Protein AF-A0A7X9HST7-F1 (afdb_monomer_lite)

Structure (mmCIF, N/CA/C/O backbone):
data_AF-A0A7X9HST7-F1
#
_entry.id   AF-A0A7X9HST7-F1
#
loop_
_atom_site.group_PDB
_atom_site.id
_atom_site.type_symbol
_atom_site.label_atom_id
_atom_site.label_alt_id
_atom_site.label_comp_id
_atom_site.label_asym_id
_atom_site.label_entity_id
_atom_site.label_seq_id
_atom_site.pdbx_PDB_ins_code
_atom_site.Cartn_x
_atom_site.Cartn_y
_atom_site.Cartn_z
_atom_site.occupancy
_atom_site.B_iso_or_equiv
_atom_site.auth_seq_id
_atom_site.auth_comp_id
_atom_site.auth_asym_id
_atom_site.auth_atom_id
_atom_site.pdbx_PDB_model_num
ATOM 1 N N . MET A 1 1 ? -14.115 -13.837 6.244 1.00 42.06 1 MET A N 1
ATOM 2 C CA . MET A 1 1 ? -14.097 -12.363 6.410 1.00 42.06 1 MET A CA 1
ATOM 3 C C . MET A 1 1 ? -14.943 -12.024 7.604 1.00 42.06 1 MET A C 1
ATOM 5 O O . MET A 1 1 ? -16.069 -12.496 7.652 1.00 42.06 1 MET A O 1
ATOM 9 N N . ILE A 1 2 ? -14.432 -11.227 8.535 1.00 48.19 2 ILE A N 1
ATOM 10 C CA . ILE A 1 2 ? -15.215 -10.800 9.693 1.00 48.19 2 ILE A CA 1
ATOM 11 C C . ILE A 1 2 ? -15.432 -9.290 9.585 1.00 48.19 2 ILE A C 1
ATOM 13 O O . ILE A 1 2 ? -14.471 -8.522 9.553 1.00 48.19 2 ILE A O 1
ATOM 17 N N . GLN A 1 3 ? -16.691 -8.875 9.450 1.00 43.06 3 GLN A N 1
ATOM 18 C CA . GLN A 1 3 ? -17.091 -7.478 9.312 1.00 43.06 3 GLN A CA 1
ATOM 19 C C . GLN A 1 3 ? -17.489 -6.921 10.677 1.00 43.06 3 GLN A C 1
ATOM 21 O O . GLN A 1 3 ? -18.607 -7.125 11.137 1.00 43.06 3 GLN A O 1
ATOM 26 N N . TYR A 1 4 ? -16.569 -6.204 11.310 1.00 44.66 4 TYR A N 1
ATOM 27 C CA . TYR A 1 4 ? -16.804 -5.494 12.568 1.00 44.66 4 TYR A CA 1
ATOM 28 C C . TYR A 1 4 ? -17.033 -3.998 12.326 1.00 44.66 4 TYR A C 1
ATOM 30 O O . TYR A 1 4 ? -16.438 -3.456 11.394 1.00 44.66 4 TYR A O 1
ATOM 38 N N . PRO A 1 5 ? -17.785 -3.284 13.181 1.00 41.62 5 PRO A N 1
ATOM 39 C CA . PRO A 1 5 ? -17.751 -1.824 13.212 1.00 41.62 5 PRO A CA 1
ATOM 40 C C . PRO A 1 5 ? -16.315 -1.298 13.440 1.00 41.62 5 PRO A C 1
ATOM 42 O O . PRO A 1 5 ? -15.538 -1.916 14.177 1.00 41.62 5 PRO A O 1
ATOM 45 N N . PRO A 1 6 ? -15.909 -0.160 12.844 1.00 42.94 6 PRO A N 1
ATOM 46 C CA . PRO A 1 6 ? -14.613 0.443 13.146 1.00 42.94 6 PRO A CA 1
ATOM 47 C C . PRO A 1 6 ? -14.480 0.741 14.645 1.00 42.94 6 PRO A C 1
ATOM 49 O O . PRO A 1 6 ? -15.376 1.330 15.241 1.00 42.94 6 PRO A O 1
ATOM 52 N N . GLY A 1 7 ? -13.350 0.361 15.244 1.00 51.12 7 GLY A N 1
ATOM 53 C CA . GLY A 1 7 ? -13.056 0.634 16.655 1.00 51.12 7 GLY A CA 1
ATOM 54 C C . GLY A 1 7 ? -13.628 -0.355 17.675 1.00 51.12 7 GLY A C 1
ATOM 55 O O . GLY A 1 7 ? -13.391 -0.167 18.859 1.00 51.12 7 GLY A O 1
ATOM 56 N N . SER A 1 8 ? -14.283 -1.440 17.254 1.00 54.62 8 SER A N 1
ATOM 57 C CA . SER A 1 8 ? -14.872 -2.443 18.161 1.00 54.62 8 SER A CA 1
ATOM 58 C C . SER A 1 8 ? -13.874 -3.465 18.742 1.00 54.62 8 SER A C 1
ATOM 60 O O . SER A 1 8 ? -14.265 -4.575 19.087 1.00 54.62 8 SER A O 1
ATOM 62 N N . GLY A 1 9 ? -12.569 -3.178 18.734 1.00 66.19 9 GLY A N 1
ATOM 63 C CA . GLY A 1 9 ? -11.552 -4.123 19.225 1.00 66.19 9 GLY A CA 1
ATOM 64 C C . GLY A 1 9 ? -11.321 -5.379 18.364 1.00 66.19 9 GLY A C 1
ATOM 65 O O . GLY A 1 9 ? -10.657 -6.302 18.825 1.00 66.19 9 GLY A O 1
ATOM 66 N N . LYS A 1 10 ? -11.799 -5.421 17.108 1.00 75.44 10 LYS A N 1
ATOM 67 C CA . LYS A 1 10 ? -11.722 -6.600 16.209 1.00 75.44 10 LYS A CA 1
ATOM 68 C C . LYS A 1 10 ? -10.347 -7.261 16.117 1.00 75.44 10 LYS A C 1
ATOM 70 O O . LYS A 1 10 ? -10.236 -8.480 16.105 1.00 75.44 10 LYS A O 1
ATOM 75 N N . THR A 1 11 ? -9.304 -6.440 16.049 1.00 83.31 11 THR A N 1
ATOM 76 C CA . THR A 1 11 ? -7.919 -6.886 15.929 1.00 83.31 11 THR A CA 1
ATOM 77 C C . THR A 1 11 ? -7.500 -7.694 17.150 1.00 83.31 11 THR A C 1
ATOM 79 O O . THR A 1 11 ? -6.898 -8.746 16.993 1.00 83.31 11 THR A O 1
ATOM 82 N N . TYR A 1 12 ? -7.864 -7.232 18.347 1.00 79.06 12 TYR A N 1
ATOM 83 C CA . TYR A 1 12 ? -7.538 -7.896 19.606 1.00 79.06 12 TYR A CA 1
ATOM 84 C C . TYR A 1 12 ? -8.317 -9.187 19.769 1.00 79.06 12 TYR A C 1
ATOM 86 O O . TYR A 1 12 ? -7.696 -10.218 19.967 1.00 79.06 12 TYR A O 1
ATOM 94 N N . GLY A 1 13 ? -9.642 -9.144 19.597 1.00 82.00 13 GLY A N 1
ATOM 95 C CA . GLY A 1 13 ? -10.474 -10.338 19.763 1.00 82.00 13 GLY A CA 1
ATOM 96 C C . GLY A 1 13 ? -10.041 -11.478 18.840 1.00 82.00 13 GLY A C 1
ATOM 97 O O . GLY A 1 13 ? -9.936 -12.615 19.275 1.00 82.00 13 GLY A O 1
ATOM 98 N N . VAL A 1 14 ? -9.700 -11.169 17.583 1.00 88.69 14 VAL A N 1
ATOM 99 C CA . VAL A 1 14 ? -9.199 -12.185 16.646 1.00 88.69 14 VAL A CA 1
ATOM 100 C C . VAL A 1 14 ? -7.804 -12.671 17.031 1.00 88.69 14 VAL A C 1
ATOM 102 O O . VAL A 1 14 ? -7.573 -13.871 17.037 1.00 88.69 14 VAL A O 1
ATOM 105 N N . VAL A 1 15 ? -6.865 -11.776 17.350 1.00 90.56 15 VAL A N 1
ATOM 106 C CA . VAL A 1 15 ? -5.498 -12.183 17.726 1.00 90.56 15 VAL A CA 1
ATOM 107 C C . VAL A 1 15 ? -5.496 -13.012 19.012 1.00 90.56 15 VAL A C 1
ATOM 109 O O . VAL A 1 15 ? -4.818 -14.031 19.071 1.00 90.56 15 VAL A O 1
ATOM 112 N N . GLU A 1 16 ? -6.263 -12.598 20.017 1.00 89.38 16 GLU A N 1
ATOM 113 C CA . GLU A 1 16 ? -6.387 -13.283 21.301 1.00 89.38 16 GLU A CA 1
ATOM 114 C C . GLU A 1 16 ? -6.991 -14.679 21.141 1.00 89.38 16 GLU A C 1
ATOM 116 O O . GLU A 1 16 ? -6.398 -15.639 21.625 1.00 89.38 16 GLU A O 1
ATOM 121 N N . GLU A 1 17 ? -8.093 -14.810 20.399 1.00 91.12 17 GLU A N 1
ATOM 122 C CA . GLU A 1 17 ? -8.722 -16.107 20.132 1.00 91.12 17 GLU A CA 1
ATOM 123 C C . GLU A 1 17 ? -7.764 -17.059 19.402 1.00 91.12 17 GLU A C 1
ATOM 125 O O . GLU A 1 17 ? -7.604 -18.212 19.794 1.00 91.12 17 GLU A O 1
ATOM 130 N N . LEU A 1 18 ? -7.068 -16.573 18.367 1.00 93.75 18 LEU A N 1
ATOM 131 C CA . LEU A 1 18 ? -6.114 -17.395 17.619 1.00 93.75 18 LEU A CA 1
ATOM 132 C C . LEU A 1 18 ? -4.949 -17.870 18.499 1.00 93.75 18 LEU A C 1
ATOM 134 O O . LEU A 1 18 ? -4.512 -19.010 18.366 1.00 93.75 18 LEU A O 1
ATOM 138 N N . ILE A 1 19 ? -4.459 -17.021 19.407 1.00 90.75 19 ILE A N 1
ATOM 139 C CA . ILE A 1 19 ? -3.407 -17.393 20.363 1.00 90.75 19 ILE A CA 1
ATOM 140 C C . ILE A 1 19 ? -3.924 -18.417 21.377 1.00 90.75 19 ILE A C 1
ATOM 142 O O . ILE A 1 19 ? -3.220 -19.382 21.663 1.00 90.75 19 ILE A O 1
ATOM 146 N N . GLN A 1 20 ? -5.137 -18.235 21.907 1.00 92.31 20 GLN A N 1
ATOM 147 C CA . GLN A 1 20 ? -5.748 -19.178 22.851 1.00 92.31 20 GLN A CA 1
ATOM 148 C C . GLN A 1 20 ? -5.973 -20.562 22.230 1.00 92.31 20 GLN A C 1
ATOM 150 O O . GLN A 1 20 ? -5.865 -21.567 22.928 1.00 92.31 20 GLN A O 1
ATOM 155 N N . GLN A 1 21 ? -6.239 -20.617 20.924 1.00 94.00 21 GLN A N 1
ATOM 156 C CA . GLN A 1 21 ? -6.354 -21.861 20.161 1.00 94.00 21 GLN A CA 1
ATOM 157 C C . GLN A 1 21 ? -5.010 -22.410 19.651 1.00 94.00 21 GLN A C 1
ATOM 159 O O . GLN A 1 21 ? -5.005 -23.368 18.881 1.00 94.00 21 GLN A O 1
ATOM 164 N N . GLU A 1 22 ? -3.882 -21.818 20.056 1.00 91.88 22 GLU A N 1
ATOM 165 C CA . GLU A 1 22 ? -2.527 -22.217 19.642 1.00 91.88 22 GLU A CA 1
ATOM 166 C C . GLU A 1 22 ? -2.311 -22.209 18.114 1.00 91.88 22 GLU A C 1
ATOM 168 O O . GLU A 1 22 ? -1.472 -22.938 17.585 1.00 91.88 22 GLU A O 1
ATOM 173 N N . ILE A 1 23 ? -3.045 -21.359 17.388 1.00 92.56 23 ILE A N 1
ATOM 174 C CA . ILE A 1 23 ? -2.934 -21.226 15.932 1.00 92.56 23 ILE A CA 1
ATOM 175 C C . ILE A 1 23 ? -1.682 -20.411 15.584 1.00 92.56 23 ILE A C 1
ATOM 177 O O . ILE A 1 23 ? -1.434 -19.338 16.145 1.00 92.56 23 ILE A O 1
ATOM 181 N N . VAL A 1 24 ? -0.906 -20.881 14.605 1.00 91.88 24 VAL A N 1
ATOM 182 C CA . VAL A 1 24 ? 0.293 -20.204 14.103 1.00 91.88 24 VAL A CA 1
ATOM 183 C C . VAL A 1 24 ? -0.069 -19.356 12.887 1.00 91.88 24 VAL A C 1
ATOM 185 O O . VAL A 1 24 ? -0.385 -19.872 11.816 1.00 91.88 24 VAL A O 1
ATOM 188 N N . PHE A 1 25 ? -0.010 -18.028 13.016 1.00 93.44 25 PHE A N 1
ATOM 189 C CA . PHE A 1 25 ? -0.487 -17.122 11.963 1.00 93.44 25 PHE A CA 1
ATOM 190 C C . PHE A 1 25 ? 0.425 -15.926 11.687 1.00 93.44 25 PHE A C 1
ATOM 192 O O . PHE A 1 25 ? 1.195 -15.465 12.532 1.00 93.44 25 PHE A O 1
ATOM 199 N N . GLY A 1 26 ? 0.296 -15.384 10.475 1.00 92.94 26 GLY A N 1
ATOM 200 C CA . GLY A 1 26 ? 0.871 -14.096 10.093 1.00 92.94 26 GLY A CA 1
ATOM 201 C C . GLY A 1 26 ? -0.184 -12.993 10.140 1.00 92.94 26 GLY A C 1
ATOM 202 O O . GLY A 1 26 ? -1.179 -13.065 9.420 1.00 92.94 26 GLY A O 1
ATOM 203 N N . PHE A 1 27 ? 0.027 -11.962 10.955 1.00 94.19 27 PHE A N 1
ATOM 204 C CA . PHE A 1 27 ? -0.846 -10.791 11.040 1.00 94.19 27 PHE A CA 1
ATOM 205 C C . PHE A 1 27 ? -0.297 -9.629 10.207 1.00 94.19 27 PHE A C 1
ATOM 207 O O . PHE A 1 27 ? 0.830 -9.179 10.411 1.00 94.19 27 PHE A O 1
ATOM 214 N N . PHE A 1 28 ? -1.110 -9.081 9.310 1.00 93.38 28 PHE A N 1
ATOM 215 C CA . PHE A 1 28 ? -0.734 -8.003 8.406 1.00 93.38 28 PHE A CA 1
ATOM 216 C C . PHE A 1 28 ? -1.540 -6.741 8.697 1.00 93.38 28 PHE A C 1
ATOM 218 O O . PHE A 1 28 ? -2.763 -6.775 8.644 1.00 93.38 28 PHE A O 1
ATOM 225 N N . GLY A 1 29 ? -0.864 -5.620 8.964 1.00 91.38 29 GLY A N 1
ATOM 226 C CA . GLY A 1 29 ? -1.526 -4.326 9.186 1.00 91.38 29 GLY A CA 1
ATOM 227 C C . GLY A 1 29 ? -0.858 -3.146 8.487 1.00 91.38 29 GLY A C 1
ATOM 228 O O . GLY A 1 29 ? 0.124 -3.280 7.766 1.00 91.38 29 GLY A O 1
ATOM 229 N N . ALA A 1 30 ? -1.385 -1.939 8.679 1.00 86.56 30 ALA A N 1
ATOM 230 C CA . ALA A 1 30 ? -1.004 -0.807 7.831 1.00 86.56 30 ALA A CA 1
ATOM 231 C C . ALA A 1 30 ? 0.373 -0.180 8.138 1.00 86.56 30 ALA A C 1
ATOM 233 O O . ALA A 1 30 ? 1.013 0.364 7.235 1.00 86.56 30 ALA A O 1
ATOM 234 N N . VAL A 1 31 ? 0.809 -0.166 9.406 1.00 87.44 31 VAL A N 1
ATOM 235 C CA . VAL A 1 31 ? 1.975 0.620 9.856 1.00 87.44 31 VAL A CA 1
ATOM 236 C C . VAL A 1 31 ? 2.760 -0.112 10.939 1.00 87.44 31 VAL A C 1
ATOM 238 O O . VAL A 1 31 ? 2.178 -0.532 11.935 1.00 87.44 31 VAL A O 1
ATOM 241 N N . HIS A 1 32 ? 4.091 -0.150 10.797 1.00 88.44 32 HIS A N 1
ATOM 242 C CA . HIS A 1 32 ? 5.001 -0.812 11.740 1.00 88.44 32 HIS A CA 1
ATOM 243 C C . HIS A 1 32 ? 4.776 -0.370 13.184 1.00 88.44 32 HIS A C 1
ATOM 245 O O . HIS A 1 32 ? 4.517 -1.208 14.033 1.00 88.44 32 HIS A O 1
ATOM 251 N N . LYS A 1 33 ? 4.818 0.940 13.457 1.00 86.88 33 LYS A N 1
ATOM 252 C CA . LYS A 1 33 ? 4.668 1.472 14.818 1.00 86.88 33 LYS A CA 1
ATOM 253 C C . LYS A 1 33 ? 3.374 0.994 15.487 1.00 86.88 33 LYS A C 1
ATOM 255 O O . LYS A 1 33 ? 3.399 0.524 16.614 1.00 86.88 33 LYS A O 1
ATOM 260 N N . THR A 1 34 ? 2.257 1.075 14.763 1.00 84.75 34 THR A N 1
ATOM 261 C CA . THR A 1 34 ? 0.947 0.652 15.269 1.00 84.75 34 THR A CA 1
ATOM 262 C C . THR A 1 34 ? 0.918 -0.845 15.554 1.00 84.75 34 THR A C 1
ATOM 264 O O . THR A 1 34 ? 0.410 -1.232 16.595 1.00 84.75 34 THR A O 1
ATOM 267 N N . LEU A 1 35 ? 1.471 -1.677 14.670 1.00 88.62 35 LEU A N 1
ATOM 268 C CA . LEU A 1 35 ? 1.558 -3.124 14.885 1.00 88.62 35 LEU A CA 1
ATOM 269 C C . LEU A 1 35 ? 2.467 -3.486 16.059 1.00 88.62 35 LEU A C 1
ATOM 271 O O . LEU A 1 35 ? 2.142 -4.373 16.842 1.00 88.62 35 LEU A O 1
ATOM 275 N N . GLU A 1 36 ? 3.594 -2.791 16.185 1.00 88.75 36 GLU A N 1
ATOM 276 C CA . GLU A 1 36 ? 4.566 -3.026 17.244 1.00 88.75 36 GLU A CA 1
ATOM 277 C C . GLU A 1 36 ? 3.963 -2.735 18.622 1.00 88.75 36 GLU A C 1
ATOM 279 O O . GLU A 1 36 ? 4.034 -3.567 19.522 1.00 88.75 36 GLU A O 1
ATOM 284 N N . GLU A 1 37 ? 3.345 -1.561 18.771 1.00 85.94 37 GLU A N 1
ATOM 285 C CA . GLU A 1 37 ? 2.769 -1.089 20.033 1.00 85.94 37 GLU A CA 1
ATOM 286 C C . GLU A 1 37 ? 1.504 -1.859 20.420 1.00 85.94 37 GLU A C 1
ATOM 288 O O . GLU A 1 37 ? 1.313 -2.153 21.596 1.00 85.94 37 GLU A O 1
ATOM 293 N N . ASN A 1 38 ? 0.652 -2.195 19.447 1.00 83.75 38 ASN A N 1
ATOM 294 C CA . ASN A 1 38 ? -0.680 -2.726 19.733 1.00 83.75 38 ASN A CA 1
ATOM 295 C C . ASN A 1 38 ? -0.777 -4.250 19.667 1.00 83.75 38 ASN A C 1
ATOM 297 O O . ASN A 1 38 ? -1.693 -4.797 20.272 1.00 83.75 38 ASN A O 1
ATOM 301 N N . ILE A 1 39 ? 0.117 -4.927 18.941 1.00 88.31 39 ILE A N 1
ATOM 302 C CA . ILE A 1 39 ? 0.025 -6.377 18.721 1.00 88.31 39 ILE A CA 1
ATOM 303 C C . ILE A 1 39 ? 1.320 -7.067 19.139 1.00 88.31 39 ILE A C 1
ATOM 305 O O . ILE A 1 39 ? 1.310 -7.854 20.078 1.00 88.31 39 ILE A O 1
ATOM 309 N N . SER A 1 40 ? 2.448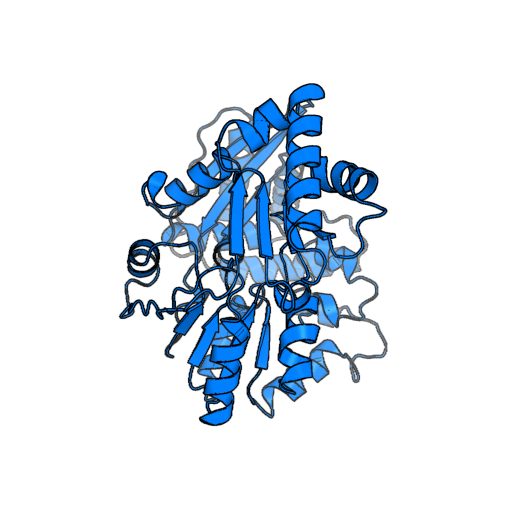 -6.740 18.499 1.00 90.31 40 SER A N 1
ATOM 310 C CA . SER A 1 40 ? 3.725 -7.435 18.731 1.00 90.31 40 SER A CA 1
ATOM 311 C C . SER A 1 40 ? 4.144 -7.422 20.197 1.00 90.31 40 SER A C 1
ATOM 313 O O . SER A 1 40 ? 4.403 -8.481 20.754 1.00 90.31 40 SER A O 1
ATOM 315 N N . LYS A 1 41 ? 4.162 -6.251 20.850 1.00 89.44 41 LYS A N 1
ATOM 316 C CA . LYS A 1 41 ? 4.546 -6.139 22.268 1.00 89.44 41 LYS A CA 1
ATOM 317 C C . LYS A 1 41 ? 3.515 -6.737 23.218 1.00 89.44 41 LYS A C 1
ATOM 319 O O . LYS A 1 41 ? 3.898 -7.299 24.234 1.00 89.44 41 LYS A O 1
ATOM 324 N N . VAL A 1 42 ? 2.231 -6.606 22.893 1.00 88.69 42 VAL A N 1
ATOM 325 C CA . VAL A 1 42 ? 1.127 -7.079 23.743 1.00 88.69 42 VAL A CA 1
ATOM 326 C C . VAL A 1 42 ? 1.110 -8.603 23.802 1.00 88.69 42 VAL A C 1
ATOM 328 O O . VAL A 1 42 ? 0.998 -9.177 24.878 1.00 88.69 42 VAL A O 1
ATOM 331 N N . TYR A 1 43 ? 1.289 -9.248 22.652 1.00 89.19 43 TYR A N 1
ATOM 332 C CA . TYR A 1 43 ? 1.190 -10.697 22.503 1.00 89.19 43 TYR A CA 1
ATOM 333 C C . TYR A 1 43 ? 2.548 -11.388 22.344 1.00 89.19 43 TYR A C 1
ATOM 335 O O . TYR A 1 43 ? 2.608 -12.572 22.034 1.00 89.19 43 TYR A O 1
ATOM 343 N N . SER A 1 44 ? 3.650 -10.655 22.539 1.00 90.50 44 SER A N 1
ATOM 344 C CA . SER A 1 44 ? 5.025 -11.151 22.363 1.00 90.50 44 SER A CA 1
ATOM 345 C C . SER A 1 44 ? 5.274 -11.817 20.997 1.00 90.50 44 SER A C 1
ATOM 347 O O . SER A 1 44 ? 6.039 -12.771 20.887 1.00 90.50 44 SER A O 1
ATOM 349 N N . MET A 1 45 ? 4.623 -11.314 19.944 1.00 90.19 45 MET A N 1
ATOM 350 C CA . MET A 1 45 ? 4.757 -11.831 18.578 1.00 90.19 45 MET A CA 1
ATOM 351 C C . MET A 1 45 ? 5.984 -11.241 17.884 1.00 90.19 45 MET A C 1
ATOM 353 O O . MET A 1 45 ? 6.283 -10.049 18.027 1.00 90.19 45 MET A O 1
ATOM 357 N N . ASN A 1 46 ? 6.632 -12.037 17.035 1.00 90.06 46 ASN A N 1
ATOM 358 C CA . ASN A 1 46 ? 7.755 -11.578 16.219 1.00 90.06 46 ASN A CA 1
ATOM 359 C C . ASN A 1 46 ? 7.304 -10.503 15.220 1.00 90.06 46 ASN A C 1
ATOM 361 O O . ASN A 1 46 ? 6.284 -10.653 14.556 1.00 90.06 46 ASN A O 1
ATOM 365 N N . HIS A 1 47 ? 8.073 -9.426 15.059 1.00 91.69 47 HIS A N 1
ATOM 366 C CA . HIS A 1 47 ? 7.762 -8.373 14.089 1.00 91.69 47 HIS A CA 1
ATOM 367 C C . HIS A 1 47 ? 8.693 -8.463 12.880 1.00 91.69 47 HIS A C 1
ATOM 369 O O . HIS A 1 47 ? 9.905 -8.292 12.991 1.00 91.69 47 HIS A O 1
ATOM 375 N N . LEU A 1 48 ? 8.130 -8.694 11.695 1.00 90.31 48 LEU A N 1
ATOM 376 C CA . LEU A 1 48 ? 8.871 -8.640 10.445 1.00 90.31 48 LEU A CA 1
ATOM 377 C C . LEU A 1 48 ? 9.141 -7.187 10.037 1.00 90.31 48 LEU A C 1
ATOM 379 O O . LEU A 1 48 ? 8.256 -6.492 9.529 1.00 90.31 48 LEU A O 1
ATOM 383 N N . TYR A 1 49 ? 10.388 -6.747 10.192 1.00 89.62 49 TYR A N 1
ATOM 384 C CA . TYR A 1 49 ? 10.845 -5.446 9.715 1.00 89.62 49 TYR A CA 1
ATOM 385 C C . TYR A 1 49 ? 11.382 -5.507 8.284 1.00 89.62 49 TYR A C 1
ATOM 387 O O . TYR A 1 49 ? 12.066 -6.446 7.872 1.00 89.62 49 TYR A O 1
ATOM 395 N N . GLY A 1 50 ? 11.093 -4.457 7.517 1.00 86.31 50 GLY A N 1
ATOM 396 C CA . GLY A 1 50 ? 11.588 -4.312 6.159 1.00 86.31 50 GLY A CA 1
ATOM 397 C C . GLY A 1 50 ? 13.033 -3.817 6.114 1.00 86.31 50 GLY A C 1
ATOM 398 O O . GLY A 1 50 ? 13.605 -3.300 7.081 1.00 86.31 50 GLY A O 1
ATOM 399 N N . LYS A 1 51 ? 13.633 -3.902 4.925 1.00 86.88 51 LYS A N 1
ATOM 400 C CA . LYS A 1 51 ? 14.986 -3.383 4.681 1.00 86.88 51 LYS A CA 1
ATOM 401 C C . LYS A 1 51 ? 15.062 -1.867 4.882 1.00 86.88 51 LYS A C 1
ATOM 403 O O . LYS A 1 51 ? 16.079 -1.355 5.331 1.00 86.88 51 LYS A O 1
ATOM 408 N N . SER A 1 52 ? 13.986 -1.129 4.619 1.00 85.44 52 SER A N 1
ATOM 409 C CA . SER A 1 52 ? 13.901 0.308 4.918 1.00 85.44 52 SER A CA 1
ATOM 410 C C . SER A 1 52 ? 13.994 0.639 6.407 1.00 85.44 52 SER A C 1
ATOM 412 O O . SER A 1 52 ? 14.340 1.763 6.747 1.00 85.44 52 SER A O 1
ATOM 414 N N . GLN A 1 53 ? 13.724 -0.301 7.306 1.00 88.31 53 GLN A N 1
ATOM 415 C CA . GLN A 1 53 ? 13.807 -0.084 8.747 1.00 88.31 53 GLN A CA 1
ATOM 416 C C . GLN A 1 53 ? 15.212 -0.449 9.225 1.00 88.31 53 GLN A C 1
ATOM 418 O O . GLN A 1 53 ? 15.913 0.416 9.740 1.00 88.31 53 GLN A O 1
ATOM 423 N N . LEU A 1 54 ? 15.670 -1.663 8.909 1.00 88.75 54 LEU A N 1
ATOM 424 C CA . LEU A 1 54 ? 16.897 -2.245 9.470 1.00 88.75 54 LEU A CA 1
ATOM 425 C C . LEU A 1 54 ? 18.169 -2.049 8.631 1.00 88.75 54 LEU A C 1
ATOM 427 O O . LEU A 1 54 ? 19.261 -2.413 9.055 1.00 88.75 54 LEU A O 1
ATOM 431 N N . CYS A 1 55 ? 18.078 -1.536 7.399 1.00 87.50 55 CYS A N 1
ATOM 432 C CA . CYS A 1 55 ? 19.285 -1.303 6.605 1.00 87.50 55 CYS A CA 1
ATOM 433 C C . CYS A 1 55 ? 20.131 -0.200 7.249 1.00 87.50 55 CYS A C 1
ATOM 435 O O . CYS A 1 55 ? 19.637 0.905 7.476 1.00 87.50 55 CYS A O 1
ATOM 437 N N . GLN A 1 56 ? 21.408 -0.510 7.465 1.00 85.94 56 GLN A N 1
ATOM 438 C CA . GLN A 1 56 ? 22.428 0.384 8.021 1.00 85.94 56 GLN A CA 1
ATOM 439 C C . GLN A 1 56 ? 23.371 0.945 6.939 1.00 85.94 56 GLN A C 1
ATOM 441 O O . GLN A 1 56 ? 24.357 1.609 7.245 1.00 85.94 56 GLN A O 1
ATOM 446 N N . ASN A 1 57 ? 23.110 0.667 5.654 1.00 83.88 57 ASN A N 1
ATOM 447 C CA . ASN A 1 57 ? 23.931 1.189 4.559 1.00 83.88 57 ASN A CA 1
ATOM 448 C C . ASN A 1 57 ? 23.873 2.733 4.558 1.00 83.88 57 ASN A C 1
ATOM 450 O O . ASN A 1 57 ? 22.769 3.275 4.486 1.00 83.88 57 ASN A O 1
ATOM 454 N N . PRO A 1 58 ? 25.010 3.456 4.550 1.00 83.31 58 PRO A N 1
ATOM 455 C CA . PRO A 1 58 ? 25.016 4.923 4.493 1.00 83.31 58 PRO A CA 1
ATOM 456 C C . PRO A 1 58 ? 24.281 5.509 3.278 1.00 83.31 58 PRO A C 1
ATOM 458 O O . PRO A 1 58 ? 23.806 6.637 3.319 1.00 83.31 58 PRO A O 1
ATOM 461 N N . LEU A 1 59 ? 24.157 4.742 2.189 1.00 83.62 59 LEU A N 1
ATOM 462 C CA . LEU A 1 59 ? 23.424 5.129 0.982 1.00 83.62 59 LEU A CA 1
ATOM 463 C C . LEU A 1 59 ? 21.942 4.721 1.010 1.00 83.62 59 LEU A C 1
ATOM 465 O O . LEU A 1 59 ? 21.285 4.790 -0.025 1.00 83.62 59 LEU A O 1
ATOM 469 N N . LYS A 1 60 ? 21.403 4.265 2.148 1.00 86.50 60 LYS A N 1
ATOM 470 C CA . LYS A 1 60 ? 20.032 3.741 2.279 1.00 86.50 60 LYS A CA 1
ATOM 471 C C . LYS A 1 60 ? 18.970 4.676 1.708 1.00 86.50 60 LYS A C 1
ATOM 473 O O . LYS A 1 60 ? 18.150 4.212 0.923 1.00 86.50 60 LYS A O 1
ATOM 478 N N . GLU A 1 61 ? 18.984 5.953 2.089 1.00 87.19 61 GLU A N 1
ATOM 479 C CA . GLU A 1 61 ? 17.992 6.937 1.629 1.00 87.19 61 GLU A CA 1
ATOM 480 C C . GLU A 1 61 ? 18.059 7.095 0.109 1.00 87.19 61 GLU A C 1
ATOM 482 O O . GLU A 1 61 ? 17.068 6.876 -0.582 1.00 87.19 61 GLU A O 1
ATOM 487 N N . LYS A 1 62 ? 19.267 7.299 -0.430 1.00 84.50 62 LYS A N 1
ATOM 488 C CA . LYS A 1 62 ? 19.499 7.391 -1.875 1.00 84.50 62 LYS A CA 1
ATOM 489 C C . LYS A 1 62 ? 19.048 6.128 -2.620 1.00 84.50 62 LYS A C 1
ATOM 491 O O . LYS A 1 62 ? 18.371 6.215 -3.638 1.00 84.50 62 LYS A O 1
ATOM 496 N N . LEU A 1 63 ? 19.396 4.943 -2.118 1.00 85.56 63 LEU A N 1
ATOM 497 C CA . LEU A 1 63 ? 18.979 3.665 -2.703 1.00 85.56 63 LEU A CA 1
ATOM 498 C C . LEU A 1 63 ? 17.457 3.485 -2.650 1.00 85.56 63 LEU A C 1
ATOM 500 O O . LEU A 1 63 ? 16.880 2.931 -3.585 1.00 85.56 63 LEU A O 1
ATOM 504 N N . SER A 1 64 ? 16.809 3.942 -1.578 1.00 86.69 64 SER A N 1
ATOM 505 C CA . SER A 1 64 ? 15.353 3.922 -1.431 1.00 86.69 64 SER A CA 1
ATOM 506 C C . SER A 1 64 ? 14.685 4.829 -2.464 1.00 86.69 64 SER A C 1
ATOM 508 O O . SER A 1 64 ? 13.814 4.367 -3.201 1.00 86.69 64 SER A O 1
ATOM 510 N N . ASP A 1 65 ? 15.151 6.072 -2.590 1.00 84.38 65 ASP A N 1
ATOM 511 C CA . ASP A 1 65 ? 14.623 7.060 -3.542 1.00 84.38 65 ASP A CA 1
ATOM 512 C C . ASP A 1 65 ? 14.761 6.601 -4.998 1.00 84.38 65 ASP A C 1
ATOM 514 O O . ASP A 1 65 ? 13.879 6.832 -5.830 1.00 84.38 65 ASP A O 1
ATOM 518 N N . MET A 1 66 ? 15.847 5.888 -5.298 1.00 83.38 66 MET A N 1
ATOM 519 C CA . MET A 1 66 ? 16.098 5.303 -6.614 1.00 83.38 66 MET A CA 1
ATOM 520 C C . MET A 1 66 ? 15.294 4.019 -6.876 1.00 83.38 66 MET A C 1
ATOM 522 O O . MET A 1 66 ? 15.247 3.559 -8.016 1.00 83.38 66 MET A O 1
ATOM 526 N N . GLY A 1 67 ? 14.668 3.423 -5.854 1.00 83.50 67 GLY A N 1
ATOM 527 C CA . GLY A 1 67 ? 14.007 2.116 -5.948 1.00 83.50 67 GLY A CA 1
ATOM 528 C C . GLY A 1 67 ? 14.970 0.924 -5.994 1.00 83.50 67 GLY A C 1
ATOM 529 O O . GLY A 1 67 ? 14.560 -0.176 -6.341 1.00 83.50 67 GLY A O 1
ATOM 530 N N . LEU A 1 68 ? 16.240 1.125 -5.636 1.00 85.62 68 LEU A N 1
ATOM 531 C CA . LEU A 1 68 ? 17.289 0.102 -5.655 1.00 85.62 68 LEU A CA 1
ATOM 532 C C . LEU A 1 68 ? 17.541 -0.530 -4.283 1.00 85.62 68 LEU A C 1
ATOM 534 O O . LEU A 1 68 ? 18.341 -1.459 -4.181 1.00 85.62 68 LEU A O 1
ATOM 538 N N . LEU A 1 69 ? 16.885 -0.059 -3.216 1.00 84.75 69 LEU A N 1
ATOM 539 C CA . LEU A 1 69 ? 17.105 -0.595 -1.871 1.00 84.75 69 LEU A CA 1
ATOM 540 C C . LEU A 1 69 ? 16.801 -2.097 -1.792 1.00 84.75 69 LEU A C 1
ATOM 542 O O . LEU A 1 69 ? 17.522 -2.817 -1.111 1.00 84.75 69 LEU A O 1
ATOM 546 N N . SER A 1 70 ? 15.785 -2.595 -2.495 1.00 79.44 70 SER A N 1
ATOM 547 C CA . SER A 1 70 ? 15.449 -4.025 -2.560 1.00 79.44 70 SER A CA 1
ATOM 548 C C . SER A 1 70 ? 16.350 -4.831 -3.505 1.00 79.44 70 SER A C 1
ATOM 550 O O . SER A 1 70 ? 16.379 -6.055 -3.402 1.00 79.44 70 SER A O 1
ATOM 552 N N . CYS A 1 71 ? 17.134 -4.182 -4.375 1.00 79.12 71 CYS A N 1
ATOM 553 C CA . CYS A 1 71 ? 18.015 -4.864 -5.321 1.00 79.12 71 CYS A CA 1
ATOM 554 C C . CYS A 1 71 ? 19.085 -5.681 -4.567 1.00 79.12 71 CYS A C 1
ATOM 556 O O . CYS A 1 71 ? 19.822 -5.102 -3.759 1.00 79.12 71 CYS A O 1
ATOM 558 N N . PRO A 1 72 ? 19.245 -6.994 -4.823 1.00 73.69 72 PRO A N 1
ATOM 559 C CA . PRO A 1 72 ? 20.265 -7.809 -4.160 1.00 73.69 72 PRO A CA 1
ATOM 560 C C . PRO A 1 72 ? 21.686 -7.252 -4.335 1.00 73.69 72 PRO A C 1
ATOM 562 O O . PRO A 1 72 ? 22.459 -7.216 -3.376 1.00 73.69 72 PRO A O 1
ATOM 565 N N . TYR A 1 73 ? 22.002 -6.715 -5.521 1.00 73.56 73 TYR A N 1
ATOM 566 C CA . TYR A 1 73 ? 23.298 -6.096 -5.830 1.00 73.56 73 TYR A CA 1
ATOM 567 C C . TYR A 1 73 ? 23.617 -4.871 -4.961 1.00 73.56 73 TYR A C 1
ATOM 569 O O . TYR A 1 73 ? 24.783 -4.639 -4.640 1.00 73.56 73 TYR A O 1
ATOM 577 N N . SER A 1 74 ? 22.605 -4.139 -4.478 1.00 77.75 74 SER A N 1
ATOM 578 C CA . SER A 1 74 ? 22.818 -3.006 -3.561 1.00 77.75 74 SER A CA 1
ATOM 579 C C . SER A 1 74 ? 23.468 -3.432 -2.237 1.00 77.75 74 SER A C 1
ATOM 581 O O . SER A 1 74 ? 24.262 -2.687 -1.663 1.00 77.75 74 SER A O 1
ATOM 583 N N . CYS A 1 75 ? 23.192 -4.655 -1.761 1.00 77.88 75 CYS A N 1
ATOM 584 C CA . CYS A 1 75 ? 23.848 -5.204 -0.575 1.00 77.88 75 CYS A CA 1
ATOM 585 C C . CYS A 1 75 ? 25.322 -5.533 -0.827 1.00 77.88 75 CYS A C 1
ATOM 587 O O . CYS A 1 75 ? 26.121 -5.450 0.103 1.00 77.88 75 CYS A O 1
ATOM 589 N N . HIS A 1 76 ? 25.701 -5.907 -2.053 1.00 71.31 76 HIS A N 1
ATOM 590 C CA . HIS A 1 76 ? 27.095 -6.224 -2.375 1.00 71.31 76 HIS A CA 1
ATOM 591 C C . HIS A 1 76 ? 27.994 -4.984 -2.293 1.00 71.31 76 HIS A C 1
ATOM 593 O O . HIS A 1 76 ? 29.124 -5.095 -1.805 1.00 71.31 76 HIS A O 1
ATOM 599 N N . LEU A 1 77 ? 27.454 -3.818 -2.673 1.00 67.88 77 LEU A N 1
ATOM 600 C CA . LEU A 1 77 ? 28.103 -2.509 -2.542 1.00 67.88 77 LEU A CA 1
ATOM 601 C C . LEU A 1 77 ? 28.157 -1.973 -1.107 1.00 67.88 77 LEU A C 1
ATOM 603 O O . LEU A 1 77 ? 28.804 -0.957 -0.864 1.00 67.88 77 LEU A O 1
ATOM 607 N N . CYS A 1 78 ? 27.477 -2.609 -0.150 1.00 74.44 78 CYS A N 1
ATOM 608 C CA . CYS A 1 78 ? 27.532 -2.183 1.241 1.00 74.44 78 CYS A CA 1
ATOM 609 C C . CYS A 1 78 ? 28.960 -2.385 1.762 1.00 74.44 78 CYS A C 1
ATOM 611 O O . CYS A 1 78 ? 29.378 -3.515 2.008 1.00 74.44 78 CYS A O 1
ATOM 613 N N . ARG A 1 79 ? 29.714 -1.286 1.877 1.00 64.38 79 ARG A N 1
ATOM 614 C CA . ARG A 1 79 ? 31.082 -1.257 2.418 1.00 64.38 79 ARG A CA 1
ATOM 615 C C . ARG A 1 79 ? 31.114 -1.093 3.935 1.00 64.38 79 ARG A C 1
ATOM 617 O O . ARG A 1 79 ? 32.199 -0.944 4.475 1.00 64.38 79 ARG A O 1
ATOM 624 N N . SER A 1 80 ? 29.962 -1.079 4.615 1.00 58.41 80 SER A N 1
ATOM 625 C CA . SER A 1 80 ? 29.990 -1.111 6.074 1.00 58.41 80 SER A CA 1
ATOM 626 C C . SER A 1 80 ? 30.720 -2.383 6.504 1.00 58.41 80 SER A C 1
ATOM 628 O O . SER A 1 80 ? 30.442 -3.471 5.989 1.00 58.41 80 SER A O 1
ATOM 630 N N . ASP A 1 81 ? 31.640 -2.255 7.459 1.00 50.69 81 ASP A N 1
ATOM 631 C CA . ASP A 1 81 ? 32.396 -3.366 8.060 1.00 50.69 81 ASP A CA 1
ATOM 632 C C . ASP A 1 81 ? 31.485 -4.427 8.727 1.00 50.69 81 ASP A C 1
ATOM 634 O O . ASP A 1 81 ? 31.928 -5.456 9.227 1.00 50.69 81 ASP A O 1
ATOM 638 N N . GLN A 1 82 ? 30.169 -4.219 8.666 1.00 54.81 82 GLN A N 1
ATOM 639 C CA . GLN A 1 82 ? 29.091 -5.033 9.205 1.00 54.81 82 GLN A CA 1
ATOM 640 C C . GLN A 1 82 ? 28.591 -6.131 8.249 1.00 54.81 82 GLN A C 1
ATOM 642 O O . GLN A 1 82 ? 27.502 -6.657 8.457 1.00 54.81 82 GLN A O 1
ATOM 647 N N . LYS A 1 83 ? 29.326 -6.554 7.206 1.00 55.75 83 LYS A N 1
ATOM 648 C CA . LYS A 1 83 ? 28.864 -7.691 6.365 1.00 55.75 83 LYS A CA 1
ATOM 649 C C . LYS A 1 83 ? 28.599 -8.978 7.172 1.00 55.75 83 LYS A C 1
ATOM 651 O O . LYS A 1 83 ? 27.773 -9.777 6.739 1.00 55.75 83 LYS A O 1
ATOM 656 N N . ARG A 1 84 ? 29.252 -9.152 8.332 1.00 58.03 84 ARG A N 1
ATOM 657 C CA . ARG A 1 84 ? 29.006 -10.240 9.304 1.00 58.03 84 ARG A CA 1
ATOM 658 C C . ARG A 1 84 ? 27.977 -9.903 10.403 1.00 58.03 84 ARG A C 1
ATOM 660 O O . ARG A 1 84 ? 27.671 -10.769 11.206 1.00 58.03 84 ARG A O 1
ATOM 667 N N . GLY A 1 85 ? 27.444 -8.680 10.436 1.00 68.69 85 GLY A N 1
ATOM 668 C CA . GLY A 1 85 ? 26.524 -8.179 11.467 1.00 68.69 85 GLY A CA 1
ATOM 669 C C . GLY A 1 85 ? 25.438 -7.257 10.907 1.00 68.69 85 GLY A C 1
ATOM 670 O O . GLY A 1 85 ? 25.057 -6.290 11.554 1.00 68.69 85 GLY A O 1
ATOM 671 N N . CYS A 1 86 ? 24.989 -7.498 9.672 1.00 82.44 86 CYS A N 1
ATOM 672 C CA . CYS A 1 86 ? 23.946 -6.690 9.050 1.00 82.44 86 CYS A CA 1
ATOM 673 C C . CYS A 1 86 ? 22.614 -7.009 9.727 1.00 82.44 86 CYS A C 1
ATOM 675 O O . CYS A 1 86 ? 22.065 -8.084 9.492 1.00 82.44 86 CYS A O 1
ATOM 677 N N . GLU A 1 87 ? 22.084 -6.060 10.501 1.00 85.62 87 GLU A N 1
ATOM 678 C CA . GLU A 1 87 ? 20.844 -6.234 11.271 1.00 85.62 87 GLU A CA 1
ATOM 679 C C . GLU A 1 87 ? 19.700 -6.776 10.419 1.00 85.62 87 GLU A C 1
ATOM 681 O O . GLU A 1 87 ? 19.064 -7.746 10.799 1.00 85.62 87 GLU A O 1
ATOM 686 N N . TRP A 1 88 ? 19.482 -6.228 9.218 1.00 87.25 88 TRP A N 1
ATOM 687 C CA . TRP A 1 88 ? 18.435 -6.736 8.328 1.00 87.25 88 TRP A CA 1
ATOM 688 C C . TRP A 1 88 ? 18.646 -8.204 7.924 1.00 87.25 88 TRP A C 1
ATOM 690 O O . TRP A 1 88 ? 17.687 -8.967 7.885 1.00 87.25 88 TRP A O 1
ATOM 700 N N . ARG A 1 89 ? 19.882 -8.613 7.604 1.00 82.31 89 ARG A N 1
ATOM 701 C CA . ARG A 1 89 ? 20.160 -10.007 7.214 1.00 82.31 89 ARG A CA 1
ATOM 702 C C . ARG A 1 89 ? 20.030 -10.953 8.397 1.00 82.31 89 ARG A C 1
ATOM 704 O O . ARG A 1 89 ? 19.494 -12.036 8.205 1.00 82.31 89 ARG A O 1
ATOM 711 N N . ASN A 1 90 ? 20.505 -10.542 9.570 1.00 84.69 90 ASN A N 1
ATOM 712 C CA . ASN A 1 90 ? 20.382 -11.320 10.798 1.00 84.69 90 ASN A CA 1
ATOM 713 C C . ASN A 1 90 ? 18.910 -11.462 11.183 1.00 84.69 90 ASN A C 1
ATOM 715 O O . ASN A 1 90 ? 18.450 -12.582 11.332 1.00 84.69 90 ASN A O 1
ATOM 719 N N . HIS A 1 91 ? 18.154 -10.360 11.178 1.00 86.19 91 HIS A N 1
ATOM 720 C CA . HIS A 1 91 ? 16.712 -10.353 11.430 1.00 86.19 91 HIS A CA 1
ATOM 721 C C . HIS A 1 91 ? 15.970 -11.292 10.488 1.00 86.19 91 HIS A C 1
ATOM 723 O O . HIS A 1 91 ? 15.189 -12.120 10.932 1.00 86.19 91 HIS A O 1
ATOM 729 N N . VAL A 1 92 ? 16.229 -11.201 9.178 1.00 81.19 92 VAL A N 1
ATOM 730 C CA . VAL A 1 92 ? 15.643 -12.131 8.207 1.00 81.19 92 VAL A CA 1
ATOM 731 C C . VAL A 1 92 ? 16.065 -13.562 8.540 1.00 81.19 92 VAL A C 1
ATOM 733 O O . VAL A 1 92 ? 15.216 -14.428 8.653 1.00 81.19 92 VAL A O 1
ATOM 736 N N . HIS A 1 93 ? 17.348 -13.835 8.747 1.00 81.50 93 HIS A N 1
ATOM 737 C CA . HIS A 1 93 ? 17.809 -15.191 9.034 1.00 81.50 93 HIS A CA 1
ATOM 738 C C . HIS A 1 93 ? 17.166 -15.798 10.292 1.00 81.50 93 HIS A C 1
ATOM 740 O O . HIS A 1 93 ? 16.645 -16.907 10.222 1.00 81.50 93 HIS A O 1
ATOM 746 N N . GLU A 1 94 ? 17.156 -15.059 11.400 1.00 81.56 94 GLU A N 1
ATOM 747 C CA . GLU A 1 94 ? 16.551 -15.451 12.677 1.00 81.56 94 GLU A CA 1
ATOM 748 C C . GLU A 1 94 ? 15.048 -15.690 12.523 1.00 81.56 94 GLU A C 1
ATOM 750 O O . GLU A 1 94 ? 14.535 -16.735 12.921 1.00 81.56 94 GLU A O 1
ATOM 755 N N . PHE A 1 95 ? 14.356 -14.772 11.848 1.00 81.12 95 PHE A N 1
ATOM 756 C CA . PHE A 1 95 ? 12.922 -14.873 11.600 1.00 81.12 95 PHE A CA 1
ATOM 757 C C . PHE A 1 95 ? 12.552 -16.108 10.758 1.00 81.12 95 PHE A C 1
ATOM 759 O O . PHE A 1 95 ? 11.497 -16.697 10.967 1.00 81.12 95 PHE A O 1
ATOM 766 N N . TYR A 1 96 ? 13.414 -16.529 9.824 1.00 75.38 96 TYR A N 1
ATOM 767 C CA . TYR A 1 96 ? 13.196 -17.730 9.003 1.00 75.38 96 TYR A CA 1
ATOM 768 C C . TYR A 1 96 ? 13.529 -19.047 9.725 1.00 75.38 96 TYR A C 1
ATOM 770 O O . TYR A 1 96 ? 13.083 -20.099 9.277 1.00 75.38 96 TYR A O 1
ATOM 778 N N . GLN A 1 97 ? 14.331 -19.032 10.794 1.00 74.12 97 GLN A N 1
ATOM 779 C CA . GLN A 1 97 ? 14.721 -20.264 11.494 1.00 74.12 97 GLN A CA 1
ATOM 780 C C . GLN A 1 97 ? 13.679 -20.752 12.500 1.00 74.12 97 GLN A C 1
ATOM 782 O O . GLN A 1 97 ? 13.612 -21.950 12.768 1.00 74.12 97 GLN A O 1
ATOM 787 N N . GLN A 1 98 ? 12.883 -19.845 13.065 1.00 69.56 98 GLN A N 1
ATOM 788 C CA . GLN A 1 98 ? 11.858 -20.168 14.057 1.00 69.56 98 GLN A CA 1
ATOM 789 C C . GLN A 1 98 ? 10.546 -19.466 13.694 1.00 69.56 98 GLN A C 1
ATOM 791 O O . GLN A 1 98 ? 10.211 -18.444 14.298 1.00 69.56 98 GLN A O 1
ATOM 796 N N . PRO A 1 99 ? 9.809 -19.965 12.685 1.00 65.75 99 PRO A N 1
ATOM 797 C CA . PRO A 1 99 ? 8.560 -19.347 12.266 1.00 65.75 99 PRO A CA 1
ATOM 798 C C . PRO A 1 99 ? 7.474 -19.585 13.324 1.00 65.75 99 PRO A C 1
ATOM 800 O O . PRO A 1 99 ? 6.712 -20.542 13.264 1.00 65.75 99 PRO A O 1
ATOM 803 N N . GLY A 1 100 ? 7.441 -18.717 14.331 1.00 84.19 100 GLY A N 1
ATOM 804 C CA . GLY A 1 100 ? 6.290 -18.535 15.205 1.00 84.19 100 GLY A CA 1
ATOM 805 C C . GLY A 1 100 ? 5.323 -17.501 14.632 1.00 84.19 100 GLY A C 1
ATOM 806 O O . GLY A 1 100 ? 5.605 -16.838 13.629 1.00 84.19 100 GLY A O 1
ATOM 807 N N . THR A 1 101 ? 4.195 -17.328 15.313 1.00 90.94 101 THR A N 1
ATOM 808 C CA . THR A 1 101 ? 3.216 -16.279 15.025 1.00 90.94 101 THR A CA 1
ATOM 809 C C . THR A 1 101 ? 3.885 -14.899 14.940 1.00 90.94 101 THR A C 1
ATOM 811 O O . THR A 1 101 ? 4.694 -14.522 15.797 1.00 90.94 101 THR A O 1
ATOM 814 N N . PHE A 1 102 ? 3.569 -14.135 13.891 1.00 91.88 102 PHE A N 1
ATOM 815 C CA . PHE A 1 102 ? 4.263 -12.879 13.592 1.00 91.88 102 PHE A CA 1
ATOM 816 C C . PHE A 1 102 ? 3.339 -11.752 13.143 1.00 91.88 102 PHE A C 1
ATOM 818 O O . PHE A 1 102 ? 2.215 -11.975 12.702 1.00 91.88 102 PHE A O 1
ATOM 825 N N . VAL A 1 103 ? 3.851 -10.522 13.204 1.00 92.62 103 VAL A N 1
ATOM 826 C CA . VAL A 1 103 ? 3.223 -9.330 12.630 1.00 92.62 103 VAL A CA 1
ATOM 827 C C . VAL A 1 103 ? 4.082 -8.738 11.511 1.00 92.62 103 VAL A C 1
ATOM 829 O O . VAL A 1 103 ? 5.311 -8.711 11.590 1.00 92.62 103 VAL A O 1
ATOM 832 N N . ALA A 1 104 ? 3.447 -8.224 10.465 1.00 92.31 104 ALA A N 1
ATOM 833 C CA . ALA A 1 104 ? 4.092 -7.560 9.340 1.00 92.31 104 ALA A CA 1
ATOM 834 C C . ALA A 1 104 ? 3.210 -6.434 8.796 1.00 92.31 104 ALA A C 1
ATOM 836 O O . ALA A 1 104 ? 2.000 -6.406 9.000 1.00 92.31 104 ALA A O 1
ATOM 837 N N . VAL A 1 105 ? 3.800 -5.485 8.073 1.00 92.12 105 VAL A N 1
ATOM 838 C CA . VAL A 1 105 ? 3.006 -4.453 7.399 1.00 92.12 105 VAL A CA 1
ATOM 839 C C . VAL A 1 105 ? 2.489 -4.924 6.040 1.00 92.12 105 VAL A C 1
ATOM 841 O O . VAL A 1 105 ? 3.108 -5.772 5.401 1.00 92.12 105 VAL A O 1
ATOM 844 N N . HIS A 1 106 ? 1.409 -4.325 5.538 1.00 91.00 106 HIS A N 1
ATOM 845 C CA . HIS A 1 106 ? 0.842 -4.620 4.218 1.00 91.00 106 HIS A CA 1
ATOM 846 C C . HIS A 1 106 ? 1.864 -4.492 3.078 1.00 91.00 106 HIS A C 1
ATOM 848 O O . HIS A 1 106 ? 1.794 -5.211 2.086 1.00 91.00 106 HIS A O 1
ATOM 854 N N . GLN A 1 107 ? 2.864 -3.612 3.198 1.00 87.06 107 GLN A N 1
ATOM 855 C CA . GLN A 1 107 ? 3.917 -3.503 2.183 1.00 87.06 107 GLN A CA 1
ATOM 856 C C . GLN A 1 107 ? 4.737 -4.795 2.030 1.00 87.06 107 GLN A C 1
ATOM 858 O O . GLN A 1 107 ? 5.413 -4.945 1.019 1.00 87.06 107 GLN A O 1
ATOM 863 N N . HIS A 1 108 ? 4.672 -5.717 2.994 1.00 88.00 108 HIS A N 1
ATOM 864 C CA . HIS A 1 108 ? 5.348 -7.012 2.958 1.00 88.00 108 HIS A CA 1
ATOM 865 C C . HIS A 1 108 ? 4.513 -8.125 2.316 1.00 88.00 108 HIS A C 1
ATOM 867 O O . HIS A 1 108 ? 4.944 -9.274 2.333 1.00 88.00 108 HIS A O 1
ATOM 873 N N . PHE A 1 109 ? 3.352 -7.837 1.714 1.00 87.56 109 PHE A N 1
ATOM 874 C CA . PHE A 1 109 ? 2.569 -8.878 1.035 1.00 87.56 109 PHE A CA 1
ATOM 875 C C . PHE A 1 109 ? 3.313 -9.561 -0.113 1.00 87.56 109 PHE A C 1
ATOM 877 O O . PHE A 1 109 ? 3.046 -10.713 -0.423 1.00 87.56 109 PHE A O 1
ATOM 884 N N . ASN A 1 110 ? 4.291 -8.891 -0.722 1.00 79.19 110 ASN A N 1
ATOM 885 C CA . ASN A 1 110 ? 5.177 -9.521 -1.701 1.00 79.19 110 ASN A CA 1
ATOM 886 C C . ASN A 1 110 ? 6.032 -10.654 -1.104 1.00 79.19 110 ASN A C 1
ATOM 888 O O . ASN A 1 110 ? 6.603 -11.432 -1.855 1.00 79.19 110 ASN A O 1
ATOM 892 N N . LEU A 1 111 ? 6.149 -10.715 0.222 1.00 77.81 111 LEU A N 1
ATOM 893 C CA . LEU A 1 111 ? 6.833 -11.775 0.949 1.00 77.81 111 LEU A CA 1
ATOM 894 C C . LEU A 1 111 ? 5.842 -12.801 1.521 1.00 77.81 111 LEU A C 1
ATOM 896 O O . LEU A 1 111 ? 6.281 -13.836 2.003 1.00 77.81 111 LEU A O 1
ATOM 900 N N . LEU A 1 112 ? 4.528 -12.534 1.471 1.00 79.12 112 LEU A N 1
ATOM 901 C CA . LEU A 1 112 ? 3.485 -13.383 2.057 1.00 79.12 112 LEU A CA 1
ATOM 902 C C . LEU A 1 112 ? 3.582 -14.813 1.533 1.00 79.12 112 LEU A C 1
ATOM 904 O O . LEU A 1 112 ? 3.659 -15.739 2.325 1.00 79.12 112 LEU A O 1
ATOM 908 N N . GLN A 1 113 ? 3.643 -14.984 0.214 1.00 77.69 113 GLN A N 1
ATOM 909 C CA . GLN A 1 113 ? 3.744 -16.307 -0.395 1.00 77.69 113 GLN A CA 1
ATOM 910 C C . GLN A 1 113 ? 5.024 -17.032 0.045 1.00 77.69 113 GLN A C 1
ATOM 912 O O . GLN A 1 113 ? 4.971 -18.147 0.552 1.00 77.69 113 GLN A O 1
ATOM 917 N N . ASP A 1 114 ? 6.173 -16.358 -0.057 1.00 76.38 114 ASP A N 1
ATOM 918 C CA . ASP A 1 114 ? 7.467 -16.928 0.322 1.00 76.38 114 ASP A CA 1
ATOM 919 C C . ASP A 1 114 ? 7.549 -17.309 1.806 1.00 76.38 114 ASP A C 1
ATOM 921 O O . ASP A 1 114 ? 8.139 -18.336 2.131 1.00 76.38 114 ASP A O 1
ATOM 925 N N . PHE A 1 115 ? 7.001 -16.491 2.706 1.00 77.19 115 PHE A N 1
ATOM 926 C CA . PHE A 1 115 ? 7.027 -16.763 4.142 1.00 77.19 115 PHE A CA 1
ATOM 927 C C . PHE A 1 115 ? 6.014 -17.817 4.532 1.00 77.19 115 PHE A C 1
ATOM 929 O O . PHE A 1 115 ? 6.349 -18.738 5.270 1.00 77.19 115 PHE A O 1
ATOM 936 N N . MET A 1 116 ? 4.787 -17.668 4.055 1.00 78.12 116 MET A N 1
ATOM 937 C CA . MET A 1 116 ? 3.683 -18.447 4.569 1.00 78.12 116 MET A CA 1
ATOM 938 C C . MET A 1 116 ? 3.606 -19.846 3.955 1.00 78.12 116 MET A C 1
ATOM 940 O O . MET A 1 116 ? 3.105 -20.756 4.595 1.00 78.12 116 MET A O 1
ATOM 944 N N . GLU A 1 117 ? 4.087 -20.044 2.722 1.00 75.19 117 GLU A N 1
ATOM 945 C CA . GLU A 1 117 ? 4.084 -21.375 2.094 1.00 75.19 117 GLU A CA 1
ATOM 946 C C . GLU A 1 117 ? 5.306 -22.214 2.483 1.00 75.19 117 GLU A C 1
ATOM 948 O O . GLU A 1 117 ? 5.239 -23.441 2.477 1.00 75.19 117 GLU A O 1
ATOM 953 N N . LYS A 1 118 ? 6.435 -21.574 2.818 1.00 76.88 118 LYS A N 1
ATOM 954 C CA . LYS A 1 118 ? 7.677 -22.282 3.192 1.00 76.88 118 LYS A CA 1
ATOM 955 C C . LYS A 1 118 ? 7.740 -22.662 4.663 1.00 76.88 118 LYS A C 1
ATOM 957 O O . LYS A 1 118 ? 8.540 -23.516 5.031 1.00 76.88 118 LYS A O 1
ATOM 962 N N . ASN A 1 119 ? 6.941 -22.008 5.491 1.00 72.06 119 ASN A N 1
ATOM 963 C CA . ASN A 1 119 ? 6.889 -22.222 6.924 1.00 72.06 119 ASN A CA 1
ATOM 964 C C . ASN A 1 119 ? 5.438 -22.568 7.248 1.00 72.06 119 ASN A C 1
ATOM 966 O O . ASN A 1 119 ? 4.560 -21.851 6.792 1.00 72.06 119 ASN A O 1
ATOM 970 N N . SER A 1 120 ? 5.179 -23.669 7.950 1.00 75.69 120 SER A N 1
ATOM 971 C CA . SER A 1 120 ? 3.844 -24.253 8.156 1.00 75.69 120 SER A CA 1
ATOM 972 C C . SER A 1 120 ? 2.893 -23.374 8.990 1.00 75.69 120 SER A C 1
ATOM 974 O O . SER A 1 120 ? 2.542 -23.733 10.108 1.00 75.69 120 SER A O 1
ATOM 976 N N . PHE A 1 121 ? 2.502 -22.213 8.469 1.00 88.19 121 PHE A N 1
ATOM 977 C CA . PHE A 1 121 ? 1.505 -21.331 9.061 1.00 88.19 121 PHE A CA 1
ATOM 978 C C . PHE A 1 121 ? 0.098 -21.842 8.752 1.00 88.19 121 PHE A C 1
ATOM 980 O O . PHE A 1 121 ? -0.191 -22.257 7.627 1.00 88.19 121 PHE A O 1
ATOM 987 N N . ASP A 1 122 ? -0.794 -21.738 9.730 1.00 90.81 122 ASP A N 1
ATOM 988 C CA . ASP A 1 122 ? -2.173 -22.200 9.610 1.00 90.81 122 ASP A CA 1
ATOM 989 C C . ASP A 1 122 ? -3.035 -21.220 8.806 1.00 90.81 122 ASP A C 1
ATOM 991 O O . ASP A 1 122 ? -3.896 -21.635 8.031 1.00 90.81 122 ASP A O 1
ATOM 995 N N . LEU A 1 123 ? -2.822 -19.907 8.975 1.00 93.75 123 LEU A N 1
ATOM 996 C CA . LEU A 1 123 ? -3.587 -18.862 8.283 1.00 93.75 123 LEU A CA 1
ATOM 997 C C . LEU A 1 123 ? -2.881 -17.500 8.261 1.00 93.75 123 LEU A C 1
ATOM 999 O O . LEU A 1 123 ? -1.949 -17.244 9.026 1.00 93.75 123 LEU A O 1
ATOM 1003 N N . ALA A 1 124 ? -3.380 -16.584 7.424 1.00 93.69 124 ALA A N 1
ATOM 1004 C CA . ALA A 1 124 ? -3.016 -15.167 7.488 1.00 93.69 124 ALA A CA 1
ATOM 1005 C C . ALA A 1 124 ? -4.202 -14.297 7.930 1.00 93.69 124 ALA A C 1
ATOM 1007 O O . ALA A 1 124 ? -5.326 -14.458 7.445 1.00 93.69 124 ALA A O 1
ATOM 1008 N N . VAL A 1 125 ? -3.932 -13.326 8.802 1.00 94.00 125 VAL A N 1
ATOM 1009 C CA . VAL A 1 125 ? -4.880 -12.283 9.208 1.00 94.00 125 VAL A CA 1
ATOM 1010 C C . VAL A 1 125 ? -4.482 -10.976 8.538 1.00 94.00 125 VAL A C 1
ATOM 1012 O O . VAL A 1 125 ? -3.328 -10.566 8.611 1.00 94.00 125 VAL A O 1
ATOM 1015 N N . ILE A 1 126 ? -5.426 -10.310 7.884 1.00 92.62 126 ILE A N 1
ATOM 1016 C CA . ILE A 1 126 ? -5.216 -9.044 7.184 1.00 92.62 126 ILE A CA 1
ATOM 1017 C C . ILE A 1 126 ? -6.144 -7.996 7.782 1.00 92.62 126 ILE A C 1
ATOM 1019 O O . ILE A 1 126 ? -7.366 -8.147 7.747 1.00 92.62 126 ILE A O 1
ATOM 1023 N N . ASP A 1 127 ? -5.558 -6.930 8.309 1.00 89.19 127 ASP A N 1
ATOM 1024 C CA . ASP A 1 127 ? -6.277 -5.796 8.870 1.00 89.19 127 ASP A CA 1
ATOM 1025 C C . ASP A 1 127 ? -6.795 -4.838 7.780 1.00 89.19 127 ASP A C 1
ATOM 1027 O O . ASP A 1 127 ? -6.473 -4.925 6.589 1.00 89.19 127 ASP A O 1
ATOM 1031 N N . GLU A 1 128 ? -7.632 -3.895 8.193 1.00 80.38 128 GLU A N 1
ATOM 1032 C CA . GLU A 1 128 ? -8.298 -2.942 7.309 1.00 80.38 128 GLU A CA 1
ATOM 1033 C C . GLU A 1 128 ? -7.328 -2.062 6.495 1.00 80.38 128 GLU A C 1
ATOM 1035 O O . GLU A 1 128 ? -6.193 -1.784 6.885 1.00 80.38 128 GLU A O 1
ATOM 1040 N N . ASN A 1 129 ? -7.810 -1.527 5.366 1.00 79.31 129 ASN A N 1
ATOM 1041 C CA . ASN A 1 129 ? -7.065 -0.649 4.443 1.00 79.31 129 ASN A CA 1
ATOM 1042 C C . ASN A 1 129 ? -5.938 -1.324 3.638 1.00 79.31 129 ASN A C 1
ATOM 1044 O O . ASN A 1 129 ? -5.117 -0.639 3.022 1.00 79.31 129 ASN A O 1
ATOM 1048 N N . PHE A 1 130 ? -5.893 -2.654 3.579 1.00 86.56 130 PHE A N 1
ATOM 1049 C CA . PHE A 1 130 ? -4.878 -3.365 2.800 1.00 86.56 130 PHE A CA 1
ATOM 1050 C C . PHE A 1 130 ? -4.991 -3.134 1.282 1.00 86.56 130 PHE A C 1
ATOM 1052 O O . PHE A 1 130 ? -3.989 -3.228 0.572 1.00 86.56 130 PHE A O 1
ATOM 1059 N N . LEU A 1 131 ? -6.184 -2.782 0.778 1.00 84.81 131 LEU A N 1
ATOM 1060 C CA . LEU A 1 131 ? -6.412 -2.490 -0.642 1.00 84.81 131 LEU A CA 1
ATOM 1061 C C . LEU A 1 131 ? -5.456 -1.410 -1.167 1.00 84.81 131 LEU A C 1
ATOM 1063 O O . LEU A 1 131 ? -4.990 -1.508 -2.297 1.00 84.81 131 LEU A O 1
ATOM 1067 N N . ASP A 1 132 ? -5.097 -0.413 -0.358 1.00 82.44 132 ASP A N 1
ATOM 1068 C CA . ASP A 1 132 ? -4.157 0.628 -0.790 1.00 82.44 132 ASP A CA 1
ATOM 1069 C C . ASP A 1 132 ? -2.736 0.078 -1.014 1.00 82.44 132 ASP A C 1
ATOM 1071 O O . ASP A 1 132 ? -2.007 0.588 -1.860 1.00 82.44 132 ASP A O 1
ATOM 1075 N N . ALA A 1 133 ? -2.353 -1.002 -0.325 1.00 85.69 133 ALA A N 1
ATOM 1076 C CA . ALA A 1 133 ? -1.076 -1.690 -0.533 1.00 85.69 133 ALA A CA 1
ATOM 1077 C C . ALA A 1 133 ? -1.085 -2.651 -1.738 1.00 85.69 133 ALA A C 1
ATOM 1079 O O . ALA A 1 133 ? -0.023 -3.084 -2.191 1.00 85.69 133 ALA A O 1
ATOM 1080 N N . MET A 1 134 ? -2.269 -2.974 -2.269 1.00 89.00 134 MET A N 1
ATOM 1081 C CA . MET A 1 134 ? -2.430 -3.747 -3.507 1.00 89.00 134 MET A CA 1
ATOM 1082 C C . MET A 1 134 ? -2.273 -2.872 -4.757 1.00 89.00 134 MET A C 1
ATOM 1084 O O . MET A 1 134 ? -2.141 -3.398 -5.862 1.00 89.00 134 MET A O 1
ATOM 1088 N N . VAL A 1 135 ? -2.289 -1.542 -4.614 1.00 89.00 135 VAL A N 1
ATOM 1089 C CA . VAL A 1 135 ? -2.136 -0.625 -5.746 1.00 89.00 135 VAL A CA 1
ATOM 1090 C C . VAL A 1 135 ? -0.678 -0.580 -6.191 1.00 89.00 135 VAL A C 1
ATOM 1092 O O . VAL A 1 135 ? 0.214 -0.189 -5.442 1.00 89.00 135 VAL A O 1
ATOM 1095 N N . VAL A 1 136 ? -0.449 -0.911 -7.458 1.00 89.56 136 VAL A N 1
ATOM 1096 C CA . VAL A 1 136 ? 0.810 -0.650 -8.153 1.00 89.56 136 VAL A CA 1
ATOM 1097 C C . VAL A 1 136 ? 0.651 0.661 -8.912 1.00 89.56 136 VAL A C 1
ATOM 1099 O O . VAL A 1 136 ? -0.110 0.744 -9.879 1.00 89.56 136 VAL A O 1
ATOM 1102 N N . GLU A 1 137 ? 1.350 1.696 -8.448 1.00 90.69 137 GLU A N 1
ATOM 1103 C CA . GLU A 1 137 ? 1.333 3.041 -9.025 1.00 90.69 137 GLU A CA 1
ATOM 1104 C C . GLU A 1 137 ? 2.721 3.439 -9.531 1.00 90.69 137 GLU A C 1
ATOM 1106 O O . GLU A 1 137 ? 3.732 3.270 -8.848 1.00 90.69 137 GLU A O 1
ATOM 1111 N N . MET A 1 138 ? 2.760 4.037 -10.720 1.00 90.25 138 MET A N 1
ATOM 1112 C CA . MET A 1 138 ? 3.962 4.626 -11.291 1.00 90.25 138 MET A CA 1
ATOM 1113 C C . MET A 1 138 ? 3.655 6.013 -11.859 1.00 90.25 138 MET A C 1
ATOM 1115 O O . MET A 1 138 ? 2.648 6.210 -12.540 1.00 90.25 138 MET A O 1
ATOM 1119 N N . LYS A 1 139 ? 4.540 6.977 -11.587 1.00 91.50 139 LYS A N 1
ATOM 1120 C CA . LYS A 1 139 ? 4.508 8.326 -12.168 1.00 91.50 139 LYS A CA 1
ATOM 1121 C C . LYS A 1 139 ? 5.776 8.542 -12.966 1.00 91.50 139 LYS A C 1
ATOM 1123 O O . LYS A 1 139 ? 6.865 8.405 -12.418 1.00 91.50 139 LYS A O 1
ATOM 1128 N N . LEU A 1 140 ? 5.605 8.866 -14.238 1.00 91.81 140 LEU A N 1
ATOM 1129 C CA . LEU A 1 140 ? 6.693 9.042 -15.188 1.00 91.81 140 LEU A CA 1
ATOM 1130 C C . LEU A 1 140 ? 6.660 10.458 -15.739 1.00 91.81 140 LEU A C 1
ATOM 1132 O O . LEU A 1 140 ? 5.705 10.844 -16.418 1.00 91.81 140 LEU A O 1
ATOM 1136 N N . GLU A 1 141 ? 7.693 11.230 -15.431 1.00 91.62 141 GLU A N 1
ATOM 1137 C CA . GLU A 1 141 ? 7.918 12.532 -16.049 1.00 91.62 141 GLU A CA 1
ATOM 1138 C C . GLU A 1 141 ? 8.589 12.346 -17.421 1.00 91.62 141 GLU A C 1
ATOM 1140 O O . GLU A 1 141 ? 9.186 11.306 -17.708 1.00 91.62 141 GLU A O 1
ATOM 1145 N N . GLN A 1 142 ? 8.463 13.336 -18.305 1.00 91.00 142 GLN A N 1
ATOM 1146 C CA . GLN A 1 142 ? 9.058 13.250 -19.644 1.00 91.00 142 GLN A CA 1
ATOM 1147 C C . GLN A 1 142 ? 10.589 13.145 -19.579 1.00 91.00 142 GLN A C 1
ATOM 1149 O O . GLN A 1 142 ? 11.179 12.331 -20.282 1.00 91.00 142 GLN A O 1
ATOM 1154 N N . GLU A 1 143 ? 11.212 13.949 -18.717 1.00 89.06 143 GLU A N 1
ATOM 1155 C CA . GLU A 1 143 ? 12.667 13.990 -18.518 1.00 89.06 143 GLU A CA 1
ATOM 1156 C C . GLU A 1 143 ? 13.192 12.640 -18.005 1.00 89.06 143 GLU A C 1
ATOM 1158 O O . GLU A 1 143 ? 14.163 12.102 -18.535 1.00 89.06 143 GLU A O 1
ATOM 1163 N N . ASP A 1 144 ? 12.479 12.051 -17.041 1.00 89.25 144 ASP A N 1
ATOM 1164 C CA . ASP A 1 144 ? 12.732 10.714 -16.497 1.00 89.25 144 ASP A CA 1
ATOM 1165 C C . ASP A 1 144 ? 12.756 9.647 -17.613 1.00 89.25 144 ASP A C 1
ATOM 1167 O O . ASP A 1 144 ? 13.640 8.787 -17.648 1.00 89.25 144 ASP A O 1
ATOM 1171 N N . LEU A 1 145 ? 11.808 9.713 -18.555 1.00 92.38 145 LEU A N 1
ATOM 1172 C CA . LEU A 1 145 ? 11.720 8.781 -19.681 1.00 92.38 145 LEU A CA 1
ATOM 1173 C C . LEU A 1 145 ? 12.842 8.980 -20.702 1.00 92.38 145 LEU A C 1
ATOM 1175 O O . LEU A 1 145 ? 13.466 7.999 -21.095 1.00 92.38 145 LEU A O 1
ATOM 1179 N N . GLN A 1 146 ? 13.128 10.223 -21.092 1.00 91.50 146 GLN A N 1
ATOM 1180 C CA . GLN A 1 146 ? 14.203 10.544 -22.040 1.00 91.50 146 GLN A CA 1
ATOM 1181 C C . GLN A 1 146 ? 15.566 10.092 -21.511 1.00 91.50 146 GLN A C 1
ATOM 1183 O O . GLN A 1 146 ? 16.354 9.477 -22.225 1.00 91.50 146 GLN A O 1
ATOM 1188 N N . TYR A 1 147 ? 15.826 10.347 -20.230 1.00 90.44 147 TYR A N 1
ATOM 1189 C CA . TYR A 1 147 ? 17.053 9.902 -19.588 1.00 90.44 147 TYR A CA 1
ATOM 1190 C C . TYR A 1 147 ? 17.135 8.371 -19.502 1.00 90.44 147 TYR A C 1
ATOM 1192 O O . TYR A 1 147 ? 18.183 7.781 -19.763 1.00 90.44 147 TYR A O 1
ATOM 1200 N N . THR A 1 148 ? 16.020 7.710 -19.181 1.00 92.00 148 THR A N 1
ATOM 1201 C CA . THR A 1 148 ? 15.958 6.242 -19.149 1.00 92.00 148 THR A CA 1
ATOM 1202 C C . THR A 1 148 ? 16.209 5.633 -20.527 1.00 92.00 148 THR A C 1
ATOM 1204 O O . THR A 1 148 ? 16.926 4.639 -20.619 1.00 92.00 148 THR A O 1
ATOM 1207 N N . GLU A 1 149 ? 15.662 6.226 -21.591 1.00 94.50 149 GLU A N 1
ATOM 1208 C CA . GLU A 1 149 ? 15.894 5.796 -22.974 1.00 94.50 149 GLU A CA 1
ATOM 1209 C C . GLU A 1 149 ? 17.389 5.803 -23.312 1.00 94.50 149 GLU A C 1
ATOM 1211 O O . GLU A 1 149 ? 17.919 4.782 -23.752 1.00 94.50 149 GLU A O 1
ATOM 1216 N N . LEU A 1 150 ? 18.082 6.911 -23.015 1.00 92.00 150 LEU A N 1
ATOM 1217 C CA . LEU A 1 150 ? 19.527 7.050 -23.221 1.00 92.00 150 LEU A CA 1
ATOM 1218 C C . LEU A 1 150 ? 20.318 6.004 -22.429 1.00 92.00 150 LEU A C 1
ATOM 1220 O O . LEU A 1 150 ? 21.171 5.319 -22.989 1.00 92.00 150 LEU A O 1
ATOM 1224 N N . LEU A 1 151 ? 19.992 5.808 -21.146 1.00 91.12 151 LEU A N 1
ATOM 1225 C CA . LEU A 1 151 ? 20.647 4.786 -20.328 1.00 91.12 151 LEU A CA 1
ATOM 1226 C C . LEU A 1 151 ? 20.477 3.382 -20.917 1.00 91.12 151 LEU A C 1
ATOM 1228 O O . LEU A 1 151 ? 21.433 2.611 -20.965 1.00 91.12 151 LEU A O 1
ATOM 1232 N N . VAL A 1 152 ? 19.272 3.028 -21.366 1.00 94.06 152 VAL A N 1
ATOM 1233 C CA . VAL A 1 152 ? 19.028 1.721 -21.988 1.00 94.06 152 VAL A CA 1
ATOM 1234 C C . VAL A 1 152 ? 19.822 1.593 -23.291 1.00 94.06 152 VAL A C 1
ATOM 1236 O O . VAL A 1 152 ? 20.444 0.556 -23.529 1.00 94.06 152 VAL A O 1
ATOM 1239 N N . GLN A 1 153 ? 19.862 2.643 -24.113 1.00 95.00 153 GLN A N 1
ATOM 1240 C CA . GLN A 1 153 ? 20.615 2.664 -25.368 1.00 95.00 153 GLN A CA 1
ATOM 1241 C C . GLN A 1 153 ? 22.125 2.488 -25.155 1.00 95.00 153 GLN A C 1
ATOM 1243 O O . GLN A 1 153 ? 22.726 1.644 -25.824 1.00 95.00 153 GLN A O 1
ATOM 1248 N N . GLU A 1 154 ? 22.722 3.217 -24.212 1.00 92.62 154 GLU A N 1
ATOM 1249 C CA . GLU A 1 154 ? 24.174 3.253 -23.993 1.00 92.62 154 GLU A CA 1
ATOM 1250 C C . GLU A 1 154 ? 24.715 2.082 -23.166 1.00 92.62 154 GLU A C 1
ATOM 1252 O O . GLU A 1 154 ? 25.887 1.715 -23.286 1.00 92.62 154 GLU A O 1
ATOM 1257 N N . HIS A 1 155 ? 23.900 1.516 -22.274 1.00 91.62 155 HIS A N 1
ATOM 1258 C CA . HIS A 1 155 ? 24.408 0.628 -21.227 1.00 91.62 155 HIS A CA 1
ATOM 1259 C C . HIS A 1 155 ? 23.850 -0.786 -21.238 1.00 91.62 155 HIS A C 1
ATOM 1261 O O . HIS A 1 155 ? 24.444 -1.646 -20.580 1.00 91.62 155 HIS A O 1
ATOM 1267 N N . MET A 1 156 ? 22.768 -1.041 -21.976 1.00 94.94 156 MET A N 1
ATOM 1268 C CA . MET A 1 156 ? 22.223 -2.389 -22.129 1.00 94.94 156 MET A CA 1
ATOM 1269 C C . MET A 1 156 ? 22.711 -3.029 -23.436 1.00 94.94 156 MET A C 1
ATOM 1271 O O . MET A 1 156 ? 22.766 -2.346 -24.468 1.00 94.94 156 MET A O 1
ATOM 1275 N N . PRO A 1 157 ? 23.067 -4.327 -23.424 1.00 94.25 157 PRO A N 1
ATOM 1276 C CA . PRO A 1 157 ? 23.497 -5.034 -24.626 1.00 94.25 157 PRO A CA 1
ATOM 1277 C C . PRO A 1 157 ? 22.355 -5.133 -25.655 1.00 94.25 157 PRO A C 1
ATOM 1279 O O . PRO A 1 157 ? 21.186 -5.092 -25.268 1.00 94.25 157 PRO A O 1
ATOM 1282 N N . PRO A 1 158 ? 22.660 -5.257 -26.961 1.00 96.50 158 PRO A N 1
ATOM 1283 C CA . PRO A 1 158 ? 21.643 -5.497 -27.984 1.00 96.50 158 PRO A CA 1
ATOM 1284 C C . PRO A 1 158 ? 20.830 -6.764 -27.685 1.00 96.50 158 PRO A C 1
ATOM 1286 O O . PRO A 1 158 ? 21.401 -7.842 -27.522 1.00 96.50 158 PRO A O 1
ATOM 1289 N N . SER A 1 159 ? 19.505 -6.633 -27.614 1.00 96.94 159 SER A N 1
ATOM 1290 C CA . SER A 1 159 ? 18.570 -7.750 -27.448 1.00 96.94 159 SER A CA 1
ATOM 1291 C C . SER A 1 159 ? 17.157 -7.333 -27.872 1.00 96.94 159 SER A C 1
ATOM 1293 O O . SER A 1 159 ? 16.854 -6.141 -27.953 1.00 96.94 159 SER A O 1
ATOM 1295 N N . LYS A 1 160 ? 16.263 -8.307 -28.088 1.00 96.94 160 LYS A N 1
ATOM 1296 C CA . LYS A 1 160 ? 14.851 -8.026 -28.404 1.00 96.94 160 LYS A CA 1
ATOM 1297 C C . LYS A 1 160 ? 14.144 -7.292 -27.259 1.00 96.94 160 LYS A C 1
ATOM 1299 O O . LYS A 1 160 ? 13.270 -6.465 -27.499 1.00 96.94 160 LYS A O 1
ATOM 1304 N N . GLU A 1 161 ? 14.527 -7.570 -26.013 1.00 97.06 161 GLU A N 1
ATOM 1305 C CA . GLU A 1 161 ? 14.032 -6.891 -24.812 1.00 97.06 161 GLU A CA 1
ATOM 1306 C C . GLU A 1 161 ? 14.472 -5.429 -24.775 1.00 97.06 161 GLU A C 1
ATOM 1308 O O . GLU A 1 161 ? 13.656 -4.569 -24.448 1.00 97.06 161 GLU A O 1
ATOM 1313 N N . LYS A 1 162 ? 15.728 -5.135 -25.145 1.00 97.00 162 LYS A N 1
ATOM 1314 C CA . LYS A 1 162 ? 16.217 -3.756 -25.266 1.00 97.00 162 LYS A CA 1
ATOM 1315 C C . LYS A 1 162 ? 15.383 -2.977 -26.279 1.00 97.00 162 LYS A C 1
ATOM 1317 O O . LYS A 1 162 ? 14.894 -1.897 -25.949 1.00 97.00 162 LYS A O 1
ATOM 1322 N N . ASP A 1 163 ? 15.191 -3.538 -27.470 1.00 96.94 163 ASP A N 1
ATOM 1323 C CA . ASP A 1 163 ? 14.416 -2.901 -28.540 1.00 96.94 163 ASP A CA 1
ATOM 1324 C C . ASP A 1 163 ? 12.964 -2.667 -28.108 1.00 96.94 163 ASP A C 1
ATOM 1326 O O . ASP A 1 163 ? 12.412 -1.584 -28.301 1.00 96.94 163 ASP A O 1
ATOM 1330 N N . TYR A 1 164 ? 12.365 -3.655 -27.439 1.00 97.19 164 TYR A N 1
ATOM 1331 C CA . TYR A 1 164 ? 11.029 -3.543 -26.866 1.00 97.19 164 TYR A CA 1
ATOM 1332 C C . TYR A 1 164 ? 10.935 -2.431 -25.810 1.00 97.19 164 TYR A C 1
ATOM 1334 O O . TYR A 1 164 ? 10.006 -1.626 -25.843 1.00 97.19 164 TYR A O 1
ATOM 1342 N N . VAL A 1 165 ? 11.887 -2.359 -24.873 1.00 96.62 165 VAL A N 1
ATOM 1343 C CA . VAL A 1 165 ? 11.905 -1.327 -23.823 1.00 96.62 165 VAL A CA 1
ATOM 1344 C C . VAL A 1 165 ? 12.038 0.067 -24.430 1.00 96.62 165 VAL A C 1
ATOM 1346 O O . VAL A 1 165 ? 11.303 0.966 -24.024 1.00 96.62 165 VAL A O 1
ATOM 1349 N N . ILE A 1 166 ? 12.921 0.241 -25.416 1.00 96.56 166 ILE A N 1
ATOM 1350 C CA . ILE A 1 166 ? 13.083 1.513 -26.130 1.00 96.56 166 ILE A CA 1
ATOM 1351 C C . ILE A 1 166 ? 11.781 1.893 -26.844 1.00 96.56 166 ILE A C 1
ATOM 1353 O O . ILE A 1 166 ? 11.312 3.011 -26.662 1.00 96.56 166 ILE A O 1
ATOM 1357 N N . ASP A 1 167 ? 11.144 0.975 -27.581 1.00 96.31 167 ASP A N 1
ATOM 1358 C CA . ASP A 1 167 ? 9.865 1.242 -28.260 1.00 96.31 167 ASP A CA 1
ATOM 1359 C C . ASP A 1 167 ? 8.762 1.668 -27.275 1.00 96.31 167 ASP A C 1
ATOM 1361 O O . ASP A 1 167 ? 8.029 2.630 -27.524 1.00 96.31 167 ASP A O 1
ATOM 1365 N N . VAL A 1 168 ? 8.660 1.002 -26.120 1.00 95.62 168 VAL A N 1
ATOM 1366 C CA . VAL A 1 168 ? 7.695 1.383 -25.079 1.00 95.62 168 VAL A CA 1
ATOM 1367 C C . VAL A 1 168 ? 7.996 2.778 -24.533 1.00 95.62 168 VAL A C 1
ATOM 1369 O O . VAL A 1 168 ? 7.084 3.606 -24.476 1.00 95.62 168 VAL A O 1
ATOM 1372 N N . ILE A 1 169 ? 9.245 3.058 -24.144 1.00 95.88 169 ILE A N 1
ATOM 1373 C CA . ILE A 1 169 ? 9.645 4.371 -23.614 1.00 95.88 169 ILE A CA 1
ATOM 1374 C C . ILE A 1 169 ? 9.382 5.460 -24.656 1.00 95.88 169 ILE A C 1
ATOM 1376 O O . ILE A 1 169 ? 8.765 6.479 -24.338 1.00 95.88 169 ILE A O 1
ATOM 1380 N N . HIS A 1 170 ? 9.746 5.214 -25.911 1.00 95.12 170 HIS A N 1
ATOM 1381 C CA . HIS A 1 170 ? 9.513 6.132 -27.014 1.00 95.12 170 HIS A CA 1
ATOM 1382 C C . HIS A 1 170 ? 8.020 6.441 -27.182 1.00 95.12 170 HIS A C 1
ATOM 1384 O O . HIS A 1 170 ? 7.619 7.603 -27.215 1.00 95.12 170 HIS A O 1
ATOM 1390 N N . LYS A 1 171 ? 7.147 5.425 -27.181 1.00 95.00 171 LYS A N 1
ATOM 1391 C CA . LYS A 1 171 ? 5.685 5.619 -27.244 1.00 95.00 171 LYS A CA 1
ATOM 1392 C C . LYS A 1 171 ? 5.137 6.399 -26.050 1.00 95.00 171 LYS A C 1
ATOM 1394 O O . LYS A 1 171 ? 4.195 7.182 -26.206 1.00 95.00 171 LYS A O 1
ATOM 1399 N N . MET A 1 172 ? 5.712 6.216 -24.864 1.00 94.31 172 MET A N 1
ATOM 1400 C CA . MET A 1 172 ? 5.371 7.016 -23.687 1.00 94.31 172 MET A CA 1
ATOM 1401 C C . MET A 1 172 ? 5.805 8.469 -23.852 1.00 94.31 172 MET A C 1
ATOM 1403 O O . MET A 1 172 ? 5.022 9.359 -23.543 1.00 94.31 172 MET A O 1
ATOM 1407 N N . ILE A 1 173 ? 6.986 8.735 -24.405 1.00 93.81 173 ILE A N 1
ATOM 1408 C CA . ILE A 1 173 ? 7.431 10.095 -24.735 1.00 93.81 173 ILE A CA 1
ATOM 1409 C C . ILE A 1 173 ? 6.488 10.720 -25.771 1.00 93.81 173 ILE A C 1
ATOM 1411 O O . ILE A 1 173 ? 5.977 11.819 -25.558 1.00 93.81 173 ILE A O 1
ATOM 1415 N N . MET A 1 174 ? 6.145 9.995 -26.839 1.00 93.25 174 MET A N 1
ATOM 1416 C CA . MET A 1 174 ? 5.225 10.476 -27.875 1.00 93.25 174 MET A CA 1
ATOM 1417 C C . MET A 1 174 ? 3.821 10.793 -27.342 1.00 93.25 174 MET A C 1
ATOM 1419 O O . MET A 1 174 ? 3.129 11.663 -27.882 1.00 93.25 174 MET A O 1
ATOM 1423 N N . ARG A 1 175 ? 3.408 10.173 -26.228 1.00 92.00 175 ARG A N 1
ATOM 1424 C CA . ARG A 1 175 ? 2.158 10.520 -25.541 1.00 92.00 175 ARG A CA 1
ATOM 1425 C C . ARG A 1 175 ? 2.145 11.965 -25.027 1.00 92.00 175 ARG A C 1
ATOM 1427 O O . ARG A 1 175 ? 1.081 12.586 -25.066 1.00 92.00 175 ARG A O 1
ATOM 1434 N N . PHE A 1 176 ? 3.286 12.519 -24.607 1.00 89.62 176 PHE A N 1
ATOM 1435 C CA . PHE A 1 176 ? 3.400 13.932 -24.203 1.00 89.62 176 PHE A CA 1
ATOM 1436 C C . PHE A 1 176 ? 3.131 14.895 -25.363 1.00 89.62 176 PHE A C 1
ATOM 1438 O O . PHE A 1 176 ? 2.644 16.003 -25.144 1.00 89.62 176 PHE A O 1
ATOM 1445 N N . PHE A 1 177 ? 3.353 14.440 -26.596 1.00 89.06 177 PHE A N 1
ATOM 1446 C CA . PHE A 1 177 ? 3.092 15.182 -27.830 1.00 89.06 177 PHE A CA 1
ATOM 1447 C C . PHE A 1 177 ? 1.703 14.894 -28.421 1.00 89.06 177 PHE A C 1
ATOM 1449 O O . PHE A 1 177 ? 1.438 15.179 -29.584 1.00 89.06 177 PHE A O 1
ATOM 1456 N N . GLY A 1 178 ? 0.792 14.324 -27.625 1.00 87.19 178 GLY A N 1
ATOM 1457 C CA . GLY A 1 178 ? -0.601 14.110 -28.013 1.00 87.19 178 GLY A CA 1
ATOM 1458 C C . GLY A 1 178 ? -0.876 12.795 -28.740 1.00 87.19 178 GLY A C 1
ATOM 1459 O O . GLY A 1 178 ? -2.042 12.504 -29.007 1.00 87.19 178 GLY A O 1
ATOM 1460 N N . GLN A 1 179 ? 0.136 11.958 -28.996 1.00 91.50 179 GLN A N 1
ATOM 1461 C CA . GLN A 1 179 ? -0.095 10.653 -29.618 1.00 91.50 179 GLN A CA 1
ATOM 1462 C C . GLN A 1 179 ? -0.852 9.701 -28.686 1.00 91.50 179 GLN A C 1
ATOM 1464 O O . GLN A 1 179 ? -0.833 9.832 -27.459 1.00 91.50 179 GLN A O 1
ATOM 1469 N N . LYS A 1 180 ? -1.542 8.718 -29.271 1.00 90.25 180 LYS A N 1
ATOM 1470 C CA . LYS A 1 180 ? -2.210 7.660 -28.512 1.00 90.25 180 LYS A CA 1
ATOM 1471 C C . LYS A 1 180 ? -1.162 6.683 -27.975 1.00 90.25 180 LYS A C 1
ATOM 1473 O O . LYS A 1 180 ? -0.384 6.131 -28.743 1.00 90.25 180 LYS A O 1
ATOM 1478 N N . LEU A 1 181 ? -1.183 6.429 -26.667 1.00 89.88 181 LEU A N 1
ATOM 1479 C CA . LEU A 1 181 ? -0.307 5.434 -26.053 1.00 89.88 181 LEU A CA 1
ATOM 1480 C C . LEU A 1 181 ? -0.888 4.031 -26.259 1.00 89.88 181 LEU A C 1
ATOM 1482 O O . LEU A 1 181 ? -1.964 3.722 -25.744 1.00 89.88 181 LEU A O 1
ATOM 1486 N N . ILE A 1 182 ? -0.168 3.193 -27.000 1.00 88.44 182 ILE A N 1
ATOM 1487 C CA . ILE A 1 182 ? -0.476 1.771 -27.181 1.00 88.44 182 ILE A CA 1
ATOM 1488 C C . ILE A 1 182 ? 0.773 0.986 -26.798 1.00 88.44 182 ILE A C 1
ATOM 1490 O O . ILE A 1 182 ? 1.750 0.976 -27.543 1.00 88.44 182 ILE A O 1
ATOM 1494 N N . ILE A 1 183 ? 0.743 0.336 -25.637 1.00 88.38 183 ILE A N 1
ATOM 1495 C CA . ILE A 1 183 ? 1.847 -0.513 -25.188 1.00 88.38 183 ILE A CA 1
ATOM 1496 C C . ILE A 1 183 ? 1.701 -1.879 -25.879 1.00 88.38 183 ILE A C 1
ATOM 1498 O O . ILE A 1 183 ? 0.667 -2.530 -25.695 1.00 88.38 183 ILE A O 1
ATOM 1502 N N . PRO A 1 184 ? 2.674 -2.309 -26.705 1.00 88.38 184 PRO A N 1
ATOM 1503 C CA . PRO A 1 184 ? 2.629 -3.622 -27.341 1.00 88.38 184 PRO A CA 1
ATOM 1504 C C . PRO A 1 184 ? 2.649 -4.737 -26.292 1.00 88.38 184 PRO A C 1
ATOM 1506 O O . PRO A 1 184 ? 3.219 -4.584 -25.216 1.00 88.38 184 PRO A O 1
ATOM 1509 N N . LYS A 1 185 ? 2.027 -5.880 -26.596 1.00 89.12 185 LYS A N 1
ATOM 1510 C CA . LYS A 1 185 ? 2.136 -7.053 -25.722 1.00 89.12 185 LYS A CA 1
ATOM 1511 C C . LYS A 1 185 ? 3.543 -7.647 -25.848 1.00 89.12 185 LYS A C 1
ATOM 1513 O O . LYS A 1 185 ? 3.959 -7.900 -26.980 1.00 89.12 185 LYS A O 1
ATOM 1518 N N . PRO A 1 186 ? 4.240 -7.929 -24.738 1.00 90.06 186 PRO A N 1
ATOM 1519 C CA . PRO A 1 186 ? 5.516 -8.624 -24.799 1.00 90.06 186 PRO A CA 1
ATOM 1520 C C . PRO A 1 186 ? 5.266 -10.099 -25.132 1.00 90.06 186 PRO A C 1
ATOM 1522 O O . PRO A 1 186 ? 4.663 -10.821 -24.339 1.00 90.06 186 PRO A O 1
ATOM 1525 N N . LYS A 1 187 ? 5.677 -10.536 -26.324 1.00 88.38 187 LYS A N 1
ATOM 1526 C CA . LYS A 1 187 ? 5.621 -11.941 -26.753 1.00 88.38 187 LYS A CA 1
ATOM 1527 C C . LYS A 1 187 ? 7.038 -12.486 -26.832 1.00 88.38 187 LYS A C 1
ATOM 1529 O O . LYS A 1 187 ? 7.871 -11.852 -27.469 1.00 88.38 187 LYS A O 1
ATOM 1534 N N . ASP A 1 188 ? 7.274 -13.637 -26.208 1.00 89.62 188 ASP A N 1
ATOM 1535 C CA . ASP A 1 188 ? 8.553 -14.355 -26.283 1.00 89.62 188 ASP A CA 1
ATOM 1536 C C . ASP A 1 188 ? 9.761 -13.507 -25.826 1.00 89.62 188 ASP A C 1
ATOM 1538 O O . ASP A 1 188 ? 10.828 -13.551 -26.433 1.00 89.62 188 ASP A O 1
ATOM 1542 N N . LEU A 1 189 ? 9.568 -12.700 -24.771 1.00 92.62 189 LEU A N 1
ATOM 1543 C CA . LEU A 1 189 ? 10.586 -11.815 -24.189 1.00 92.62 189 LEU A CA 1
ATOM 1544 C C . LEU A 1 189 ? 10.887 -12.189 -22.736 1.00 92.62 189 LEU A C 1
ATOM 1546 O O . LEU A 1 189 ? 9.967 -12.336 -21.924 1.00 92.62 189 LEU A O 1
ATOM 1550 N N . GLU A 1 190 ? 12.166 -12.213 -22.364 1.00 93.94 190 GLU A N 1
ATOM 1551 C CA . GLU A 1 190 ? 12.607 -12.483 -20.990 1.00 93.94 190 GLU A CA 1
ATOM 1552 C C . GLU A 1 190 ? 12.684 -11.202 -20.141 1.00 93.94 190 GLU A C 1
ATOM 1554 O O . GLU A 1 190 ? 13.703 -10.862 -19.536 1.00 93.94 190 GLU A O 1
ATOM 1559 N N . LEU A 1 191 ? 11.569 -10.468 -20.052 1.00 92.62 191 LEU A N 1
ATOM 1560 C CA . LEU A 1 191 ? 11.523 -9.143 -19.412 1.00 92.62 191 LEU A CA 1
ATOM 1561 C C . LEU A 1 191 ? 11.989 -9.132 -17.946 1.00 92.62 191 LEU A C 1
ATOM 1563 O O . LEU A 1 191 ? 12.564 -8.146 -17.491 1.00 92.62 191 LEU A O 1
ATOM 1567 N N . LYS A 1 192 ? 11.761 -10.221 -17.198 1.00 90.75 192 LYS A N 1
ATOM 1568 C CA . LYS A 1 192 ? 12.225 -10.344 -15.805 1.00 90.75 192 LYS A CA 1
ATOM 1569 C C . LYS A 1 192 ? 13.752 -10.413 -15.710 1.00 90.75 192 LYS A C 1
ATOM 1571 O O . LYS A 1 192 ? 14.326 -9.829 -14.793 1.00 90.75 192 LYS A O 1
ATOM 1576 N N . VAL A 1 193 ? 14.393 -11.116 -16.644 1.00 92.31 193 VAL A N 1
ATOM 1577 C CA . VAL A 1 193 ? 15.857 -11.227 -16.714 1.00 92.31 193 VAL A CA 1
ATOM 1578 C C . VAL A 1 193 ? 16.438 -9.867 -17.089 1.00 92.31 193 VAL A C 1
ATOM 1580 O O . VAL A 1 193 ? 17.271 -9.339 -16.357 1.00 92.31 193 VAL A O 1
ATOM 1583 N N . PHE A 1 194 ? 15.886 -9.231 -18.126 1.00 95.00 194 PHE A N 1
ATOM 1584 C CA . PHE A 1 194 ? 16.312 -7.898 -18.555 1.00 95.00 194 PHE A CA 1
ATOM 1585 C C . PHE A 1 194 ? 16.182 -6.839 -17.447 1.00 95.00 194 PHE A C 1
ATOM 1587 O O . PHE A 1 194 ? 17.102 -6.049 -17.238 1.00 95.00 194 PHE A O 1
ATOM 1594 N N . ALA A 1 195 ? 15.070 -6.831 -16.700 1.00 92.56 195 ALA A N 1
ATOM 1595 C CA . ALA A 1 195 ? 14.878 -5.931 -15.561 1.00 92.56 195 ALA A CA 1
ATOM 1596 C C . ALA A 1 195 ? 15.971 -6.120 -14.493 1.00 92.56 195 ALA A C 1
ATOM 1598 O O . ALA A 1 195 ? 16.558 -5.150 -14.015 1.00 92.56 195 ALA A O 1
ATOM 1599 N N . LYS A 1 196 ? 16.298 -7.373 -14.156 1.00 90.94 196 LYS A N 1
ATOM 1600 C CA . LYS A 1 196 ? 17.358 -7.693 -13.192 1.00 90.94 196 LYS A CA 1
ATOM 1601 C C . LYS A 1 196 ? 18.728 -7.212 -13.678 1.00 90.94 196 LYS A C 1
ATOM 1603 O O . LYS A 1 196 ? 19.468 -6.605 -12.904 1.00 90.94 196 LYS A O 1
ATOM 1608 N N . ASP A 1 197 ? 19.051 -7.438 -14.947 1.00 92.38 197 ASP A N 1
ATOM 1609 C CA . ASP A 1 197 ? 20.312 -6.986 -15.541 1.00 92.38 197 ASP A CA 1
ATOM 1610 C C . ASP A 1 197 ? 20.414 -5.459 -15.559 1.00 92.38 197 ASP A C 1
ATOM 1612 O O . ASP A 1 197 ? 21.459 -4.897 -15.216 1.00 92.38 197 ASP A O 1
ATOM 1616 N N . TYR A 1 198 ? 19.309 -4.775 -15.859 1.00 92.50 198 TYR A N 1
ATOM 1617 C CA . TYR A 1 198 ? 19.225 -3.321 -15.793 1.00 92.50 198 TYR A CA 1
ATOM 1618 C C . TYR A 1 198 ? 19.451 -2.789 -14.368 1.00 92.50 198 TYR A C 1
ATOM 1620 O O . TYR A 1 198 ? 20.264 -1.883 -14.177 1.00 92.50 198 TYR A O 1
ATOM 1628 N N . GLN A 1 199 ? 18.820 -3.377 -13.343 1.00 90.38 199 GLN A N 1
ATOM 1629 C CA . GLN A 1 199 ? 19.069 -2.998 -11.944 1.00 90.38 199 GLN A CA 1
ATOM 1630 C C . GLN A 1 199 ? 20.537 -3.172 -11.555 1.00 90.38 199 GLN A C 1
ATOM 1632 O O . GLN A 1 199 ? 21.130 -2.275 -10.953 1.00 90.38 199 GLN A O 1
ATOM 1637 N N . ASN A 1 200 ? 21.145 -4.302 -11.928 1.00 88.44 200 ASN A N 1
ATOM 1638 C CA . ASN A 1 200 ? 22.562 -4.560 -11.671 1.00 88.44 200 ASN A CA 1
ATOM 1639 C C . ASN A 1 200 ? 23.438 -3.496 -12.343 1.00 88.44 200 ASN A C 1
ATOM 1641 O O . ASN A 1 200 ? 24.393 -2.991 -11.741 1.00 88.44 200 ASN A O 1
ATOM 1645 N N . LYS A 1 201 ? 23.080 -3.100 -13.570 1.00 89.50 201 LYS A N 1
ATOM 1646 C CA . LYS A 1 201 ? 23.766 -2.035 -14.294 1.00 89.50 201 LYS A CA 1
ATOM 1647 C C . LYS A 1 201 ? 23.631 -0.694 -13.579 1.00 89.50 201 LYS A C 1
ATOM 1649 O O . LYS A 1 201 ? 24.660 -0.064 -13.341 1.00 89.50 201 LYS A O 1
ATOM 1654 N N . LEU A 1 202 ? 22.431 -0.292 -13.157 1.00 88.12 202 LEU A N 1
ATOM 1655 C CA . LEU A 1 202 ? 22.220 0.940 -12.384 1.00 88.12 202 LEU A CA 1
ATOM 1656 C C . LEU A 1 202 ? 23.058 0.967 -11.103 1.00 88.12 202 LEU A C 1
ATOM 1658 O O . LEU A 1 202 ? 23.726 1.958 -10.815 1.00 88.12 202 LEU A O 1
ATOM 1662 N N . VAL A 1 203 ? 23.084 -0.140 -10.361 1.00 83.50 203 VAL A N 1
ATOM 1663 C CA . VAL A 1 203 ? 23.913 -0.269 -9.157 1.00 83.50 203 VAL A CA 1
ATOM 1664 C C . VAL A 1 203 ? 25.402 -0.074 -9.492 1.00 83.50 203 VAL A C 1
ATOM 1666 O O . VAL A 1 203 ? 26.100 0.643 -8.777 1.00 83.50 203 VAL A O 1
ATOM 1669 N N . SER A 1 204 ? 25.890 -0.621 -10.612 1.00 84.31 204 SER A N 1
ATOM 1670 C CA . SER A 1 204 ? 27.285 -0.430 -11.045 1.00 84.31 204 SER A CA 1
ATOM 1671 C C . SER A 1 204 ? 27.625 1.017 -11.430 1.00 84.31 204 SER A C 1
ATOM 1673 O O . SER A 1 204 ? 28.735 1.482 -11.172 1.00 84.31 204 SER A O 1
ATOM 1675 N N . LEU A 1 205 ? 26.681 1.748 -12.033 1.00 84.31 205 LEU A N 1
ATOM 1676 C CA . LEU A 1 205 ? 26.861 3.157 -12.396 1.00 84.31 205 LEU A CA 1
ATOM 1677 C C . LEU A 1 205 ? 26.861 4.044 -11.138 1.00 84.31 205 LEU A C 1
ATOM 1679 O O . LEU A 1 205 ? 27.604 5.026 -11.065 1.00 84.31 205 LEU A O 1
ATOM 1683 N N . LEU A 1 206 ? 26.091 3.660 -10.111 1.00 79.44 206 LEU A N 1
ATOM 1684 C CA . LEU A 1 206 ? 26.033 4.368 -8.833 1.00 79.44 206 LEU A CA 1
ATOM 1685 C C . LEU A 1 206 ? 27.377 4.307 -8.099 1.00 79.44 206 LEU A C 1
ATOM 1687 O O . LEU A 1 206 ? 27.833 5.325 -7.576 1.00 79.44 206 LEU A O 1
ATOM 1691 N N . ASP A 1 207 ? 28.030 3.141 -8.095 1.00 71.69 207 ASP A N 1
ATOM 1692 C CA . ASP A 1 207 ? 29.373 2.959 -7.516 1.00 71.69 207 ASP A CA 1
ATOM 1693 C C . ASP A 1 207 ? 30.419 3.850 -8.217 1.00 71.69 207 ASP A C 1
ATOM 1695 O O . ASP A 1 207 ? 31.343 4.364 -7.588 1.00 71.69 207 ASP A O 1
ATOM 1699 N N . ARG A 1 208 ? 30.209 4.149 -9.506 1.00 75.44 208 ARG A N 1
ATOM 1700 C CA . ARG A 1 208 ? 31.037 5.074 -10.302 1.00 75.44 208 ARG A CA 1
ATOM 1701 C C . ARG A 1 208 ? 30.694 6.556 -10.092 1.00 75.44 208 ARG A C 1
ATOM 1703 O O . ARG A 1 208 ? 31.211 7.400 -10.820 1.00 75.44 208 ARG A O 1
ATOM 1710 N N . LYS A 1 209 ? 29.842 6.887 -9.111 1.00 69.50 209 LYS A N 1
ATOM 1711 C CA . LYS A 1 209 ? 29.363 8.249 -8.793 1.00 69.50 209 LYS A CA 1
ATOM 1712 C C . LYS A 1 209 ? 28.675 8.967 -9.963 1.00 69.50 209 LYS A C 1
ATOM 1714 O O . LYS A 1 209 ? 28.633 10.196 -9.989 1.00 69.50 209 LYS A O 1
ATOM 1719 N N . GLN A 1 210 ? 28.113 8.226 -10.914 1.00 66.25 210 GLN A N 1
ATOM 1720 C CA . GLN A 1 210 ? 27.314 8.825 -11.980 1.00 66.25 210 GLN A CA 1
ATOM 1721 C C . GLN A 1 210 ? 25.931 9.227 -11.447 1.00 66.25 210 GLN A C 1
ATOM 1723 O O . GLN A 1 210 ? 25.410 8.628 -10.499 1.00 66.25 210 GLN A O 1
ATOM 1728 N N . TRP A 1 211 ? 25.361 10.292 -12.014 1.00 59.28 211 TRP A N 1
ATOM 1729 C CA . TRP A 1 211 ? 24.002 10.731 -11.693 1.00 59.28 211 TRP A CA 1
ATOM 1730 C C . TRP A 1 211 ? 23.021 9.691 -12.213 1.00 59.28 211 TRP A C 1
ATOM 1732 O O . TRP A 1 211 ? 23.133 9.278 -13.356 1.00 59.28 211 TRP A O 1
ATOM 1742 N N . ILE A 1 212 ? 22.096 9.238 -11.372 1.00 62.66 212 ILE A N 1
ATOM 1743 C CA . ILE A 1 212 ? 21.083 8.247 -11.739 1.00 62.66 212 ILE A CA 1
ATOM 1744 C C . ILE A 1 212 ? 19.790 8.676 -11.068 1.00 62.66 212 ILE A C 1
ATOM 1746 O O . ILE A 1 212 ? 19.781 8.940 -9.865 1.00 62.66 212 ILE A O 1
ATOM 1750 N N . HIS A 1 213 ? 18.716 8.740 -11.848 1.00 66.75 213 HIS A N 1
ATOM 1751 C CA . HIS A 1 213 ? 17.448 9.277 -11.381 1.00 66.75 213 HIS A CA 1
ATOM 1752 C C . HIS A 1 213 ? 16.603 8.206 -10.680 1.00 66.75 213 HIS A C 1
ATOM 1754 O O . HIS A 1 213 ? 16.382 8.331 -9.477 1.00 66.75 213 HIS A O 1
ATOM 1760 N N . ARG A 1 214 ? 16.161 7.137 -11.365 1.00 82.31 214 ARG A N 1
ATOM 1761 C CA . ARG A 1 214 ? 15.303 6.074 -10.790 1.00 82.31 214 ARG A CA 1
ATOM 1762 C C . ARG A 1 214 ? 15.376 4.774 -11.596 1.00 82.31 214 ARG A C 1
ATOM 1764 O O . ARG A 1 214 ? 15.630 4.808 -12.794 1.00 82.31 214 ARG A O 1
ATOM 1771 N N . ASP A 1 215 ? 15.068 3.643 -10.962 1.00 87.50 215 ASP A N 1
ATOM 1772 C CA . ASP A 1 215 ? 14.831 2.365 -11.648 1.00 87.50 215 ASP A CA 1
ATOM 1773 C C . ASP A 1 215 ? 13.459 2.344 -12.347 1.00 87.50 215 ASP A C 1
ATOM 1775 O O . ASP A 1 215 ? 12.477 1.790 -11.846 1.00 87.50 215 ASP A O 1
ATOM 1779 N N . ILE A 1 216 ? 13.375 3.028 -13.490 1.00 90.94 216 ILE A N 1
ATOM 1780 C CA . ILE A 1 216 ? 12.140 3.150 -14.277 1.00 90.94 216 ILE A CA 1
ATOM 1781 C C . ILE A 1 216 ? 11.869 1.884 -15.084 1.00 90.94 216 ILE A C 1
ATOM 1783 O O . ILE A 1 216 ? 10.725 1.437 -15.127 1.00 90.94 216 ILE A O 1
ATOM 1787 N N . VAL A 1 217 ? 12.896 1.283 -15.693 1.00 92.94 217 VAL A N 1
ATOM 1788 C CA . VAL A 1 217 ? 12.723 0.118 -16.576 1.00 92.94 217 VAL A CA 1
ATOM 1789 C C . VAL A 1 217 ? 12.126 -1.056 -15.817 1.00 92.94 217 VAL A C 1
ATOM 1791 O O . VAL A 1 217 ? 11.136 -1.620 -16.272 1.00 92.94 217 VAL A O 1
ATOM 1794 N N . SER A 1 218 ? 12.666 -1.411 -14.651 1.00 90.94 218 SER A N 1
ATOM 1795 C CA . SER A 1 218 ? 12.191 -2.599 -13.932 1.00 90.94 218 SER A CA 1
ATOM 1796 C C . SER A 1 218 ? 10.748 -2.434 -13.469 1.00 90.94 218 SER A C 1
ATOM 1798 O O . SER A 1 218 ? 9.939 -3.339 -13.660 1.00 90.94 218 SER A O 1
ATOM 1800 N N . LYS A 1 219 ? 10.397 -1.247 -12.956 1.00 90.69 219 LYS A N 1
ATOM 1801 C CA . LYS A 1 219 ? 9.023 -0.907 -12.553 1.00 90.69 219 LYS A CA 1
ATOM 1802 C C . LYS A 1 219 ? 8.059 -0.879 -13.738 1.00 90.69 219 LYS A C 1
ATOM 1804 O O . LYS A 1 219 ? 6.932 -1.356 -13.630 1.00 90.69 219 LYS A O 1
ATOM 1809 N N . LEU A 1 220 ? 8.495 -0.343 -14.878 1.00 93.25 220 LEU A N 1
ATOM 1810 C CA . LEU A 1 220 ? 7.712 -0.327 -16.110 1.00 93.25 220 LEU A CA 1
ATOM 1811 C C . LEU A 1 220 ? 7.449 -1.751 -16.610 1.00 93.25 220 LEU A C 1
ATOM 1813 O O . LEU A 1 220 ? 6.312 -2.079 -16.941 1.00 93.25 220 LEU A O 1
ATOM 1817 N N . LEU A 1 221 ? 8.472 -2.607 -16.636 1.00 93.81 221 LEU A N 1
ATOM 1818 C CA . LEU A 1 221 ? 8.341 -3.998 -17.064 1.00 93.81 221 LEU A CA 1
ATOM 1819 C C . LEU A 1 221 ? 7.451 -4.807 -16.113 1.00 93.81 221 LEU A C 1
ATOM 1821 O O . LEU A 1 221 ? 6.579 -5.537 -16.584 1.00 93.81 221 LEU A O 1
ATOM 1825 N N . GLU A 1 222 ? 7.602 -4.631 -14.798 1.00 90.31 222 GLU A N 1
ATOM 1826 C CA . GLU A 1 222 ? 6.705 -5.211 -13.792 1.00 90.31 222 GLU A CA 1
ATOM 1827 C C . GLU A 1 222 ? 5.251 -4.789 -14.045 1.00 90.31 222 GLU A C 1
ATOM 1829 O O . GLU A 1 222 ? 4.369 -5.642 -14.164 1.00 90.31 222 GLU A O 1
ATOM 1834 N N . PHE A 1 223 ? 5.003 -3.489 -14.232 1.00 92.44 223 PHE A N 1
ATOM 1835 C CA . PHE A 1 223 ? 3.666 -2.979 -14.525 1.00 92.44 223 PHE A CA 1
ATOM 1836 C C . PHE A 1 223 ? 3.085 -3.590 -15.805 1.00 92.44 223 PHE A C 1
ATOM 1838 O O . PHE A 1 223 ? 1.921 -3.988 -15.833 1.00 92.44 223 PHE A O 1
ATOM 1845 N N . ILE A 1 224 ? 3.879 -3.681 -16.876 1.00 91.75 224 ILE A N 1
ATOM 1846 C CA . ILE A 1 224 ? 3.443 -4.252 -18.157 1.00 91.75 224 ILE A CA 1
ATOM 1847 C C . ILE A 1 224 ? 3.027 -5.709 -17.981 1.00 91.75 224 ILE A C 1
ATOM 1849 O O . ILE A 1 224 ? 1.959 -6.089 -18.466 1.00 91.75 224 ILE A O 1
ATOM 1853 N N . VAL A 1 225 ? 3.833 -6.504 -17.275 1.00 90.38 225 VAL A N 1
ATOM 1854 C CA . VAL A 1 225 ? 3.530 -7.911 -16.991 1.00 90.38 225 VAL A CA 1
ATOM 1855 C C . VAL A 1 225 ? 2.237 -8.025 -16.182 1.00 90.38 225 VAL A C 1
ATOM 1857 O O . VAL A 1 225 ? 1.337 -8.770 -16.574 1.00 90.38 225 VAL A O 1
ATOM 1860 N N . LEU A 1 226 ? 2.091 -7.237 -15.113 1.00 89.44 226 LEU A N 1
ATOM 1861 C CA . LEU A 1 226 ? 0.888 -7.235 -14.275 1.00 89.44 226 LEU A CA 1
ATOM 1862 C C . LEU A 1 226 ? -0.361 -6.784 -15.046 1.00 89.44 226 LEU A C 1
ATOM 1864 O O . LEU A 1 226 ? -1.436 -7.357 -14.871 1.00 89.44 226 LEU A O 1
ATOM 1868 N N . SER A 1 227 ? -0.230 -5.814 -15.952 1.00 90.19 227 SER A N 1
ATOM 1869 C CA . SER A 1 227 ? -1.339 -5.302 -16.769 1.00 90.19 227 SER A CA 1
ATOM 1870 C C . SER A 1 227 ? -1.891 -6.309 -17.784 1.00 90.19 227 SER A C 1
ATOM 1872 O O . SER A 1 227 ? -2.984 -6.108 -18.308 1.00 90.19 227 SER A O 1
ATOM 1874 N N . GLN A 1 228 ? -1.174 -7.407 -18.061 1.00 87.00 228 GLN A N 1
ATOM 1875 C CA . GLN A 1 228 ? -1.704 -8.487 -18.903 1.00 87.00 228 GLN A CA 1
ATOM 1876 C C . GLN A 1 228 ? -2.807 -9.284 -18.197 1.00 87.00 228 GLN A C 1
ATOM 1878 O O . GLN A 1 228 ? -3.636 -9.895 -18.868 1.00 87.00 228 GLN A O 1
ATOM 1883 N N . ARG A 1 229 ? -2.802 -9.299 -16.858 1.00 84.94 229 ARG A N 1
ATOM 1884 C CA . ARG A 1 229 ? -3.753 -10.055 -16.025 1.00 84.94 229 ARG A CA 1
ATOM 1885 C C . ARG A 1 229 ? -4.712 -9.148 -15.261 1.00 84.94 229 ARG A C 1
ATOM 1887 O O . ARG A 1 229 ? -5.826 -9.557 -14.955 1.00 84.94 229 ARG A O 1
ATOM 1894 N N . ASN A 1 230 ? -4.297 -7.911 -14.996 1.00 83.81 230 ASN A N 1
ATOM 1895 C CA . ASN A 1 230 ? -5.041 -6.947 -14.199 1.00 83.81 230 ASN A CA 1
ATOM 1896 C C . ASN A 1 230 ? -5.496 -5.749 -15.035 1.00 83.81 230 ASN A C 1
ATOM 1898 O O . ASN A 1 230 ? -4.809 -5.296 -15.952 1.00 83.81 230 ASN A O 1
ATOM 1902 N N . LYS A 1 231 ? -6.648 -5.175 -14.676 1.00 84.19 231 LYS A N 1
ATOM 1903 C CA . LYS A 1 231 ? -7.151 -3.958 -15.314 1.00 84.19 231 LYS A CA 1
ATOM 1904 C C . LYS A 1 231 ? -6.254 -2.773 -14.955 1.00 84.19 231 LYS A C 1
ATOM 1906 O O . LYS A 1 231 ? -6.280 -2.274 -13.832 1.00 84.19 231 LYS A O 1
ATOM 1911 N N . ALA A 1 232 ? -5.488 -2.307 -15.933 1.00 86.25 232 ALA A N 1
ATOM 1912 C CA . ALA A 1 232 ? -4.615 -1.155 -15.787 1.00 86.25 232 ALA A CA 1
ATOM 1913 C C . ALA A 1 232 ? -5.271 0.143 -16.263 1.00 86.25 232 ALA A C 1
ATOM 1915 O O . ALA A 1 232 ? -6.127 0.165 -17.152 1.00 86.25 232 ALA A O 1
ATOM 1916 N N . ARG A 1 233 ? -4.817 1.252 -15.686 1.00 85.44 233 ARG A N 1
ATOM 1917 C CA . ARG A 1 233 ? -5.150 2.606 -16.106 1.00 85.44 233 ARG A CA 1
ATOM 1918 C C . ARG A 1 233 ? -3.910 3.409 -16.371 1.00 85.44 233 ARG A C 1
ATOM 1920 O O . ARG A 1 233 ? -2.957 3.351 -15.603 1.00 85.44 233 ARG A O 1
ATOM 1927 N N . VAL A 1 234 ? -3.979 4.195 -17.436 1.00 85.50 234 VAL A N 1
ATOM 1928 C CA . VAL A 1 234 ? -2.927 5.120 -17.821 1.00 85.50 234 VAL A CA 1
ATOM 1929 C C . VAL A 1 234 ? -3.555 6.484 -18.060 1.00 85.50 234 VAL A C 1
ATOM 1931 O O . VAL A 1 234 ? -4.388 6.651 -18.950 1.00 85.50 234 VAL A O 1
ATOM 1934 N N . HIS A 1 235 ? -3.172 7.452 -17.238 1.00 86.44 235 HIS A N 1
ATOM 1935 C CA . HIS A 1 235 ? -3.661 8.820 -17.280 1.00 86.44 235 HIS A CA 1
ATOM 1936 C C . HIS A 1 235 ? -2.517 9.758 -17.634 1.00 86.44 235 HIS A C 1
ATOM 1938 O O . HIS A 1 235 ? -1.435 9.695 -17.059 1.00 86.44 235 HIS A O 1
ATOM 1944 N N . PHE A 1 236 ? -2.766 10.657 -18.579 1.00 86.69 236 PHE A N 1
ATOM 1945 C CA . PHE A 1 236 ? -1.863 11.767 -18.839 1.00 86.69 236 PHE A CA 1
ATOM 1946 C C . PHE A 1 236 ? -2.301 12.957 -17.992 1.00 86.69 236 PHE A C 1
ATOM 1948 O O . PHE A 1 236 ? -3.450 13.391 -18.099 1.00 86.69 236 PHE A O 1
ATOM 1955 N N . VAL A 1 237 ? -1.403 13.481 -17.163 1.00 85.12 237 VAL A N 1
ATOM 1956 C CA . VAL A 1 237 ? -1.700 14.594 -16.264 1.00 85.12 237 VAL A CA 1
ATOM 1957 C C . VAL A 1 237 ? -0.832 15.791 -16.627 1.00 85.12 237 VAL A C 1
ATOM 1959 O O . VAL A 1 237 ? 0.394 15.731 -16.563 1.00 85.12 237 VAL A O 1
ATOM 1962 N N . ARG A 1 238 ? -1.479 16.912 -16.960 1.00 81.62 238 ARG A N 1
ATOM 1963 C CA . ARG A 1 238 ? -0.827 18.197 -17.241 1.00 81.62 238 ARG A CA 1
ATOM 1964 C C . ARG A 1 238 ? -1.012 19.127 -16.041 1.00 81.62 238 ARG A C 1
ATOM 1966 O O . ARG A 1 238 ? -2.143 19.496 -15.733 1.00 81.62 238 ARG A O 1
ATOM 1973 N N . LYS A 1 239 ? 0.065 19.510 -15.341 1.00 76.75 239 LYS A N 1
ATOM 1974 C CA . LYS A 1 239 ? -0.032 20.504 -14.253 1.00 76.75 239 LYS A CA 1
ATOM 1975 C C . LYS A 1 239 ? -0.013 21.931 -14.803 1.00 76.75 239 LYS A C 1
ATOM 1977 O O . LYS A 1 239 ? 0.646 22.229 -15.795 1.00 76.75 239 LYS A O 1
ATOM 1982 N N . THR A 1 240 ? -0.650 22.840 -14.067 1.00 58.94 240 THR A N 1
ATOM 1983 C CA . THR A 1 240 ? -0.676 24.295 -14.317 1.00 58.94 240 THR A CA 1
ATOM 1984 C C . THR A 1 240 ? 0.704 24.966 -14.295 1.00 58.94 240 THR A C 1
ATOM 1986 O O . THR A 1 240 ? 0.847 26.054 -14.834 1.00 58.94 240 THR A O 1
ATOM 1989 N N . LYS A 1 241 ? 1.735 24.321 -13.727 1.00 69.50 241 LYS A N 1
ATOM 1990 C CA . LYS A 1 241 ? 3.130 24.812 -13.689 1.00 69.50 241 LYS A CA 1
ATOM 1991 C C . LYS A 1 241 ? 4.055 24.130 -14.712 1.00 69.50 241 LYS A C 1
ATOM 1993 O O . LYS A 1 241 ? 5.237 23.951 -14.446 1.00 69.50 241 LYS A O 1
ATOM 1998 N N . GLY A 1 242 ? 3.517 23.665 -15.839 1.00 65.75 242 GLY A N 1
ATOM 1999 C CA . GLY A 1 242 ? 4.308 23.154 -16.969 1.00 65.75 242 GLY A CA 1
ATOM 2000 C C . GLY A 1 242 ? 4.829 21.717 -16.845 1.00 65.75 242 GLY A C 1
ATOM 2001 O O . GLY A 1 242 ? 5.148 21.115 -17.863 1.00 65.75 242 GLY A O 1
ATOM 2002 N N . ARG A 1 243 ? 4.849 21.112 -15.651 1.00 78.44 243 ARG A N 1
ATOM 2003 C CA . ARG A 1 243 ? 5.222 19.694 -15.502 1.00 78.44 243 ARG A CA 1
ATOM 2004 C C . ARG A 1 243 ? 4.069 18.775 -15.897 1.00 78.44 243 ARG A C 1
ATOM 2006 O O . ARG A 1 243 ? 2.990 18.831 -15.300 1.00 78.44 243 ARG A O 1
ATOM 2013 N N . SER A 1 244 ? 4.309 17.924 -16.885 1.00 87.19 244 SER A N 1
ATOM 2014 C CA . SER A 1 244 ? 3.390 16.859 -17.285 1.00 87.19 244 SER A CA 1
ATOM 2015 C C . SER A 1 244 ? 3.952 15.514 -16.842 1.00 87.19 244 SER A C 1
ATOM 2017 O O . SER A 1 244 ? 5.167 15.353 -16.762 1.00 87.19 244 SER A O 1
ATOM 2019 N N . TYR A 1 245 ? 3.082 14.550 -16.559 1.00 91.75 245 TYR A N 1
ATOM 2020 C CA . TYR A 1 245 ? 3.493 13.186 -16.241 1.00 91.75 245 TYR A CA 1
ATOM 2021 C C . TYR A 1 245 ? 2.456 12.171 -16.717 1.00 91.75 245 TYR A C 1
ATOM 2023 O O . TYR A 1 245 ? 1.274 12.485 -16.882 1.00 91.75 245 TYR A O 1
ATOM 2031 N N . ILE A 1 246 ? 2.911 10.940 -16.925 1.00 91.81 246 ILE A N 1
ATOM 2032 C CA . ILE A 1 246 ? 2.059 9.775 -17.138 1.00 91.81 246 ILE A CA 1
ATOM 2033 C C . ILE A 1 246 ? 1.897 9.078 -15.789 1.00 91.81 246 ILE A C 1
ATOM 2035 O O . ILE A 1 246 ? 2.879 8.700 -15.154 1.00 91.81 246 ILE A O 1
ATOM 2039 N N . GLU A 1 247 ? 0.655 8.928 -15.341 1.00 91.69 247 GLU A N 1
ATOM 2040 C CA . GLU A 1 247 ? 0.291 8.151 -14.160 1.00 91.69 247 GLU A CA 1
ATOM 2041 C C . GLU A 1 247 ? -0.262 6.795 -14.597 1.00 91.69 247 GLU A C 1
ATOM 2043 O O . GLU A 1 247 ? -1.196 6.722 -15.397 1.00 91.69 247 GLU A O 1
ATOM 2048 N N . MET A 1 248 ? 0.307 5.720 -14.063 1.00 91.94 248 MET A N 1
ATOM 2049 C CA . MET A 1 248 ? -0.081 4.346 -14.359 1.00 91.94 248 MET A CA 1
ATOM 2050 C C . MET A 1 248 ? -0.475 3.649 -13.069 1.00 91.94 248 MET A C 1
ATOM 2052 O O . MET A 1 248 ? 0.280 3.694 -12.102 1.00 91.94 248 MET A O 1
ATOM 2056 N N . LYS A 1 249 ? -1.660 3.036 -13.045 1.00 92.06 249 LYS A N 1
ATOM 2057 C CA . LYS A 1 249 ? -2.236 2.407 -11.851 1.00 92.06 249 LYS A CA 1
ATOM 2058 C C . LYS A 1 249 ? -2.915 1.088 -12.186 1.00 92.06 249 LYS A C 1
ATOM 2060 O O . LYS A 1 249 ? -3.660 1.015 -13.163 1.00 92.06 249 LYS A O 1
ATOM 2065 N N . LEU A 1 250 ? -2.696 0.074 -11.360 1.00 91.50 250 LEU A N 1
ATOM 2066 C CA . LEU A 1 250 ? -3.454 -1.178 -11.352 1.00 91.50 250 LEU A CA 1
ATOM 2067 C C . LEU A 1 250 ? -3.522 -1.737 -9.930 1.00 91.50 250 LEU A C 1
ATOM 2069 O O . LEU A 1 250 ? -2.737 -1.333 -9.076 1.00 91.50 250 LEU A O 1
ATOM 2073 N N . TYR A 1 251 ? -4.451 -2.657 -9.685 1.00 89.62 251 TYR A N 1
ATOM 2074 C CA . TYR A 1 251 ? -4.426 -3.492 -8.485 1.00 89.62 251 TYR A CA 1
ATOM 2075 C C . TYR A 1 251 ? -3.744 -4.816 -8.802 1.00 89.62 251 TYR A C 1
ATOM 2077 O O . TYR A 1 251 ? -4.049 -5.429 -9.826 1.00 89.62 251 TYR A O 1
ATOM 2085 N N . ASP A 1 252 ? -2.848 -5.243 -7.922 1.00 89.88 252 ASP A N 1
ATOM 2086 C CA . ASP A 1 252 ? -2.202 -6.545 -7.974 1.00 89.88 252 ASP A CA 1
ATOM 2087 C C . ASP A 1 252 ? -2.603 -7.384 -6.762 1.00 89.88 252 ASP A C 1
ATOM 2089 O O . ASP A 1 252 ? -2.065 -7.225 -5.666 1.00 89.88 252 ASP A O 1
ATOM 2093 N N . PHE A 1 253 ? -3.562 -8.280 -6.980 1.00 88.56 253 PHE A N 1
ATOM 2094 C CA . PHE A 1 253 ? -4.060 -9.194 -5.958 1.00 88.56 253 PHE A CA 1
ATOM 2095 C C . PHE A 1 253 ? -3.371 -10.556 -5.972 1.00 88.56 253 PHE A C 1
ATOM 2097 O O . PHE A 1 253 ? -3.672 -11.370 -5.102 1.00 88.56 253 PHE A O 1
ATOM 2104 N N . SER A 1 254 ? -2.421 -10.814 -6.885 1.00 86.19 254 SER A N 1
ATOM 2105 C CA . SER A 1 254 ? -1.718 -12.106 -6.891 1.00 86.19 254 SER A CA 1
ATOM 2106 C C . SER A 1 254 ? -0.895 -12.319 -5.622 1.00 86.19 254 SER A C 1
ATOM 2108 O O . SER A 1 254 ? -0.554 -13.440 -5.285 1.00 86.19 254 SER A O 1
ATOM 2110 N N . LYS A 1 255 ? -0.602 -11.251 -4.874 1.00 85.00 255 LYS A N 1
ATOM 2111 C CA . LYS A 1 255 ? 0.052 -11.325 -3.561 1.00 85.00 255 LYS A CA 1
ATOM 2112 C C . LYS A 1 255 ? -0.801 -12.009 -2.487 1.00 85.00 255 LYS A C 1
ATOM 2114 O O . LYS A 1 255 ? -0.268 -12.357 -1.443 1.00 85.00 255 LYS A O 1
ATOM 2119 N N . LEU A 1 256 ? -2.106 -12.158 -2.716 1.00 87.62 256 LEU A N 1
ATOM 2120 C CA . LEU A 1 256 ? -3.039 -12.861 -1.828 1.00 87.62 256 LEU A CA 1
ATOM 2121 C C . LEU A 1 256 ? -3.357 -14.280 -2.318 1.00 87.62 256 LEU A C 1
ATOM 2123 O O . LEU A 1 256 ? -4.167 -14.978 -1.704 1.00 87.62 256 LEU A O 1
ATOM 2127 N N . ASP A 1 257 ? -2.728 -14.705 -3.413 1.00 86.69 257 ASP A N 1
ATOM 2128 C CA . ASP A 1 257 ? -2.853 -16.045 -3.978 1.00 86.69 257 ASP A CA 1
ATOM 2129 C C . ASP A 1 257 ? -1.935 -17.023 -3.231 1.00 86.69 257 ASP A C 1
ATOM 2131 O O . ASP A 1 257 ? -0.915 -17.481 -3.735 1.00 86.69 257 ASP A O 1
ATOM 2135 N N . ILE A 1 258 ? -2.256 -17.242 -1.957 1.00 86.56 258 ILE A N 1
ATOM 2136 C CA . ILE A 1 258 ? -1.577 -18.208 -1.083 1.00 86.56 258 ILE A CA 1
ATOM 2137 C C . ILE A 1 258 ? -2.449 -19.451 -0.887 1.00 86.56 258 ILE A C 1
ATOM 2139 O O . ILE A 1 258 ? -3.661 -19.388 -1.072 1.00 86.56 258 ILE A O 1
ATOM 2143 N N . ASN A 1 259 ? -1.884 -20.574 -0.452 1.00 86.12 259 ASN A N 1
ATOM 2144 C CA . ASN A 1 259 ? -2.662 -21.817 -0.288 1.00 86.12 259 ASN A CA 1
ATOM 2145 C C . ASN A 1 259 ? -3.388 -21.977 1.063 1.00 86.12 259 ASN A C 1
ATOM 2147 O O . ASN A 1 259 ? -4.062 -22.979 1.283 1.00 86.12 259 ASN A O 1
ATOM 2151 N N . MET A 1 260 ? -3.287 -21.002 1.968 1.00 88.81 260 MET A N 1
ATOM 2152 C CA . MET A 1 260 ? -3.899 -21.064 3.306 1.00 88.81 260 MET A CA 1
ATOM 2153 C C . MET A 1 260 ? -5.159 -20.191 3.453 1.00 88.81 260 MET A C 1
ATOM 2155 O O . MET A 1 260 ? -5.382 -19.259 2.658 1.00 88.81 260 MET A O 1
ATOM 2159 N N . PRO A 1 261 ? -5.975 -20.444 4.493 1.00 92.25 261 PRO A N 1
ATOM 2160 C CA . PRO A 1 261 ? -7.067 -19.570 4.901 1.00 92.25 261 PRO A CA 1
ATOM 2161 C C . PRO A 1 261 ? -6.638 -18.112 5.127 1.00 92.25 261 PRO A C 1
ATOM 2163 O O . PRO A 1 261 ? -5.538 -17.817 5.596 1.00 92.25 261 PRO A O 1
ATOM 2166 N N . LEU A 1 262 ? -7.545 -17.191 4.791 1.00 93.00 262 LEU A N 1
ATOM 2167 C CA . LEU A 1 262 ? -7.378 -15.751 4.986 1.00 93.00 262 LEU A CA 1
ATOM 2168 C C . LEU A 1 262 ? -8.508 -15.206 5.859 1.00 93.00 262 LEU A C 1
ATOM 2170 O O . LEU A 1 262 ? -9.686 -15.296 5.497 1.00 93.00 262 LEU A O 1
ATOM 2174 N N . ILE A 1 263 ? -8.149 -14.557 6.963 1.00 93.56 263 ILE A N 1
ATOM 2175 C CA . ILE A 1 263 ? -9.071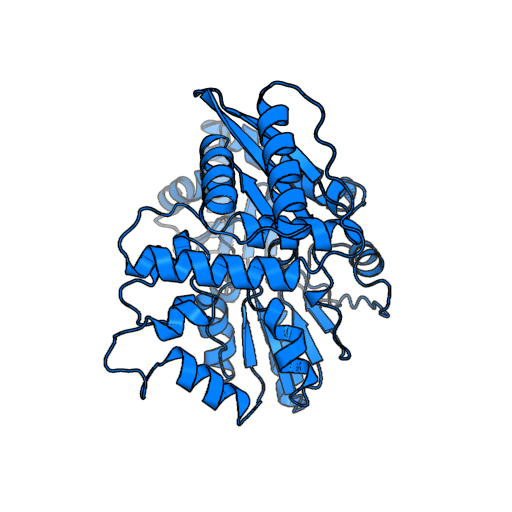 -13.753 7.763 1.00 93.56 263 ILE A CA 1
ATOM 2176 C C . ILE A 1 263 ? -8.849 -12.288 7.400 1.00 93.56 263 ILE A C 1
ATOM 2178 O O . ILE A 1 263 ? -7.850 -11.689 7.772 1.00 93.56 263 ILE A O 1
ATOM 2182 N N . ILE A 1 264 ? -9.795 -11.698 6.672 1.00 91.31 264 ILE A N 1
ATOM 2183 C CA . ILE A 1 264 ? -9.799 -10.259 6.380 1.00 91.31 264 ILE A CA 1
ATOM 2184 C C . ILE A 1 264 ? -10.705 -9.557 7.392 1.00 91.31 264 ILE A C 1
ATOM 2186 O O . ILE A 1 264 ? -11.896 -9.888 7.482 1.00 91.31 264 ILE A O 1
ATOM 2190 N N . LEU A 1 265 ? -10.133 -8.600 8.124 1.00 87.75 265 LEU A N 1
ATOM 2191 C CA . LEU A 1 265 ? -10.804 -7.731 9.087 1.00 87.75 265 LEU A CA 1
ATOM 2192 C C . LEU A 1 265 ? -11.121 -6.395 8.415 1.00 87.75 265 LEU A C 1
ATOM 2194 O O . LEU A 1 265 ? -10.322 -5.462 8.432 1.00 87.75 265 LEU A O 1
ATOM 2198 N N . ASP A 1 266 ? -12.303 -6.282 7.818 1.00 80.50 266 ASP A N 1
ATOM 2199 C CA . ASP A 1 266 ? -12.712 -5.052 7.142 1.00 80.50 266 ASP A CA 1
ATOM 2200 C C . ASP A 1 266 ? -14.157 -4.687 7.465 1.00 80.50 266 ASP A C 1
ATOM 2202 O O . ASP A 1 266 ? -15.069 -5.501 7.359 1.00 80.50 266 ASP A O 1
ATOM 2206 N N . ALA A 1 267 ? -14.342 -3.433 7.866 1.00 70.38 267 ALA A N 1
ATOM 2207 C CA . ALA A 1 267 ? -15.628 -2.842 8.206 1.00 70.38 267 ALA A CA 1
ATOM 2208 C C . ALA A 1 267 ? -16.320 -2.174 7.008 1.00 70.38 267 ALA A C 1
ATOM 2210 O O . ALA A 1 267 ? -17.496 -1.830 7.080 1.00 70.38 267 ALA A O 1
ATOM 2211 N N . THR A 1 268 ? -15.564 -1.897 5.945 1.00 72.00 268 THR A N 1
ATOM 2212 C CA . THR A 1 268 ? -15.923 -0.889 4.942 1.00 72.00 268 THR A CA 1
ATOM 2213 C C . THR A 1 268 ? -16.201 -1.480 3.571 1.00 72.00 268 THR A C 1
ATOM 2215 O O . THR A 1 268 ? -17.121 -1.029 2.896 1.00 72.00 268 THR A O 1
ATOM 2218 N N . THR A 1 269 ? -15.457 -2.507 3.163 1.00 78.25 269 THR A N 1
ATOM 2219 C CA . THR A 1 269 ? -15.599 -3.085 1.824 1.00 78.25 269 THR A CA 1
ATOM 2220 C C . THR A 1 269 ? -16.706 -4.152 1.801 1.00 78.25 269 THR A C 1
ATOM 2222 O O . THR A 1 269 ? -16.655 -5.112 2.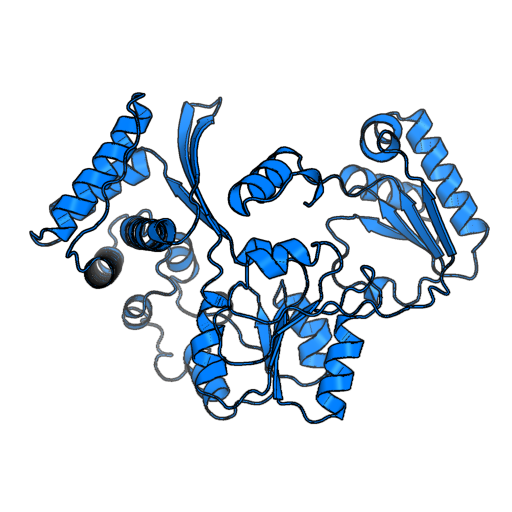581 1.00 78.25 269 THR A O 1
ATOM 2225 N N . PRO A 1 270 ? -17.694 -4.052 0.891 1.00 81.06 270 PRO A N 1
ATOM 2226 C CA . PRO A 1 270 ? -18.708 -5.085 0.699 1.00 81.06 270 PRO A CA 1
ATOM 2227 C C . PRO A 1 270 ? -18.119 -6.453 0.334 1.00 81.06 270 PRO A C 1
ATOM 2229 O O . PRO A 1 270 ? -17.144 -6.558 -0.414 1.00 81.06 270 PRO A O 1
ATOM 2232 N N . VAL A 1 271 ? -18.772 -7.525 0.793 1.00 84.88 271 VAL A N 1
ATOM 2233 C CA . VAL A 1 271 ? -18.332 -8.912 0.548 1.00 84.88 271 VAL A CA 1
ATOM 2234 C C . VAL A 1 271 ? -18.199 -9.252 -0.939 1.00 84.88 271 VAL A C 1
ATOM 2236 O O . VAL A 1 271 ? -17.306 -10.002 -1.332 1.00 84.88 271 VAL A O 1
ATOM 2239 N N . ASP A 1 272 ? -19.044 -8.667 -1.785 1.00 84.94 272 ASP A N 1
ATOM 2240 C CA . ASP A 1 272 ? -19.057 -8.952 -3.220 1.00 84.94 272 ASP A CA 1
ATOM 2241 C C . ASP A 1 272 ? -17.814 -8.425 -3.942 1.00 84.94 272 ASP A C 1
ATOM 2243 O O . ASP A 1 272 ? -17.396 -8.998 -4.950 1.00 84.94 272 ASP A O 1
ATOM 2247 N N . ILE A 1 273 ? -17.163 -7.387 -3.406 1.00 85.00 273 ILE A N 1
ATOM 2248 C CA . ILE A 1 273 ? -15.866 -6.926 -3.911 1.00 85.00 273 ILE A CA 1
ATOM 2249 C C . ILE A 1 273 ? -14.808 -8.004 -3.659 1.00 85.00 273 ILE A C 1
ATOM 2251 O O . ILE A 1 273 ? -14.057 -8.356 -4.568 1.00 85.00 273 ILE A O 1
ATOM 2255 N N . TYR A 1 274 ? -14.794 -8.600 -2.466 1.00 87.38 274 TYR A N 1
ATOM 2256 C CA . TYR A 1 274 ? -13.862 -9.676 -2.134 1.00 87.38 274 TYR A CA 1
ATOM 2257 C C . TYR A 1 274 ? -14.090 -10.933 -2.966 1.00 87.38 274 TYR A C 1
ATOM 2259 O O . TYR A 1 274 ? -13.121 -11.505 -3.450 1.00 87.38 274 TYR A O 1
ATOM 2267 N N . LYS A 1 275 ? -15.346 -11.315 -3.222 1.00 88.06 275 LYS A N 1
ATOM 2268 C CA . LYS A 1 275 ? -15.671 -12.421 -4.140 1.00 88.06 275 LYS A CA 1
ATOM 2269 C C . LYS A 1 275 ? -15.155 -12.174 -5.564 1.00 88.06 275 LYS A C 1
ATOM 2271 O O . LYS A 1 275 ? -14.725 -13.106 -6.234 1.00 88.06 275 LYS A O 1
ATOM 2276 N N . LYS A 1 276 ? -15.178 -10.921 -6.037 1.00 84.19 276 LYS A N 1
ATOM 2277 C CA . LYS A 1 276 ? -14.636 -10.543 -7.358 1.00 84.19 276 LYS A CA 1
ATOM 2278 C C . LYS A 1 276 ? -13.107 -10.550 -7.396 1.00 84.19 276 LYS A C 1
ATOM 2280 O O . LYS A 1 276 ? -12.543 -10.833 -8.451 1.00 84.19 276 LYS A O 1
ATOM 2285 N N . ILE A 1 277 ? -12.456 -10.189 -6.290 1.00 85.44 277 ILE A N 1
ATOM 2286 C CA . ILE A 1 277 ? -10.995 -10.122 -6.168 1.00 85.44 277 ILE A CA 1
ATOM 2287 C C . ILE A 1 277 ? -10.395 -11.520 -5.972 1.00 85.44 277 ILE A C 1
ATOM 2289 O O . ILE A 1 277 ? -9.459 -11.889 -6.673 1.00 85.44 277 ILE A O 1
ATOM 2293 N N . LEU A 1 278 ? -10.952 -12.299 -5.046 1.00 86.94 278 LEU A N 1
ATOM 2294 C CA . LEU A 1 278 ? -10.474 -13.616 -4.622 1.00 86.94 278 LEU A CA 1
ATOM 2295 C C . LEU A 1 278 ? -11.264 -14.729 -5.327 1.00 86.94 278 LEU A C 1
ATOM 2297 O O . LEU A 1 278 ? -11.883 -15.565 -4.676 1.00 86.94 278 LEU A O 1
ATOM 2301 N N . LYS A 1 279 ? -11.291 -14.703 -6.665 1.00 81.81 279 LYS A N 1
ATOM 2302 C CA . LYS A 1 279 ? -12.194 -15.538 -7.485 1.00 81.81 279 LYS A CA 1
ATOM 2303 C C . LYS A 1 279 ? -12.056 -17.038 -7.242 1.00 81.81 279 LYS A C 1
ATOM 2305 O O . LYS A 1 279 ? -13.041 -17.759 -7.351 1.00 81.81 279 LYS A O 1
ATOM 2310 N N . ASP A 1 280 ? -10.850 -17.474 -6.905 1.00 86.44 280 ASP A N 1
ATOM 2311 C CA . ASP A 1 280 ? -10.512 -18.884 -6.724 1.00 86.44 280 ASP A CA 1
ATOM 2312 C C . ASP A 1 280 ? -10.668 -19.340 -5.261 1.00 86.44 280 ASP A C 1
ATOM 2314 O O . ASP A 1 280 ? -10.281 -20.449 -4.900 1.00 86.44 280 ASP A O 1
ATOM 2318 N N . ARG A 1 281 ? -11.247 -18.493 -4.395 1.00 88.56 281 ARG A N 1
ATOM 2319 C CA . ARG A 1 281 ? -11.444 -18.765 -2.967 1.00 88.56 281 ARG A CA 1
ATOM 2320 C C . ARG A 1 281 ? -12.917 -18.709 -2.578 1.00 88.56 281 ARG A C 1
ATOM 2322 O O . ARG A 1 281 ? -13.684 -17.871 -3.049 1.00 88.56 281 ARG A O 1
ATOM 2329 N N . VAL A 1 282 ? -13.293 -19.555 -1.621 1.00 90.81 282 VAL A N 1
ATOM 2330 C CA . VAL A 1 282 ? -14.584 -19.444 -0.933 1.00 90.81 282 VAL A CA 1
ATOM 2331 C C . VAL A 1 282 ? -14.524 -18.247 0.017 1.00 90.81 282 VAL A C 1
ATOM 2333 O O . VAL A 1 282 ? -13.675 -18.187 0.904 1.00 90.81 282 VAL A O 1
ATOM 2336 N N . VAL A 1 283 ? -15.410 -17.270 -0.189 1.00 91.62 283 VAL A N 1
ATOM 2337 C CA . VAL A 1 283 ? -15.476 -16.051 0.628 1.00 91.62 283 VAL A CA 1
ATOM 2338 C C . VAL A 1 283 ? -16.731 -16.071 1.490 1.00 91.62 283 VAL A C 1
ATOM 2340 O O . VAL A 1 283 ? -17.840 -15.834 1.005 1.00 91.62 283 VAL A O 1
ATOM 2343 N N . GLU A 1 284 ? -16.528 -16.275 2.787 1.00 90.25 284 GLU A N 1
ATOM 2344 C CA . GLU A 1 284 ? -17.575 -16.197 3.805 1.00 90.25 284 GLU A CA 1
ATOM 2345 C C . GLU A 1 284 ? -17.498 -14.870 4.561 1.00 90.25 284 GLU A C 1
ATOM 2347 O O . GLU A 1 284 ? -16.407 -14.385 4.876 1.00 90.25 284 GLU A O 1
ATOM 2352 N N . SER 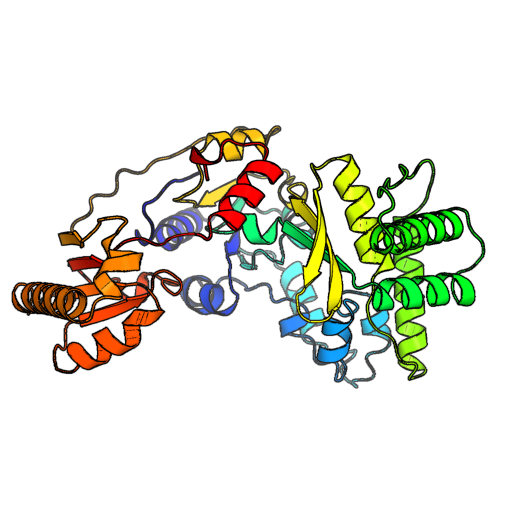A 1 285 ? -18.656 -14.270 4.844 1.00 88.25 285 SER A N 1
ATOM 2353 C CA . SER A 1 285 ? -18.774 -13.045 5.636 1.00 88.25 285 SER A CA 1
ATOM 2354 C C . SER A 1 285 ? -19.446 -13.365 6.963 1.00 88.25 285 SER A C 1
ATOM 2356 O O . SER A 1 285 ? -20.580 -13.830 6.996 1.00 88.25 285 SER A O 1
ATOM 2358 N N . ILE A 1 286 ? -18.728 -13.092 8.042 1.00 84.19 286 ILE A N 1
ATOM 2359 C CA . ILE A 1 286 ? -19.172 -13.206 9.422 1.00 84.19 286 ILE A CA 1
ATOM 2360 C C . ILE A 1 286 ? -19.419 -11.779 9.898 1.00 84.19 286 ILE A C 1
ATOM 2362 O O . ILE A 1 286 ? -18.516 -10.945 9.861 1.00 84.19 286 ILE A O 1
ATOM 2366 N N . LYS A 1 287 ? -20.649 -11.482 10.302 1.00 79.19 287 LYS A N 1
ATOM 2367 C CA . LYS A 1 287 ? -21.040 -10.194 10.880 1.00 79.19 287 LYS A CA 1
ATOM 2368 C C . LYS A 1 287 ? -21.370 -10.438 12.348 1.00 79.19 287 LYS A C 1
ATOM 2370 O O . LYS A 1 287 ? -22.505 -10.811 12.631 1.00 79.19 287 LYS A O 1
ATOM 2375 N N . PRO A 1 288 ? -20.390 -10.336 13.255 1.00 69.12 288 PRO A N 1
ATOM 2376 C CA . PRO A 1 288 ? -20.656 -10.504 14.672 1.00 69.12 288 PRO A CA 1
ATOM 2377 C C . PRO A 1 288 ? -21.624 -9.416 15.133 1.00 69.12 288 PRO A C 1
ATOM 2379 O O . PRO A 1 288 ? -21.456 -8.238 14.805 1.00 69.12 288 PRO A O 1
ATOM 2382 N N . GLU A 1 289 ? -22.639 -9.819 15.887 1.00 68.00 289 GLU A N 1
ATOM 2383 C CA . GLU A 1 289 ? -23.483 -8.884 16.616 1.00 68.00 289 GLU A CA 1
ATOM 2384 C C . GLU A 1 289 ? -22.655 -8.346 17.783 1.00 68.00 289 GLU A C 1
ATOM 2386 O O . GLU A 1 289 ? -22.347 -9.065 18.728 1.00 68.00 289 GLU A O 1
ATOM 2391 N N . VAL A 1 290 ? -22.210 -7.096 17.663 1.00 64.50 290 VAL A N 1
ATOM 2392 C CA . VAL A 1 290 ? -21.518 -6.394 18.745 1.00 64.50 290 VAL A CA 1
ATOM 2393 C C . VAL A 1 290 ? -22.530 -5.471 19.396 1.00 64.50 290 VAL A C 1
ATOM 2395 O O . VAL A 1 290 ? -23.028 -4.545 18.749 1.00 64.50 290 VAL A O 1
ATOM 2398 N N . GLU A 1 291 ? -22.834 -5.721 20.664 1.00 62.94 291 GLU A N 1
ATOM 2399 C CA . GLU A 1 291 ? -23.637 -4.804 21.460 1.00 62.94 291 GLU A CA 1
ATOM 2400 C C . GLU A 1 291 ? -22.807 -3.542 21.730 1.00 62.94 291 GLU A C 1
ATOM 2402 O O . GLU A 1 291 ? -21.703 -3.597 22.271 1.00 62.94 291 GLU A O 1
ATOM 2407 N N . VAL A 1 292 ? -23.292 -2.395 21.254 1.00 62.69 292 VAL A N 1
ATOM 2408 C CA . VAL A 1 292 ? -22.633 -1.107 21.484 1.00 62.69 292 VAL A CA 1
ATOM 2409 C C . VAL A 1 292 ? -23.216 -0.522 22.760 1.00 62.69 292 VAL A C 1
ATOM 2411 O O . VAL A 1 292 ? -24.292 0.069 22.736 1.00 62.69 292 VAL A O 1
ATOM 2414 N N . GLU A 1 293 ? -22.491 -0.668 23.865 1.00 68.56 293 GLU A N 1
ATOM 2415 C CA . GLU A 1 293 ? -22.873 -0.083 25.159 1.00 68.56 293 GLU A CA 1
ATOM 2416 C C . GLU A 1 293 ? -22.669 1.447 25.203 1.00 68.56 293 GLU A C 1
ATOM 2418 O O . GLU A 1 293 ? -23.130 2.121 26.121 1.00 68.56 293 GLU A O 1
ATOM 2423 N N . SER A 1 294 ? -21.996 2.024 24.200 1.00 73.50 294 SER A N 1
ATOM 2424 C CA . SER A 1 294 ? -21.660 3.449 24.157 1.00 73.50 294 SER A CA 1
ATOM 2425 C C . SER A 1 294 ? -22.795 4.339 23.633 1.00 73.50 294 SER A C 1
ATOM 2427 O O . SER A 1 294 ? -23.465 4.037 22.642 1.00 73.50 294 SER A O 1
ATOM 2429 N N . HIS A 1 295 ? -22.938 5.533 24.210 1.00 85.19 295 HIS A N 1
ATOM 2430 C CA . HIS A 1 295 ? -23.849 6.565 23.716 1.00 85.19 295 HIS A CA 1
ATOM 2431 C C . HIS A 1 295 ? -23.292 7.248 22.459 1.00 85.19 295 HIS A C 1
ATOM 2433 O O . HIS A 1 295 ? -22.321 8.004 22.525 1.00 85.19 295 HIS A O 1
ATOM 2439 N N . VAL A 1 296 ? -23.931 7.042 21.303 1.00 86.12 296 VAL A N 1
ATOM 2440 C CA . VAL A 1 296 ? -23.492 7.638 20.029 1.00 86.12 296 VAL A CA 1
ATOM 2441 C C . VAL A 1 296 ? -24.353 8.844 19.644 1.00 86.12 296 VAL A C 1
ATOM 2443 O O . VAL A 1 296 ? -25.529 8.720 19.309 1.00 86.12 296 VAL A O 1
ATOM 2446 N N . TYR A 1 297 ? -23.732 10.022 19.610 1.00 87.69 297 TYR A N 1
ATOM 2447 C CA . TYR A 1 297 ? -24.293 11.259 19.074 1.00 87.69 297 TYR A CA 1
ATOM 2448 C C . TYR A 1 297 ? -23.743 11.515 17.671 1.00 87.69 297 TYR A C 1
ATOM 2450 O O . TYR A 1 297 ? -22.609 11.969 17.495 1.00 87.69 297 TYR A O 1
ATOM 2458 N N . GLN A 1 298 ? -24.556 11.255 16.649 1.00 85.31 298 GLN A N 1
ATOM 2459 C CA . GLN A 1 298 ? -24.175 11.512 15.265 1.00 85.31 298 GLN A CA 1
ATOM 2460 C C . GLN A 1 298 ? -24.721 12.869 14.799 1.00 85.31 298 GLN A C 1
ATOM 2462 O O . GLN A 1 298 ? -25.918 13.049 14.607 1.00 85.31 298 GLN A O 1
ATOM 2467 N N . LEU A 1 299 ? -23.832 13.847 14.609 1.00 82.19 299 LEU A N 1
ATOM 2468 C CA . LEU A 1 299 ? -24.149 15.160 14.038 1.00 82.19 299 LEU A CA 1
ATOM 2469 C C . LEU A 1 299 ? -23.886 15.113 12.524 1.00 82.19 299 LEU A C 1
ATOM 2471 O O . LEU A 1 299 ? -22.987 15.771 11.991 1.00 82.19 299 LEU A O 1
ATOM 2475 N N . ASN A 1 300 ? -24.624 14.244 11.836 1.00 61.78 300 ASN A N 1
ATOM 2476 C CA . ASN A 1 300 ? -24.420 13.851 10.445 1.00 61.78 300 ASN A CA 1
ATOM 2477 C C . ASN A 1 300 ? -25.436 14.503 9.501 1.00 61.78 300 ASN A C 1
ATOM 2479 O O . ASN A 1 300 ? -26.468 13.936 9.159 1.00 61.78 300 ASN A O 1
ATOM 2483 N N . THR A 1 301 ? -25.066 15.644 8.928 1.00 59.28 301 THR A N 1
ATOM 2484 C CA . THR A 1 301 ? -25.517 15.952 7.567 1.00 59.28 301 THR A CA 1
ATOM 2485 C C . THR A 1 301 ? -24.294 16.099 6.670 1.00 59.28 301 THR A C 1
ATOM 2487 O O . THR A 1 301 ? -23.249 16.600 7.090 1.00 59.28 301 THR A O 1
ATOM 2490 N N . PHE A 1 302 ? -24.397 15.658 5.412 1.00 49.53 302 PHE A N 1
ATOM 2491 C CA . PHE A 1 302 ? -23.329 15.796 4.409 1.00 49.53 302 PHE A CA 1
ATOM 2492 C C . PHE A 1 302 ? -22.820 17.251 4.301 1.00 49.53 302 PHE A C 1
ATOM 2494 O O . PHE A 1 302 ? -21.626 17.505 4.110 1.00 49.53 302 PHE A O 1
ATOM 2501 N N . ARG A 1 303 ? -23.725 18.220 4.509 1.00 54.00 303 ARG A N 1
ATOM 2502 C CA . ARG A 1 303 ? -23.442 19.663 4.528 1.00 54.00 303 ARG A CA 1
ATOM 2503 C C . ARG A 1 303 ? -22.657 20.103 5.767 1.00 54.00 303 ARG A C 1
ATOM 2505 O O . ARG A 1 303 ? -21.808 20.992 5.638 1.00 54.00 303 ARG A O 1
ATOM 2512 N N . LEU A 1 304 ? -22.847 19.443 6.912 1.00 57.69 304 LEU A N 1
ATOM 2513 C CA . LEU A 1 304 ? -22.210 19.794 8.184 1.00 57.69 304 LEU A CA 1
ATOM 2514 C C . LEU A 1 304 ? -20.675 19.736 8.093 1.00 57.69 304 LEU A C 1
ATOM 2516 O O . LEU A 1 304 ? -19.980 20.691 8.440 1.00 57.69 304 LEU A O 1
ATOM 2520 N N . SER A 1 305 ? -20.132 18.673 7.488 1.00 55.97 305 SER A N 1
ATOM 2521 C CA . SER A 1 305 ? -18.682 18.455 7.316 1.00 55.97 305 SER A CA 1
ATOM 2522 C C . SER A 1 305 ? -17.961 19.392 6.332 1.00 55.97 305 SER A C 1
ATOM 2524 O O . SER A 1 305 ? -16.730 19.506 6.389 1.00 55.97 305 SER A O 1
ATOM 2526 N N . MET A 1 306 ? -18.675 20.017 5.391 1.00 57.34 306 MET A N 1
ATOM 2527 C CA . MET A 1 306 ? -18.068 20.771 4.277 1.00 57.34 306 MET A CA 1
ATOM 2528 C C . MET A 1 306 ? -18.411 22.260 4.306 1.00 57.34 306 MET A C 1
ATOM 2530 O O . MET A 1 306 ? -17.534 23.103 4.101 1.00 57.34 306 MET A O 1
ATOM 2534 N N . GLN A 1 307 ? -19.674 22.587 4.567 1.00 66.19 307 GLN A N 1
ATOM 2535 C CA . GLN A 1 307 ? -20.211 23.937 4.424 1.00 66.19 307 GLN A CA 1
ATOM 2536 C C . GLN A 1 307 ? -20.475 24.572 5.790 1.00 66.19 307 GLN A C 1
ATOM 2538 O O . GLN A 1 307 ? -20.013 25.681 6.045 1.00 66.19 307 GLN A O 1
ATOM 2543 N N . GLU A 1 308 ? -21.119 23.854 6.710 1.00 73.88 308 GLU A N 1
ATOM 2544 C CA . GLU A 1 308 ? -21.573 24.453 7.973 1.00 73.88 308 GLU A CA 1
ATOM 2545 C C . GLU A 1 308 ? -20.420 24.681 8.953 1.00 73.88 308 GLU A C 1
ATOM 2547 O O . GLU A 1 308 ? -20.325 25.748 9.550 1.00 73.88 308 GLU A O 1
ATOM 2552 N N . LEU A 1 309 ? -19.458 23.756 9.050 1.00 83.00 309 LEU A N 1
ATOM 2553 C CA . LEU A 1 309 ? -18.244 24.005 9.836 1.00 83.00 309 LEU A CA 1
ATOM 2554 C C . LEU A 1 309 ? -17.341 25.089 9.221 1.00 83.00 309 LEU A C 1
ATOM 2556 O O . LEU A 1 309 ? -16.482 25.643 9.913 1.00 83.00 309 LEU A O 1
ATOM 2560 N N . SER A 1 310 ? -17.491 25.416 7.932 1.00 83.50 310 SER A N 1
ATOM 2561 C CA . SER A 1 310 ? -16.783 26.549 7.318 1.00 83.50 310 SER A CA 1
ATOM 2562 C C . SER A 1 310 ? -17.373 27.889 7.770 1.00 83.50 310 SER A C 1
ATOM 2564 O O . SER A 1 310 ? -16.611 28.824 8.039 1.00 83.50 310 SER A O 1
ATOM 2566 N N . ASP A 1 311 ? -18.691 27.955 7.954 1.00 87.81 311 ASP A N 1
ATOM 2567 C CA . ASP A 1 311 ? -19.386 29.105 8.528 1.00 87.81 311 ASP A CA 1
ATOM 2568 C C . ASP A 1 311 ? -19.031 29.284 10.019 1.00 87.81 311 ASP A C 1
ATOM 2570 O O . ASP A 1 311 ? -19.085 28.355 10.826 1.00 87.81 311 ASP A O 1
ATOM 2574 N N . LYS A 1 312 ? -18.632 30.501 10.415 1.00 89.44 312 LYS A N 1
ATOM 2575 C CA . LYS A 1 312 ? -18.190 30.781 11.795 1.00 89.44 312 LYS A CA 1
ATOM 2576 C C . LYS A 1 312 ? -19.315 30.610 12.822 1.00 89.44 312 LYS A C 1
ATOM 2578 O O . LYS A 1 312 ? -19.043 30.155 13.933 1.00 89.44 312 LYS A O 1
ATOM 2583 N N . ARG A 1 313 ? -20.548 30.991 12.479 1.00 89.69 313 ARG A N 1
ATOM 2584 C CA . ARG A 1 313 ? -21.712 30.962 13.373 1.00 89.69 313 ARG A CA 1
ATOM 2585 C C . ARG A 1 313 ? -22.197 29.532 13.576 1.00 89.69 313 ARG A C 1
ATOM 2587 O O . ARG A 1 313 ? -22.420 29.130 14.715 1.00 89.69 313 ARG A O 1
ATOM 2594 N N . LEU A 1 314 ? -22.327 28.766 12.495 1.00 87.12 314 LEU A N 1
ATOM 2595 C CA . LEU A 1 314 ? -22.755 27.366 12.565 1.00 87.12 314 LEU A CA 1
ATOM 2596 C C . LEU A 1 314 ? -21.695 26.484 13.231 1.00 87.12 314 LEU A C 1
ATOM 2598 O O . LEU A 1 314 ? -22.034 25.661 14.082 1.00 87.12 314 LEU A O 1
ATOM 2602 N N . ARG A 1 315 ? -20.407 26.724 12.949 1.00 91.19 315 ARG A N 1
ATOM 2603 C CA . ARG A 1 315 ? -19.315 26.062 13.673 1.00 91.19 315 ARG A CA 1
ATOM 2604 C C . ARG A 1 315 ? -19.385 26.321 15.174 1.00 91.19 315 ARG A C 1
ATOM 2606 O O . ARG A 1 315 ? -19.271 25.372 15.939 1.00 91.19 315 ARG A O 1
ATOM 2613 N N . ARG A 1 316 ? -19.595 27.574 15.597 1.00 91.62 316 ARG A N 1
ATOM 2614 C CA . ARG A 1 316 ? -19.724 27.907 17.024 1.00 91.62 316 ARG A CA 1
ATOM 2615 C C . ARG A 1 316 ? -20.886 27.154 17.668 1.00 91.62 316 ARG A C 1
ATOM 2617 O O . ARG A 1 316 ? -20.665 26.486 18.661 1.00 91.62 316 ARG A O 1
ATOM 2624 N N . ARG A 1 317 ? -22.067 27.156 17.042 1.00 90.56 317 ARG A N 1
ATOM 2625 C CA . ARG A 1 317 ? -23.231 26.389 17.526 1.00 90.56 317 ARG A CA 1
ATOM 2626 C C . ARG A 1 317 ? -22.959 24.891 17.636 1.00 90.56 317 ARG A C 1
ATOM 2628 O O . ARG A 1 317 ? -23.395 24.257 18.586 1.00 90.56 317 ARG A O 1
ATOM 2635 N N . THR A 1 318 ? -22.234 24.330 16.671 1.00 91.19 318 THR A N 1
ATOM 2636 C CA . THR A 1 318 ? -21.833 22.917 16.714 1.00 91.19 318 THR A CA 1
ATOM 2637 C C . THR A 1 318 ? -20.901 22.664 17.897 1.00 91.19 318 THR A C 1
ATOM 2639 O O . THR A 1 318 ? -21.064 21.682 18.607 1.00 91.19 318 THR A O 1
ATOM 2642 N N . PHE A 1 319 ? -19.945 23.561 18.142 1.00 94.44 319 PHE A N 1
ATOM 2643 C CA . PHE A 1 319 ? -19.023 23.449 19.272 1.00 94.44 319 PHE A CA 1
ATOM 2644 C C . PHE A 1 319 ? -19.738 23.622 20.617 1.00 94.44 319 PHE A C 1
ATOM 2646 O O . PHE A 1 319 ? -19.427 22.894 21.554 1.00 94.44 319 PHE A O 1
ATOM 2653 N N . ASP A 1 320 ? -20.723 24.519 20.694 1.00 94.56 320 ASP A N 1
ATOM 2654 C CA . ASP A 1 320 ? -21.597 24.679 21.860 1.00 94.56 320 ASP A CA 1
ATOM 2655 C C . ASP A 1 320 ? -22.364 23.387 22.152 1.00 94.56 320 ASP A C 1
ATOM 2657 O O . ASP A 1 320 ? -22.369 22.921 23.285 1.00 94.56 320 ASP A O 1
ATOM 2661 N N . LEU A 1 321 ? -22.944 22.764 21.121 1.00 94.06 321 LEU A N 1
ATOM 2662 C CA . LEU A 1 321 ? -23.651 21.491 21.255 1.00 94.06 321 LEU A CA 1
ATOM 2663 C C . LEU A 1 321 ? -22.727 20.369 21.748 1.00 94.06 321 LEU A C 1
ATOM 2665 O O . LEU A 1 321 ? -23.103 19.626 22.649 1.00 94.06 321 LEU A O 1
ATOM 2669 N N . ILE A 1 322 ? -21.516 20.261 21.190 1.00 94.94 322 ILE A N 1
ATOM 2670 C CA . ILE A 1 322 ? -20.514 19.286 21.648 1.00 94.94 322 ILE A CA 1
ATOM 2671 C C . ILE A 1 322 ? -20.168 19.537 23.120 1.00 94.94 322 ILE A C 1
ATOM 2673 O O . ILE A 1 322 ? -20.165 18.597 23.906 1.00 94.94 322 ILE A O 1
ATOM 2677 N N . ASN A 1 323 ? -19.936 20.796 23.509 1.00 96.56 323 ASN A N 1
ATOM 2678 C CA . ASN A 1 323 ? -19.666 21.154 24.899 1.00 96.56 323 ASN A CA 1
ATOM 2679 C C . ASN A 1 323 ? -20.825 20.749 25.825 1.00 96.56 323 ASN A C 1
ATOM 2681 O O . ASN A 1 323 ? -20.590 20.180 26.885 1.00 96.56 323 ASN A O 1
ATOM 2685 N N . SER A 1 324 ? -22.074 20.979 25.413 1.00 96.31 324 SER A N 1
ATOM 2686 C CA . SER A 1 324 ? -23.248 20.544 26.176 1.00 96.31 324 SER A CA 1
ATOM 2687 C C . SER A 1 324 ? -23.339 19.020 26.312 1.00 96.31 324 SER A C 1
ATOM 2689 O O . SER A 1 324 ? -23.744 18.540 27.367 1.00 96.31 324 SER A O 1
ATOM 2691 N N . ILE A 1 325 ? -22.935 18.250 25.294 1.00 95.50 325 ILE A N 1
ATOM 2692 C CA . ILE A 1 325 ? -22.843 16.783 25.396 1.00 95.50 325 ILE A CA 1
ATOM 2693 C C . ILE A 1 325 ? -21.754 16.387 26.403 1.00 95.50 325 ILE A C 1
ATOM 2695 O O . ILE A 1 325 ? -22.022 15.569 27.279 1.00 95.50 325 ILE A O 1
ATOM 2699 N N . CYS A 1 326 ? -20.567 17.000 26.343 1.00 95.94 326 CYS A N 1
ATOM 2700 C CA . CYS A 1 326 ? -19.499 16.749 27.317 1.00 95.94 326 CYS A CA 1
ATOM 2701 C C . CYS A 1 326 ? -19.926 17.073 28.754 1.00 95.94 326 CYS A C 1
ATOM 2703 O O . CYS A 1 326 ? -19.587 16.332 29.668 1.00 95.94 326 CYS A O 1
ATOM 2705 N N . GLN A 1 327 ? -20.685 18.156 28.948 1.00 95.81 327 GLN A N 1
ATOM 2706 C CA . GLN A 1 327 ? -21.227 18.546 30.253 1.00 95.81 327 GLN A CA 1
ATOM 2707 C C . GLN A 1 327 ? -22.307 17.581 30.749 1.00 95.81 327 GLN A C 1
ATOM 2709 O O . GLN A 1 327 ? -22.346 17.281 31.936 1.00 95.81 327 GLN A O 1
ATOM 2714 N N . LYS A 1 328 ? -23.173 17.084 29.854 1.00 96.12 328 LYS A N 1
ATOM 2715 C CA . LYS A 1 328 ? -24.187 16.071 30.186 1.00 96.12 328 LYS A CA 1
ATOM 2716 C C . LYS A 1 328 ? -23.550 14.762 30.666 1.00 96.12 328 LYS A C 1
ATOM 2718 O O . LYS A 1 328 ? -24.127 14.090 31.511 1.00 96.12 328 LYS A O 1
ATOM 2723 N N . HIS A 1 329 ? -22.387 14.424 30.118 1.00 93.94 329 HIS A N 1
ATOM 2724 C CA . HIS A 1 329 ? -21.630 13.211 30.415 1.00 93.94 329 HIS A CA 1
ATOM 2725 C C . HIS A 1 329 ? -20.328 13.542 31.162 1.00 93.94 329 HIS A C 1
ATOM 2727 O O . HIS A 1 329 ? -19.263 13.050 30.800 1.00 93.94 329 HIS A O 1
ATOM 2733 N N . SER A 1 330 ? -20.389 14.423 32.171 1.00 92.56 330 SER A N 1
ATOM 2734 C CA . SER A 1 330 ? -19.201 14.940 32.877 1.00 92.56 330 SER A CA 1
ATOM 2735 C C . SER A 1 330 ? -18.336 13.859 33.523 1.00 92.56 330 SER A C 1
ATOM 2737 O O . SER A 1 330 ? -17.127 14.047 33.649 1.00 92.56 330 SER A O 1
ATOM 2739 N N . ASP A 1 331 ? -18.954 12.738 33.895 1.00 92.75 331 ASP A N 1
ATOM 2740 C CA . ASP A 1 331 ? -18.317 11.635 34.621 1.00 92.75 331 ASP A CA 1
ATOM 2741 C C . ASP A 1 331 ? -17.816 10.527 33.678 1.00 92.75 331 ASP A C 1
ATOM 2743 O O . ASP A 1 331 ? -17.201 9.556 34.111 1.00 92.75 331 ASP A O 1
ATOM 2747 N N . GLU A 1 332 ? -18.045 10.681 32.372 1.00 92.25 332 GLU A N 1
ATOM 2748 C CA . GLU A 1 332 ? -17.647 9.735 31.334 1.00 92.25 332 GLU A CA 1
ATOM 2749 C C . GLU A 1 332 ? -16.628 10.373 30.388 1.00 92.25 332 GLU A C 1
ATOM 2751 O O . GLU A 1 332 ? -16.660 11.577 30.118 1.00 92.25 332 GLU A O 1
ATOM 2756 N N . GLN A 1 333 ? -15.733 9.562 29.824 1.00 91.56 333 GLN A N 1
ATOM 2757 C CA . GLN A 1 333 ? -14.858 10.024 28.750 1.00 91.56 333 GLN A CA 1
ATOM 2758 C C . GLN A 1 333 ? -15.653 10.146 27.445 1.00 91.56 333 GLN A C 1
ATOM 2760 O O . GLN A 1 333 ? -16.323 9.206 27.011 1.00 91.56 333 GLN A O 1
ATOM 2765 N N . VAL A 1 334 ? -15.546 11.302 26.790 1.00 93.25 334 VAL A N 1
ATOM 2766 C CA . VAL A 1 334 ? -16.267 11.608 25.552 1.00 93.25 334 VAL A CA 1
ATOM 2767 C C . VAL A 1 334 ? -15.292 11.652 24.387 1.00 93.25 334 VAL A C 1
ATOM 2769 O O . VAL A 1 334 ? -14.471 12.561 24.263 1.00 93.25 334 VAL A O 1
ATOM 2772 N N . PHE A 1 335 ? -15.403 10.683 23.490 1.00 91.94 335 PHE A N 1
ATOM 2773 C CA . PHE A 1 335 ? -14.694 10.674 22.221 1.00 91.94 335 PHE A CA 1
ATOM 2774 C C . PHE A 1 335 ? -15.378 11.603 21.218 1.00 91.94 335 PHE A C 1
ATOM 2776 O O . PHE A 1 335 ? -16.588 11.535 21.018 1.00 91.94 335 PHE A O 1
ATOM 2783 N N . ILE A 1 336 ? -14.609 12.460 20.542 1.00 91.94 336 ILE A N 1
ATOM 2784 C CA . ILE A 1 336 ? -15.144 13.386 19.538 1.00 91.94 336 ILE A CA 1
ATOM 2785 C C . ILE A 1 336 ? -14.356 13.265 18.236 1.00 91.94 336 ILE A C 1
ATOM 2787 O O . ILE A 1 336 ? -13.179 13.622 18.181 1.00 91.94 336 ILE A O 1
ATOM 2791 N N . ALA A 1 337 ? -15.017 12.846 17.156 1.00 89.88 337 ALA A N 1
ATOM 2792 C CA . ALA A 1 337 ? -14.422 12.771 15.824 1.00 89.88 337 ALA A CA 1
ATOM 2793 C C . ALA A 1 337 ? -14.874 13.940 14.940 1.00 89.88 337 ALA A C 1
ATOM 2795 O O . ALA A 1 337 ? -16.065 14.143 14.701 1.00 89.88 337 ALA A O 1
ATOM 2796 N N . ILE A 1 338 ? -13.915 14.695 14.396 1.00 88.94 338 ILE A N 1
ATOM 2797 C CA . ILE A 1 338 ? -14.176 15.813 13.474 1.00 88.94 338 ILE A CA 1
ATOM 2798 C C . ILE A 1 338 ? -13.210 15.793 12.277 1.00 88.94 338 ILE A C 1
ATOM 2800 O O . ILE A 1 338 ? -12.277 14.999 12.190 1.00 88.94 338 ILE A O 1
ATOM 2804 N N . ARG A 1 339 ? -13.396 16.655 11.274 1.00 85.25 339 ARG A N 1
ATOM 2805 C CA . ARG A 1 339 ? -12.401 16.796 10.196 1.00 85.25 339 ARG A CA 1
ATOM 2806 C C . ARG A 1 339 ? -11.132 17.480 10.705 1.00 85.25 339 ARG A C 1
ATOM 2808 O O . ARG A 1 339 ? -11.211 18.495 11.392 1.00 85.25 339 ARG A O 1
ATOM 2815 N N . LYS A 1 340 ? -9.972 17.005 10.233 1.00 87.00 340 LYS A N 1
ATOM 2816 C CA . LYS A 1 340 ? -8.625 17.489 10.606 1.00 87.00 340 LYS A CA 1
ATOM 2817 C C . LYS A 1 340 ? -8.492 19.017 10.598 1.00 87.00 340 LYS A C 1
ATOM 2819 O O . LYS A 1 340 ? -7.901 19.599 11.495 1.00 87.00 340 LYS A O 1
ATOM 2824 N N . LYS A 1 341 ? -9.096 19.685 9.608 1.00 87.31 341 LYS A N 1
ATOM 2825 C CA . LYS A 1 341 ? -9.086 21.153 9.478 1.00 87.31 341 LYS A CA 1
ATOM 2826 C C . LYS A 1 341 ? -9.643 21.887 10.713 1.00 87.31 341 LYS A C 1
ATOM 2828 O O . LYS A 1 341 ? -9.211 23.003 10.983 1.00 87.31 341 LYS A O 1
ATOM 2833 N N . TYR A 1 342 ? -10.602 21.298 11.430 1.00 90.75 342 TYR A N 1
ATOM 2834 C CA . TYR A 1 342 ? -11.285 21.928 12.568 1.00 90.75 342 TYR A CA 1
ATOM 2835 C C . TYR A 1 342 ? -10.863 21.362 13.924 1.00 90.75 342 TYR A C 1
ATOM 2837 O O . TYR A 1 342 ? -11.250 21.922 14.944 1.00 90.75 342 TYR A O 1
ATOM 2845 N N . GLU A 1 343 ? -10.056 20.304 13.944 1.00 92.19 343 GLU A N 1
ATOM 2846 C CA . GLU A 1 343 ? -9.608 19.637 15.167 1.00 92.19 343 GLU A CA 1
ATOM 2847 C C . GLU A 1 343 ? -8.950 20.617 16.146 1.00 92.19 343 GLU A C 1
ATOM 2849 O O . GLU A 1 343 ? -9.411 20.766 17.272 1.00 92.19 343 GLU A O 1
ATOM 2854 N N . ASN A 1 344 ? -7.937 21.368 15.701 1.00 93.62 344 ASN A N 1
ATOM 2855 C CA . ASN A 1 344 ? -7.237 22.336 16.554 1.00 93.62 344 ASN A CA 1
ATOM 2856 C C . ASN A 1 344 ? -8.154 23.460 17.057 1.00 93.62 344 ASN A C 1
ATOM 2858 O O . ASN A 1 344 ? -7.970 23.967 18.162 1.00 93.62 344 ASN A O 1
ATOM 2862 N N . LEU A 1 345 ? -9.148 23.855 16.254 1.00 94.69 345 LEU A N 1
ATOM 2863 C CA . LEU A 1 345 ? -10.126 24.865 16.662 1.00 94.69 345 LEU A CA 1
ATOM 2864 C C . LEU A 1 345 ? -11.032 24.329 17.770 1.00 94.69 345 LEU A C 1
ATOM 2866 O O . LEU A 1 345 ? -11.290 25.051 18.728 1.00 94.69 345 LEU A O 1
ATOM 2870 N N . LEU A 1 346 ? -11.480 23.078 17.649 1.00 95.00 346 LEU A N 1
ATOM 2871 C CA . LEU A 1 346 ? -12.288 22.420 18.669 1.00 95.00 346 LEU A CA 1
ATOM 2872 C C . LEU A 1 346 ? -11.475 22.167 19.945 1.00 95.00 346 LEU A C 1
ATOM 2874 O O . LEU A 1 346 ? -11.959 22.476 21.026 1.00 95.00 346 LEU A O 1
ATOM 2878 N N . ARG A 1 347 ? -10.214 21.718 19.830 1.00 95.88 347 ARG A N 1
ATOM 2879 C CA . ARG A 1 347 ? -9.301 21.555 20.979 1.00 95.88 347 ARG A CA 1
ATOM 2880 C C . ARG A 1 347 ? -9.120 22.855 21.750 1.00 95.88 347 ARG A C 1
ATOM 2882 O O . ARG A 1 347 ? -9.168 22.858 22.971 1.00 95.88 347 ARG A O 1
ATOM 2889 N N . LYS A 1 348 ? -8.946 23.974 21.041 1.00 96.56 348 LYS A N 1
ATOM 2890 C CA . LYS A 1 348 ? -8.860 25.293 21.676 1.00 96.56 348 LYS A CA 1
ATOM 2891 C C . LYS A 1 348 ? -10.177 25.691 22.350 1.00 96.56 348 LYS A C 1
ATOM 2893 O O . LYS A 1 348 ? -10.138 26.349 23.382 1.00 96.56 348 LYS A O 1
ATOM 2898 N N . TYR A 1 349 ? -11.314 25.328 21.758 1.00 97.00 349 TYR A N 1
ATOM 2899 C CA . TYR A 1 349 ? -12.639 25.642 22.293 1.00 97.00 349 TYR A CA 1
ATOM 2900 C C . TYR A 1 349 ? -12.953 24.874 23.581 1.00 97.00 349 TYR A C 1
ATOM 2902 O O . TYR A 1 349 ? -13.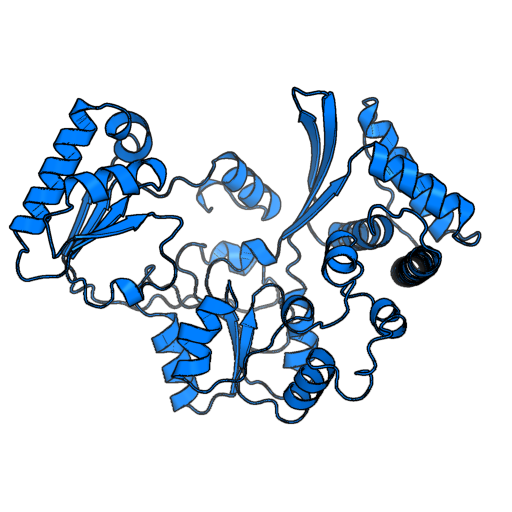439 25.459 24.538 1.00 97.00 349 TYR A O 1
ATOM 2910 N N . LEU A 1 350 ? -12.626 23.581 23.605 1.00 96.56 350 LEU A N 1
ATOM 2911 C CA . LEU A 1 350 ? -12.902 22.656 24.706 1.00 96.56 350 LEU A CA 1
ATOM 2912 C C . LEU A 1 350 ? -11.701 22.478 25.647 1.00 96.56 350 LEU A C 1
ATOM 2914 O O . LEU A 1 350 ? -11.611 21.475 26.341 1.00 96.56 350 LEU A O 1
ATOM 2918 N N . LYS A 1 351 ? -10.752 23.422 25.667 1.00 95.31 351 LYS A N 1
ATOM 2919 C CA . LYS A 1 351 ? -9.501 23.281 26.431 1.00 95.31 351 LYS A CA 1
ATOM 2920 C C . LYS A 1 351 ? -9.741 23.016 27.925 1.00 95.31 351 LYS A C 1
ATOM 2922 O O . LYS A 1 351 ? -8.986 22.272 28.536 1.00 95.31 351 LYS A O 1
ATOM 2927 N N . GLU A 1 352 ? -10.793 23.609 28.481 1.00 94.12 352 GLU A N 1
ATOM 2928 C CA . GLU A 1 352 ? -11.166 23.493 29.897 1.00 94.12 352 GLU A CA 1
ATOM 2929 C C . GLU A 1 352 ? -12.179 22.356 30.155 1.00 94.12 352 GLU A C 1
ATOM 2931 O O . GLU A 1 352 ? -12.789 22.297 31.217 1.00 94.12 352 GLU A O 1
ATOM 2936 N N . VAL A 1 353 ? -12.394 21.468 29.176 1.00 94.69 353 VAL A N 1
ATOM 2937 C CA . VAL A 1 353 ? -13.325 20.333 29.255 1.00 94.69 353 VAL A CA 1
ATOM 2938 C C . VAL A 1 353 ? -12.501 19.042 29.355 1.00 94.69 353 VAL A C 1
ATOM 2940 O O . VAL A 1 353 ? -12.063 18.512 28.332 1.00 94.69 353 VAL A O 1
ATOM 2943 N N . PRO A 1 354 ? -12.231 18.542 30.574 1.00 90.94 354 PRO A N 1
ATOM 2944 C CA . PRO A 1 354 ? -11.206 17.522 30.808 1.00 90.94 354 PRO A CA 1
ATOM 2945 C C . PRO A 1 354 ? -11.574 16.132 30.275 1.00 90.94 354 PRO A C 1
ATOM 2947 O O . PRO A 1 354 ? -10.684 15.324 30.036 1.00 90.94 354 PRO A O 1
ATOM 2950 N N . ASN A 1 355 ? -12.862 15.852 30.067 1.00 93.69 355 ASN A N 1
ATOM 2951 C CA . ASN A 1 355 ? -13.351 14.577 29.548 1.00 93.69 355 ASN A CA 1
ATOM 2952 C C . ASN A 1 355 ? -13.458 14.532 28.010 1.00 93.69 355 ASN A C 1
ATOM 2954 O O . ASN A 1 355 ? -13.932 13.540 27.458 1.00 93.69 355 ASN A O 1
ATOM 2958 N N . ALA A 1 356 ? -13.048 15.591 27.301 1.00 93.44 356 ALA A N 1
ATOM 2959 C CA . ALA A 1 356 ? -13.156 15.681 25.846 1.00 93.44 356 ALA A CA 1
ATOM 2960 C C . ALA A 1 356 ? -11.919 15.110 25.124 1.00 93.44 356 ALA A C 1
ATOM 2962 O O . ALA A 1 356 ? -10.904 15.786 24.929 1.00 93.44 356 ALA A O 1
ATOM 2963 N N . ASN A 1 357 ? -12.047 13.893 24.600 1.00 91.19 357 ASN A N 1
ATOM 2964 C CA . ASN A 1 357 ? -11.027 13.218 23.805 1.00 91.19 357 ASN A CA 1
ATOM 2965 C C . ASN A 1 357 ? -11.249 13.460 22.308 1.00 91.19 357 ASN A C 1
ATOM 2967 O O . ASN A 1 357 ? -11.935 12.716 21.607 1.00 91.19 357 ASN A O 1
ATOM 2971 N N . ILE A 1 358 ? -10.661 14.545 21.805 1.00 91.12 358 ILE A N 1
ATOM 2972 C CA . ILE A 1 358 ? -10.835 14.978 20.414 1.00 91.12 358 ILE A CA 1
ATOM 2973 C C . ILE A 1 358 ? -9.887 14.213 19.486 1.00 91.12 358 ILE A C 1
ATOM 2975 O O . ILE A 1 358 ? -8.697 14.068 19.771 1.00 91.12 358 ILE A O 1
ATOM 2979 N N . ALA A 1 359 ? -10.396 13.809 18.328 1.00 88.69 359 ALA A N 1
ATOM 2980 C CA . ALA A 1 359 ? -9.653 13.194 17.242 1.00 88.69 359 ALA A CA 1
ATOM 2981 C C . ALA A 1 359 ? -10.148 13.692 15.882 1.00 88.69 359 ALA A C 1
ATOM 2983 O O . ALA A 1 359 ? -11.162 14.389 15.764 1.00 88.69 359 ALA A O 1
ATOM 2984 N N . HIS A 1 360 ? -9.442 13.296 14.823 1.00 86.31 360 HIS A N 1
ATOM 2985 C CA . HIS A 1 360 ? -9.903 13.527 13.465 1.00 86.31 360 HIS A CA 1
ATOM 2986 C C . HIS A 1 360 ? -10.064 12.237 12.674 1.00 86.31 360 HIS A C 1
ATOM 2988 O O . HIS A 1 360 ? -9.261 11.326 12.829 1.00 86.31 360 HIS A O 1
ATOM 2994 N N . TYR A 1 361 ? -11.034 12.183 11.753 1.00 78.94 361 TYR A N 1
ATOM 2995 C CA . TYR A 1 361 ? -11.351 10.955 10.999 1.00 78.94 361 TYR A CA 1
ATOM 2996 C C . TYR A 1 361 ? -10.135 10.297 10.327 1.00 78.94 361 TYR A C 1
ATOM 2998 O O . TYR A 1 361 ? -9.956 9.093 10.406 1.00 78.94 361 TYR A O 1
ATOM 3006 N N . GLY A 1 362 ? -9.249 11.087 9.708 1.00 68.50 362 GLY A N 1
ATOM 3007 C CA . GLY A 1 362 ? -8.017 10.562 9.090 1.00 68.50 362 GLY A CA 1
ATOM 3008 C C . GLY A 1 362 ? -6.900 10.148 10.064 1.00 68.50 362 GLY A C 1
ATOM 3009 O O . GLY A 1 362 ? -5.809 9.819 9.611 1.00 68.50 362 GLY A O 1
ATOM 3010 N N . GLY A 1 363 ? -7.124 10.267 11.373 1.00 64.81 363 GLY A N 1
ATOM 3011 C CA . GLY A 1 363 ? -6.165 10.021 12.453 1.00 64.81 363 GLY A CA 1
ATOM 3012 C C . GLY A 1 363 ? -6.701 9.058 13.510 1.00 64.81 363 GLY A C 1
ATOM 3013 O O . GLY A 1 363 ? -6.038 8.850 14.519 1.00 64.81 363 GLY A O 1
ATOM 3014 N N . LEU A 1 364 ? -7.872 8.454 13.273 1.00 67.44 364 LEU A N 1
ATOM 3015 C CA . LEU A 1 364 ? -8.411 7.354 14.069 1.00 67.44 364 LEU A CA 1
ATOM 3016 C C . LEU A 1 364 ? -7.601 6.085 13.776 1.00 67.44 364 LEU A C 1
ATOM 3018 O O . LEU A 1 364 ? -8.046 5.201 13.055 1.00 67.44 364 LEU A O 1
ATOM 3022 N N . ARG A 1 365 ? -6.357 6.034 14.252 1.00 54.28 365 ARG A N 1
ATOM 3023 C CA . ARG A 1 365 ? -5.501 4.845 14.187 1.00 54.28 365 ARG A CA 1
ATOM 3024 C C . ARG A 1 365 ? -5.236 4.385 15.612 1.00 54.28 365 ARG A C 1
ATOM 3026 O O . ARG A 1 365 ? -4.777 5.186 16.416 1.00 54.28 365 ARG A O 1
ATOM 3033 N N . GLY A 1 366 ? -5.526 3.118 15.905 1.00 50.94 366 GLY A N 1
ATOM 3034 C CA . GLY A 1 366 ? -5.463 2.587 17.268 1.00 50.94 366 GLY A CA 1
ATOM 3035 C C . GLY A 1 366 ? -6.613 3.116 18.125 1.00 50.94 366 GLY A C 1
ATOM 3036 O O . GLY A 1 366 ? -6.407 3.960 18.992 1.00 50.94 366 GLY A O 1
ATOM 3037 N N . ALA A 1 367 ? -7.829 2.613 17.877 1.00 51.94 367 ALA A N 1
ATOM 3038 C CA . ALA A 1 367 ? -9.053 2.986 18.600 1.00 51.94 367 ALA A CA 1
ATOM 3039 C C . ALA A 1 367 ? -8.952 2.844 20.135 1.00 51.94 367 ALA A C 1
ATOM 3041 O O . ALA A 1 367 ? -9.747 3.429 20.861 1.00 51.94 367 ALA A O 1
ATOM 3042 N N . ASN A 1 368 ? -7.921 2.161 20.633 1.00 55.00 368 ASN A N 1
ATOM 3043 C CA . ASN A 1 368 ? -7.618 2.014 22.053 1.00 55.00 368 ASN A CA 1
ATOM 3044 C C . ASN A 1 368 ? -7.384 3.328 22.794 1.00 55.00 368 ASN A C 1
ATOM 3046 O O . ASN A 1 368 ? -7.622 3.381 23.996 1.00 55.00 368 ASN A O 1
ATOM 3050 N N . ALA A 1 369 ? -6.943 4.389 22.105 1.00 61.38 369 ALA A N 1
ATOM 3051 C CA . ALA A 1 369 ? -6.839 5.715 22.722 1.00 61.38 369 ALA A CA 1
ATOM 3052 C C . ALA A 1 369 ? -8.194 6.213 23.263 1.00 61.38 369 ALA A C 1
ATOM 3054 O O . ALA A 1 369 ? -8.233 7.126 24.082 1.00 61.38 369 ALA A O 1
ATOM 3055 N N . PHE A 1 370 ? -9.290 5.596 22.815 1.00 71.06 370 PHE A N 1
ATOM 3056 C CA . PHE A 1 370 ? -10.660 5.908 23.191 1.00 71.06 370 PHE A CA 1
ATOM 3057 C C . PHE A 1 370 ? -11.385 4.695 23.793 1.00 71.06 370 PHE A C 1
ATOM 3059 O O . PHE A 1 370 ? -12.606 4.717 23.856 1.00 71.06 370 PHE A O 1
ATOM 3066 N N . LYS A 1 371 ? -10.669 3.648 24.242 1.00 69.94 371 LYS A N 1
ATOM 3067 C CA . LYS A 1 371 ? -11.297 2.434 24.813 1.00 69.94 371 LYS A CA 1
ATOM 3068 C C . LYS A 1 371 ? -12.147 2.713 26.052 1.00 69.94 371 LYS A C 1
ATOM 3070 O O . LYS A 1 371 ? -13.117 2.019 26.293 1.00 69.94 371 LYS A O 1
ATOM 3075 N N . GLU A 1 372 ? -11.770 3.742 26.806 1.00 77.88 372 GLU A N 1
ATOM 3076 C CA . GLU A 1 372 ? -12.476 4.185 28.011 1.00 77.88 372 GLU A CA 1
ATOM 3077 C C . GLU A 1 372 ? -13.619 5.167 27.689 1.00 77.88 372 GLU A C 1
ATOM 3079 O O . GLU A 1 372 ? -14.265 5.682 28.599 1.00 77.88 372 GLU A O 1
ATOM 3084 N N . ALA A 1 373 ? -13.831 5.512 26.409 1.00 84.81 373 ALA A N 1
ATOM 3085 C CA . ALA A 1 373 ? -14.862 6.459 26.007 1.00 84.81 373 ALA A CA 1
ATOM 3086 C C . ALA A 1 373 ? -16.220 5.767 25.867 1.00 84.81 373 ALA A C 1
ATOM 3088 O O . ALA A 1 373 ? -16.479 5.064 24.893 1.00 84.81 373 ALA A O 1
ATOM 3089 N N . ASN A 1 374 ? -17.114 6.052 26.809 1.00 87.12 374 ASN A N 1
ATOM 3090 C CA . ASN A 1 374 ? -18.485 5.535 26.823 1.00 87.12 374 ASN A CA 1
ATOM 3091 C C . ASN A 1 374 ? -19.442 6.384 25.976 1.00 87.12 374 ASN A C 1
ATOM 3093 O O . ASN A 1 374 ? -20.575 5.992 25.706 1.00 87.12 374 ASN A O 1
ATOM 3097 N N . VAL A 1 375 ? -18.980 7.546 25.508 1.00 90.44 375 VAL A N 1
ATOM 3098 C CA . VAL A 1 375 ? -19.758 8.466 24.679 1.00 90.44 375 VAL A CA 1
ATOM 3099 C C . VAL A 1 375 ? -18.963 8.832 23.436 1.00 90.44 375 VAL A C 1
ATOM 3101 O O . VAL A 1 375 ? -17.804 9.235 23.523 1.00 90.44 375 VAL A O 1
ATOM 3104 N N . ALA A 1 376 ? -19.600 8.756 22.271 1.00 89.94 376 ALA A N 1
ATOM 3105 C CA . ALA A 1 376 ? -19.017 9.133 20.992 1.00 89.94 376 ALA A CA 1
ATOM 3106 C C . ALA A 1 376 ? -19.811 10.271 20.343 1.00 89.94 376 ALA A C 1
ATOM 3108 O O . ALA A 1 376 ? -21.017 10.165 20.140 1.00 89.94 376 ALA A O 1
ATOM 3109 N N . VAL A 1 377 ? -19.129 11.344 19.945 1.00 91.50 377 VAL A N 1
ATOM 3110 C CA . VAL A 1 377 ? -19.699 12.457 19.179 1.00 91.50 377 VAL A CA 1
ATOM 3111 C C . VAL A 1 377 ? -19.055 12.504 17.799 1.00 91.50 377 VAL A C 1
ATOM 3113 O O . VAL A 1 377 ? -17.879 12.837 17.641 1.00 91.50 377 VAL A O 1
ATOM 3116 N N . LEU A 1 378 ? -19.835 12.181 16.771 1.00 88.38 378 LEU A N 1
ATOM 3117 C CA . LEU A 1 378 ? -19.372 12.110 15.387 1.00 88.38 378 LEU A CA 1
ATOM 3118 C C . LEU A 1 378 ? -19.849 13.345 14.622 1.00 88.38 378 LEU A C 1
ATOM 3120 O O . LEU A 1 378 ? -21.040 13.512 14.362 1.00 88.38 378 LEU A O 1
ATOM 3124 N N . VAL A 1 379 ? -18.920 14.231 14.263 1.00 87.25 379 VAL A N 1
ATOM 3125 C CA . VAL A 1 379 ? -19.233 15.517 13.629 1.00 87.25 379 VAL A CA 1
ATOM 3126 C C . VAL A 1 379 ? -19.017 15.434 12.121 1.00 87.25 379 VAL A C 1
ATOM 3128 O O . VAL A 1 379 ? -17.878 15.370 11.647 1.00 87.25 379 VAL A O 1
ATOM 3131 N N . GLY A 1 380 ? -20.102 15.464 11.346 1.00 80.88 380 GLY A N 1
ATOM 3132 C CA . GLY A 1 380 ? -20.060 15.274 9.895 1.00 80.88 380 GLY A CA 1
ATOM 3133 C C . GLY A 1 380 ? -19.670 13.844 9.498 1.00 80.88 380 GLY A C 1
ATOM 3134 O O . GLY A 1 380 ? -19.990 12.897 10.207 1.00 80.88 380 GLY A O 1
ATOM 3135 N N . ALA A 1 381 ? -18.987 13.683 8.359 1.00 70.94 381 ALA A N 1
ATOM 3136 C CA . ALA A 1 381 ? -18.529 12.379 7.871 1.00 70.94 381 ALA A CA 1
ATOM 3137 C C . ALA A 1 381 ? -17.068 12.412 7.374 1.00 70.94 381 ALA A C 1
ATOM 3139 O O . ALA A 1 381 ? -16.587 13.469 6.926 1.00 70.94 381 ALA A O 1
ATOM 3140 N N . PRO A 1 382 ? -16.353 11.268 7.389 1.00 67.75 382 PRO A N 1
ATOM 3141 C CA . PRO A 1 382 ? -15.176 11.093 6.552 1.00 67.75 382 PRO A CA 1
ATOM 3142 C C . PRO A 1 382 ? -15.628 11.173 5.093 1.00 67.75 382 PRO A C 1
ATOM 3144 O O . PRO A 1 382 ? -16.322 10.296 4.599 1.00 67.75 382 PRO A O 1
ATOM 3147 N N . ILE A 1 383 ? -15.280 12.257 4.403 1.00 65.19 383 ILE A N 1
ATOM 3148 C CA . ILE A 1 383 ? -15.550 12.378 2.968 1.00 65.19 383 ILE A CA 1
ATOM 3149 C C . ILE A 1 383 ? -14.297 11.888 2.246 1.00 65.19 383 ILE A C 1
ATOM 3151 O O . ILE A 1 383 ? -13.304 12.634 2.232 1.00 65.19 383 ILE A O 1
ATOM 3155 N N . PRO A 1 384 ? -14.299 10.662 1.688 1.00 64.94 384 PRO A N 1
ATOM 3156 C CA . PRO A 1 384 ? -13.238 10.249 0.790 1.00 64.94 384 PRO A CA 1
ATOM 3157 C C . PRO A 1 384 ? -13.253 11.170 -0.432 1.00 64.94 384 PRO A C 1
ATOM 3159 O O . PRO A 1 384 ? -14.296 11.687 -0.835 1.00 64.94 384 PRO A O 1
ATOM 3162 N N . ASN A 1 385 ? -12.081 11.429 -1.008 1.00 63.16 385 ASN A N 1
ATOM 3163 C CA . ASN A 1 385 ? -12.002 12.228 -2.226 1.00 63.16 385 ASN A CA 1
ATOM 3164 C C . ASN A 1 385 ? -12.807 11.513 -3.336 1.00 63.16 385 ASN A C 1
ATOM 3166 O O . ASN A 1 385 ? -12.457 10.373 -3.650 1.00 63.16 385 ASN A O 1
ATOM 3170 N N . PRO A 1 386 ? -13.844 12.140 -3.930 1.00 68.12 386 PRO A N 1
ATOM 3171 C CA . PRO A 1 386 ? -14.667 11.511 -4.961 1.00 68.12 386 PRO A CA 1
ATOM 3172 C C . PRO A 1 386 ? -13.854 10.948 -6.128 1.00 68.12 386 PRO A C 1
ATOM 3174 O O . PRO A 1 386 ? -14.179 9.869 -6.612 1.00 68.12 386 PRO A O 1
ATOM 3177 N N . ASP A 1 387 ? -12.761 11.617 -6.508 1.00 65.81 387 ASP A N 1
ATOM 3178 C CA . ASP A 1 387 ? -11.867 11.160 -7.577 1.00 65.81 387 ASP A CA 1
ATOM 3179 C C . ASP A 1 387 ? -11.151 9.856 -7.198 1.00 65.81 387 ASP A C 1
ATOM 3181 O O . ASP A 1 387 ? -10.936 8.986 -8.041 1.00 65.81 387 ASP A O 1
ATOM 3185 N N . ILE A 1 388 ? -10.800 9.698 -5.915 1.00 69.62 388 ILE A N 1
ATOM 3186 C CA . ILE A 1 388 ? -10.183 8.471 -5.392 1.00 69.62 388 ILE A CA 1
ATOM 3187 C C . ILE A 1 388 ? -11.213 7.340 -5.386 1.00 69.62 388 ILE A C 1
ATOM 3189 O O . ILE A 1 388 ? -10.887 6.234 -5.806 1.00 69.62 388 ILE A O 1
ATOM 3193 N N . VAL A 1 389 ? -12.452 7.614 -4.964 1.00 75.38 389 VAL A N 1
ATOM 3194 C CA . VAL A 1 389 ? -13.556 6.636 -4.990 1.00 75.38 389 VAL A CA 1
ATOM 3195 C C . VAL A 1 389 ? -13.825 6.177 -6.424 1.00 75.38 389 VAL A C 1
ATOM 3197 O O . VAL A 1 389 ? -13.856 4.979 -6.693 1.00 75.38 389 VAL A O 1
ATOM 3200 N N . ASP A 1 390 ? -13.926 7.115 -7.368 1.00 75.75 390 ASP A N 1
ATOM 3201 C CA . ASP A 1 390 ? -14.134 6.817 -8.788 1.00 75.75 390 ASP A CA 1
ATOM 3202 C C . ASP A 1 390 ? -12.978 6.008 -9.378 1.00 75.75 390 ASP A C 1
ATOM 3204 O O . ASP A 1 390 ? -13.190 5.044 -10.119 1.00 75.75 390 ASP A O 1
ATOM 3208 N N . GLN A 1 391 ? -11.743 6.368 -9.034 1.00 73.75 391 GLN A N 1
ATOM 3209 C CA . GLN A 1 391 ? -10.563 5.638 -9.473 1.00 73.75 391 GLN A CA 1
ATOM 3210 C C . GLN A 1 391 ? -10.555 4.204 -8.927 1.00 73.75 391 GLN A C 1
ATOM 3212 O O . GLN A 1 391 ? -10.316 3.278 -9.706 1.00 73.75 391 GLN A O 1
ATOM 3217 N N . LYS A 1 392 ? -10.863 4.010 -7.637 1.00 78.19 392 LYS A N 1
ATOM 3218 C CA . LYS A 1 392 ? -10.962 2.688 -6.999 1.00 78.19 392 LYS A CA 1
ATOM 3219 C C . LYS A 1 392 ? -12.055 1.837 -7.642 1.00 78.19 392 LYS A C 1
ATOM 3221 O O . LYS A 1 392 ? -11.754 0.750 -8.130 1.00 78.19 392 LYS A O 1
ATOM 3226 N N . ALA A 1 393 ? -13.275 2.364 -7.742 1.00 80.50 393 ALA A N 1
ATOM 3227 C CA . ALA A 1 393 ? -14.418 1.701 -8.372 1.00 80.50 393 ALA A CA 1
ATOM 3228 C C . ALA A 1 393 ? -14.068 1.191 -9.776 1.00 80.50 393 ALA A C 1
ATOM 3230 O O . ALA A 1 393 ? -14.253 0.024 -10.125 1.00 80.50 393 ALA A O 1
ATOM 3231 N N . GLN A 1 394 ? -13.468 2.063 -10.586 1.00 79.50 394 GLN A N 1
ATOM 3232 C CA . GLN A 1 394 ? -13.172 1.746 -11.974 1.00 79.50 394 GLN A CA 1
ATOM 3233 C C . GLN A 1 394 ? -12.007 0.757 -12.137 1.00 79.50 394 GLN A C 1
ATOM 3235 O O . GLN A 1 394 ? -12.027 -0.022 -13.098 1.00 79.50 394 GLN A O 1
ATOM 3240 N N . LEU A 1 395 ? -11.013 0.780 -11.242 1.00 80.38 395 LEU A N 1
ATOM 3241 C CA . LEU A 1 395 ? -9.906 -0.182 -11.222 1.00 80.38 395 LEU A CA 1
ATOM 3242 C C . LEU A 1 395 ? -10.353 -1.567 -10.738 1.00 80.38 395 LEU A C 1
ATOM 3244 O O . LEU A 1 395 ? -10.005 -2.561 -11.369 1.00 80.38 395 LEU A O 1
ATOM 3248 N N . LEU A 1 396 ? -11.167 -1.618 -9.682 1.00 81.56 396 LEU A N 1
ATOM 3249 C CA . LEU A 1 396 ? -11.736 -2.855 -9.134 1.00 81.56 396 LEU A CA 1
ATOM 3250 C C . LEU A 1 396 ? -12.862 -3.427 -10.009 1.00 81.56 396 LEU A C 1
ATOM 3252 O O . LEU A 1 396 ? -13.216 -4.595 -9.881 1.00 81.56 396 LEU A O 1
ATOM 3256 N N . GLY A 1 397 ? -13.417 -2.621 -10.921 1.00 78.19 397 GLY A N 1
ATOM 3257 C CA . GLY A 1 397 ? -14.516 -3.039 -11.790 1.00 78.19 397 GLY A CA 1
ATOM 3258 C C . GLY A 1 397 ? -15.846 -3.160 -11.048 1.00 78.19 397 GLY A C 1
ATOM 3259 O O . GLY A 1 397 ? -16.645 -4.03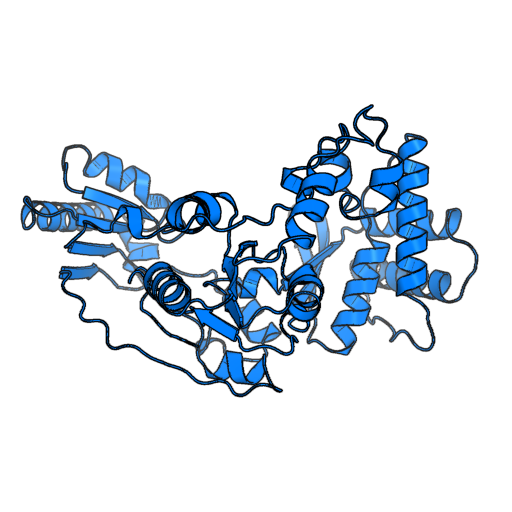8 -11.366 1.00 78.19 397 GLY A O 1
ATOM 3260 N N . VAL A 1 398 ? -16.079 -2.289 -10.066 1.00 79.75 398 VAL A N 1
ATOM 3261 C CA . VAL A 1 398 ? -17.289 -2.277 -9.235 1.00 79.75 398 VAL A CA 1
ATOM 3262 C C . VAL A 1 398 ? -17.998 -0.918 -9.323 1.00 79.75 398 VAL A C 1
ATOM 3264 O O . VAL A 1 398 ? -17.348 0.087 -9.630 1.00 79.75 398 VAL A O 1
ATOM 3267 N N . PRO A 1 399 ? -19.324 -0.853 -9.113 1.00 77.31 399 PRO A N 1
ATOM 3268 C CA . PRO A 1 399 ? -20.059 0.405 -9.022 1.00 77.31 399 PRO A CA 1
ATOM 3269 C C . PRO A 1 399 ? -19.492 1.351 -7.959 1.00 77.31 399 PRO A C 1
ATOM 3271 O O . PRO A 1 399 ? -19.088 0.924 -6.884 1.00 77.31 399 PRO A O 1
ATOM 3274 N N . LYS A 1 400 ? -19.537 2.664 -8.225 1.00 74.56 400 LYS A N 1
ATOM 3275 C CA . LYS A 1 400 ? -19.091 3.697 -7.271 1.00 74.56 400 LYS A CA 1
ATOM 3276 C C . LYS A 1 400 ? -19.813 3.609 -5.923 1.00 74.56 400 LYS A C 1
ATOM 3278 O O . LYS A 1 400 ? -19.210 3.892 -4.906 1.00 74.56 400 LYS A O 1
ATOM 3283 N N . ALA A 1 401 ? -21.090 3.230 -5.928 1.00 71.50 401 ALA A N 1
ATOM 3284 C CA . ALA A 1 401 ? -21.894 3.106 -4.713 1.00 71.50 401 ALA A CA 1
ATOM 3285 C C . ALA A 1 401 ? -21.445 1.957 -3.786 1.00 71.50 401 ALA A C 1
ATOM 3287 O O . ALA A 1 401 ? -21.898 1.905 -2.649 1.00 71.50 401 ALA A O 1
ATOM 3288 N N . GLU A 1 402 ? -20.589 1.047 -4.268 1.00 65.81 402 GLU A N 1
ATOM 3289 C CA . GLU A 1 402 ? -20.025 -0.069 -3.494 1.00 65.81 402 GLU A CA 1
ATOM 3290 C C . GLU A 1 402 ? -18.646 0.262 -2.875 1.00 65.81 402 GLU A C 1
ATOM 3292 O O . GLU A 1 402 ? -18.095 -0.580 -2.169 1.00 65.81 402 GLU A O 1
ATOM 3297 N N . ILE A 1 403 ? -18.078 1.452 -3.141 1.00 60.72 403 ILE A N 1
ATOM 3298 C CA . ILE A 1 403 ? -16.784 1.953 -2.621 1.00 60.72 403 ILE A CA 1
ATOM 3299 C C . ILE A 1 403 ? -17.033 3.103 -1.649 1.00 60.72 403 ILE A C 1
ATOM 3301 O O . ILE A 1 403 ? -16.346 3.144 -0.605 1.00 60.72 403 ILE A O 1
#

Foldseek 3Di:
DEADDPLLCVVVVVLVVCVVVVAFEEEEAADQVLCVVPPCVVPVAAEDDDCLVQAPQPCSVVCVQQVNSPQPLLLVPRPPPCPVPRRNVVSVVVCQVDRGHYYYYLLCLVCVQVRPVVDPGQEYEYEPPSQVSQKQKDKFWLVNLVVVLVCLVPQPDDDPLSVLLNVQSVLQNVVVVVDDRDRDQDDPDPLQVSLSVSSNRLSVVVVVVDDDRHSPSNSVSVLSVQVVPFPKDWDWDADPVGIIIIMIIAGHLVSVVHPHYYHYHYNAFDQVLVCLSVVVDDGDYHHDDDDQLAAEAEQEDLCQQPPQCVDPVSVVVVLVVVVVVLVVPVVAQEEEEHAPVCQVVSCVSCVVRVSYHYDYPVGCRPSVVCVRGRYYYYGYDPDDDLVVLVVVCVNSVHDSVSD

Secondary structure (DSSP, 8-state):
-B-PPTTSSHHHHHHHHHHHTT--EEEEES-HHHHIIIIIHHHT-EE---HHHH---TTHHHHHHTT-TT-HHHHHT--STTTTS-HHHHHHHHHHHS--SEEEEGGGGGGHHHHHHHTT-SEEEE-TTGGGGGEEEEEEEHHHHHHHHHHHHHHSPS-HHHHHHHHHHHHHHHHHTT----PPP--S--HHHHHHHHHHHHHHHHHTT------HHHHHHHHHHHHTTS--EEEEEE-TTS-EEEEEEEE--GGG--SS-EEEB-SSS-HHHHHHHSTTS----B-------SEEEEE--TTIIIIITTSHHHHHHHHHHHHHHHHHTTTSEEEEEE-HHHHHHHHHHTTT-TTEEEEEGGG---GGGGTTEEEEEEES-----HHHHHHHHHHHT--GGG-

Sequence (403 aa):
MIQYPPGSGKTYGVVEELIQQEIVFGFFGAVHKTLEENISKVYSMNHLYGKSQLCQNPLKEKLSDMGLLSCPYSCHLCRSDQKRGCEWRNHVHEFYQQPGTFVAVHQHFNLLQDFMEKNSFDLAVIDENFLDAMVVEMKLEQEDLQYTELLVQEHMPPSKEKDYVIDVIHKMIMRFFGQKLIIPKPKDLELKVFAKDYQNKLVSLLDRKQWIHRDIVSKLLEFIVLSQRNKARVHFVRKTKGRSYIEMKLYDFSKLDINMPLIILDATTPVDIYKKILKDRVVESIKPEVEVESHVYQLNTFRLSMQELSDKRLRRRTFDLINSICQKHSDEQVFIAIRKKYENLLRKYLKEVPNANIAHYGGLRGANAFKEANVAVLVGAPIPNPDIVDQKAQLLGVPKAEI

Radius of gyration: 24.82 Å; chains: 1; bounding box: 58×55×64 Å

Organism: NCBI:txid2053526

pLDDT: mean 83.62, std 11.59, range [41.62, 97.19]